Protein AF-A0A564YHL3-F1 (afdb_monomer_lite)

Sequence (501 aa):
FGTTSQTDISDSVQQAHPIRLLTVFKGVQGTNEQLICLSIHLDPISRTLIVSSKERLLPNEGPKQRFKTGSLDASVVSGEDVHSIVFLTGCETPWLTNVWRHVALVFARSTMARTSLCSLYLDGIFVGTQKIYFAPPGSSAVSTSVCAFVGTPPCLYQPCSLRWRQGPFQLIEEPLTAGQVALIAALGPEYIGSLQAPPAPPNGQDILQPLFAEDKLSFAANGGTSVTLTITRIRRVYNPTDAALICKVLHMPIRENLTPIRVLRNLATQLGGSARSLGAVLVGYQGVRVFAPCPLGSLVSAVAEPTGLLLSLVALANTSEQLKKSLRAVFAVISASHTTAAEVQRLHGYQLMAGILRKKNEFLDEEVVDLVIEFTFNLMIPAPQIENPSHPAVKSRQFQFTLNENAFRDLLCDLQLWFRKPTYCEDQPKDYALIAHLINHLASQFAWICGDHPSIEERVMSEKLAKLVSGSLFDSLIFFLVDALKEIHSSNAPTVHFYDL

Secondary structure (DSSP, 8-state):
-----S----S---PPPPEEEEEEEEEPTTSS-EEEEEEEEEETTTTEEEEE---EEPPSSSSSS----SS--HHHHTT--TTEEEEE---SSPPPSS----EEEEEEEPSSTTEEEEEEEETTEEEEEEEEEPPPTTSSS--S-EEEESS--GGG------------EEEESS---HHHHHHHHHH-TT--S-SSS-B-TTT--SBPPPSS-GGGEEEEE-GGGEEEE-HHHHHHHT-HHHHHHHHHHHT--TT--SS-EEEEE-GGGGSSSS----EEE---SS---------HHHHHHTSS-HHHHHHHHHHH--SHHHHHHHHHHHHHHHHH-HHHHHHHHHTTHHHHHHHHHHHTGGG--HHHHHHHHHHHHT----------S-SPPP----------HHHIIIIIS-GGGGPBPPTT-TTSPPB-HHHHHHHHHHHHHHTTTTSPPSSHHHHHHHHHHHHHIIIIIHHHHHHHHHHHHHHHHH-----TTSS--

Structure (mmCIF, N/CA/C/O backbone):
data_AF-A0A564YHL3-F1
#
_entry.id   AF-A0A564YHL3-F1
#
loop_
_atom_site.group_PDB
_atom_site.id
_atom_site.type_symbol
_atom_site.label_atom_id
_atom_site.label_alt_id
_atom_site.label_comp_id
_atom_site.label_asym_id
_atom_site.label_entity_id
_atom_site.label_seq_id
_atom_site.pdbx_PDB_ins_code
_atom_site.Cartn_x
_atom_site.Cartn_y
_atom_site.Cartn_z
_atom_site.occupancy
_atom_site.B_iso_or_equiv
_atom_site.auth_seq_id
_atom_site.auth_comp_id
_atom_site.auth_asym_id
_atom_site.auth_atom_id
_atom_site.pdbx_PDB_model_num
ATOM 1 N N . PHE A 1 1 ? 12.410 1.482 12.985 1.00 37.09 1 PHE A N 1
ATOM 2 C CA . PHE A 1 1 ? 13.374 2.439 13.539 1.00 37.09 1 PHE A CA 1
ATOM 3 C C . PHE A 1 1 ? 13.179 2.477 15.053 1.00 37.09 1 PHE A C 1
ATOM 5 O O . PHE A 1 1 ? 12.728 3.461 15.612 1.00 37.09 1 PHE A O 1
ATOM 12 N N . GLY A 1 2 ? 13.455 1.358 15.727 1.00 24.22 2 GLY A N 1
ATOM 13 C CA . GLY A 1 2 ? 13.518 1.372 17.187 1.00 24.22 2 GLY A CA 1
ATOM 14 C C . GLY A 1 2 ? 14.758 2.153 17.601 1.00 24.22 2 GLY A C 1
ATOM 15 O O . GLY A 1 2 ? 15.839 1.893 17.074 1.00 24.22 2 GLY A O 1
ATOM 16 N N . THR A 1 3 ? 14.587 3.128 18.484 1.00 29.34 3 THR A N 1
ATOM 17 C CA . THR A 1 3 ? 15.677 3.833 19.151 1.00 29.34 3 THR A CA 1
ATOM 18 C C . THR A 1 3 ? 16.323 2.876 20.144 1.00 29.34 3 THR A C 1
ATOM 20 O O . THR A 1 3 ? 15.721 2.530 21.159 1.00 29.34 3 THR A O 1
ATOM 23 N N . THR A 1 4 ? 17.534 2.415 19.849 1.00 28.62 4 THR A N 1
ATOM 24 C CA . THR A 1 4 ? 18.412 1.868 20.884 1.00 28.62 4 THR A CA 1
ATOM 25 C C . THR A 1 4 ? 18.862 3.010 21.789 1.00 28.62 4 THR A C 1
ATOM 27 O O . THR A 1 4 ? 19.204 4.093 21.317 1.00 28.62 4 THR A O 1
ATOM 30 N N . SER A 1 5 ? 18.777 2.753 23.090 1.00 28.52 5 SER A N 1
ATOM 31 C CA . SER A 1 5 ? 19.109 3.631 24.207 1.00 28.52 5 SER A CA 1
ATOM 32 C C . SER A 1 5 ? 20.460 4.333 24.051 1.00 28.52 5 SER A C 1
ATOM 34 O O . SER A 1 5 ? 21.442 3.738 23.612 1.00 28.52 5 SER A O 1
ATOM 36 N N . GLN A 1 6 ? 20.485 5.605 24.453 1.00 32.50 6 GLN A N 1
ATOM 37 C CA . GLN A 1 6 ? 21.652 6.483 24.535 1.00 32.50 6 GLN A CA 1
ATOM 38 C C . GLN A 1 6 ? 22.665 6.004 25.590 1.00 32.50 6 GLN A C 1
ATOM 40 O O . GLN A 1 6 ? 22.819 6.651 26.611 1.00 32.50 6 GLN A O 1
ATOM 45 N N . THR A 1 7 ? 23.371 4.902 25.367 1.00 29.89 7 THR A N 1
ATOM 46 C CA . THR A 1 7 ? 24.606 4.568 26.100 1.00 29.89 7 THR A CA 1
ATOM 47 C C . THR A 1 7 ? 25.365 3.510 25.307 1.00 29.89 7 THR A C 1
ATOM 49 O O . THR A 1 7 ? 25.309 2.344 25.661 1.00 29.89 7 THR A O 1
ATOM 52 N N . ASP A 1 8 ? 25.968 3.909 24.186 1.00 27.62 8 ASP A N 1
ATOM 53 C CA . ASP A 1 8 ? 27.103 3.232 23.530 1.00 27.62 8 ASP A CA 1
ATOM 54 C C . ASP A 1 8 ? 27.590 4.151 22.396 1.00 27.62 8 ASP A C 1
ATOM 56 O O . ASP A 1 8 ? 27.436 3.889 21.204 1.00 27.62 8 ASP A O 1
ATOM 60 N N . ILE A 1 9 ? 28.100 5.325 22.780 1.00 40.09 9 ILE A N 1
ATOM 61 C CA . ILE A 1 9 ? 28.823 6.220 21.873 1.00 40.09 9 ILE A CA 1
ATOM 62 C C . ILE A 1 9 ? 30.310 5.991 22.126 1.00 40.09 9 ILE A C 1
ATOM 64 O O . ILE A 1 9 ? 30.920 6.661 22.956 1.00 40.09 9 ILE A O 1
ATOM 68 N N . SER A 1 10 ? 30.890 5.048 21.391 1.00 29.75 10 SER A N 1
ATOM 69 C CA . SER A 1 10 ? 32.304 5.093 21.028 1.00 29.75 10 SER A CA 1
ATOM 70 C C . SER A 1 10 ? 32.535 4.376 19.691 1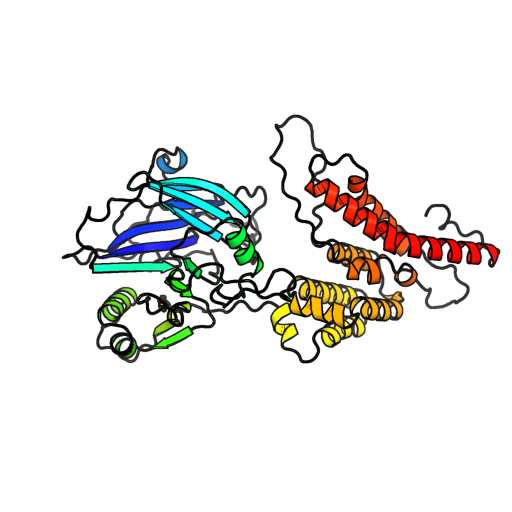.00 29.75 10 SER A C 1
ATOM 72 O O . SER A 1 10 ? 32.172 3.223 19.490 1.00 29.75 10 SER A O 1
ATOM 74 N N . ASP A 1 11 ? 33.128 5.128 18.764 1.00 31.42 11 ASP A N 1
ATOM 75 C CA . ASP A 1 11 ? 33.844 4.679 17.567 1.00 31.42 11 ASP A CA 1
ATOM 76 C C . ASP A 1 11 ? 33.076 3.975 16.436 1.00 31.42 11 ASP A C 1
ATOM 78 O O . ASP A 1 11 ? 33.252 2.801 16.120 1.00 31.42 11 ASP A O 1
ATOM 82 N N . SER A 1 12 ? 32.310 4.766 15.683 1.00 30.77 12 SER A N 1
ATOM 83 C CA . SER A 1 12 ? 32.542 5.008 14.245 1.00 30.77 12 SER A CA 1
ATOM 84 C C . SER A 1 12 ? 31.357 5.775 13.664 1.00 30.77 12 SER A C 1
ATOM 86 O O . SER A 1 12 ? 30.204 5.494 13.978 1.00 30.77 12 SER A O 1
ATOM 88 N N . VAL A 1 13 ? 31.617 6.742 12.782 1.00 40.34 13 VAL A N 1
ATOM 89 C CA . VAL A 1 13 ? 30.587 7.330 11.916 1.00 40.34 13 VAL A CA 1
ATOM 90 C C . VAL A 1 13 ? 30.068 6.209 11.007 1.00 40.34 13 VAL A C 1
ATOM 92 O O . VAL A 1 13 ? 30.584 5.996 9.909 1.00 40.34 13 VAL A O 1
ATOM 95 N N . GLN A 1 14 ? 29.096 5.428 11.485 1.00 44.91 14 GLN A N 1
ATOM 96 C CA . GLN A 1 14 ? 28.352 4.477 10.672 1.00 44.91 14 GLN A CA 1
ATOM 97 C C . GLN A 1 14 ? 27.616 5.294 9.612 1.00 44.91 14 GLN A C 1
ATOM 99 O O . GLN A 1 14 ? 26.579 5.896 9.878 1.00 44.91 14 GLN A O 1
ATOM 104 N N . GLN A 1 15 ? 28.197 5.364 8.411 1.00 52.62 15 GLN A N 1
ATOM 105 C CA . GLN A 1 15 ? 27.541 5.932 7.240 1.00 52.62 15 GLN A CA 1
ATOM 106 C C . GLN A 1 15 ? 26.151 5.305 7.120 1.00 52.62 15 GLN A C 1
ATOM 108 O O . GLN A 1 15 ? 26.028 4.084 6.996 1.00 52.62 15 GLN A O 1
ATOM 113 N N . ALA A 1 16 ? 25.108 6.133 7.173 1.00 60.03 16 ALA A N 1
ATOM 114 C CA . ALA A 1 16 ? 23.755 5.658 6.951 1.00 60.03 16 ALA A CA 1
ATOM 115 C C . ALA A 1 16 ? 23.665 5.039 5.558 1.00 60.03 16 ALA A C 1
ATOM 117 O O . ALA A 1 16 ? 23.935 5.685 4.545 1.00 60.03 16 ALA A O 1
ATOM 118 N N . HIS A 1 17 ? 23.300 3.761 5.507 1.00 76.06 17 HIS A N 1
ATOM 119 C CA . HIS A 1 17 ? 23.022 3.108 4.244 1.00 76.06 17 HIS A CA 1
ATOM 120 C C . HIS A 1 17 ? 21.696 3.668 3.705 1.00 76.06 17 HIS A C 1
ATOM 122 O O . HIS A 1 17 ? 20.679 3.551 4.390 1.00 76.06 17 HIS A O 1
ATOM 128 N N . PRO A 1 18 ? 21.650 4.243 2.490 1.00 85.81 18 PRO A N 1
ATOM 129 C CA . PRO A 1 18 ? 20.401 4.760 1.946 1.00 85.81 18 PRO A CA 1
ATOM 130 C C . PRO A 1 18 ? 19.429 3.617 1.632 1.00 85.81 18 PRO A C 1
ATOM 132 O O . PRO A 1 18 ? 19.843 2.512 1.260 1.00 85.81 18 PRO A O 1
ATOM 135 N N . ILE A 1 19 ? 18.130 3.892 1.717 1.00 89.12 19 ILE A N 1
ATOM 136 C CA . ILE A 1 19 ? 17.079 2.988 1.243 1.00 89.12 19 ILE A CA 1
ATOM 137 C C . ILE A 1 19 ? 17.019 3.127 -0.279 1.00 89.12 19 ILE A C 1
ATOM 139 O O . ILE A 1 19 ? 16.521 4.118 -0.806 1.00 89.12 19 ILE A O 1
ATOM 143 N N . ARG A 1 20 ? 17.571 2.157 -1.010 1.00 90.94 20 ARG A N 1
ATOM 144 C CA . ARG A 1 20 ? 17.588 2.173 -2.481 1.00 90.94 20 ARG A CA 1
ATOM 145 C C . ARG A 1 20 ? 16.282 1.591 -3.010 1.00 90.94 20 ARG A C 1
ATOM 147 O O . ARG A 1 20 ? 16.057 0.395 -2.875 1.00 90.94 20 ARG A O 1
ATOM 154 N N . LEU A 1 21 ? 15.436 2.429 -3.602 1.00 93.50 21 LEU A N 1
ATOM 155 C CA . LEU A 1 21 ? 14.128 2.018 -4.118 1.00 93.50 21 LEU A CA 1
ATOM 156 C C . LEU A 1 21 ? 14.259 1.407 -5.516 1.00 93.50 21 LEU A C 1
ATOM 158 O O . LEU A 1 21 ? 13.756 0.315 -5.761 1.00 93.50 21 LEU A O 1
ATOM 162 N N . LEU A 1 22 ? 14.989 2.077 -6.414 1.00 95.38 22 LEU A N 1
ATOM 163 C CA . LEU A 1 22 ? 15.177 1.630 -7.794 1.00 95.38 22 LEU A CA 1
ATOM 164 C C . LEU A 1 22 ? 16.547 2.052 -8.328 1.00 95.38 22 LEU A C 1
ATOM 166 O O . LEU A 1 22 ? 16.976 3.188 -8.145 1.00 95.38 22 LEU A O 1
ATOM 170 N N . THR A 1 23 ? 17.228 1.151 -9.027 1.00 94.38 23 THR A N 1
ATOM 171 C CA . THR A 1 23 ? 18.425 1.455 -9.821 1.00 94.38 23 THR A CA 1
ATOM 172 C C . THR A 1 23 ? 18.272 0.830 -11.199 1.00 94.38 23 THR A C 1
ATOM 174 O O . THR A 1 23 ? 18.343 -0.389 -11.318 1.00 94.38 23 THR A O 1
ATOM 177 N N . VAL A 1 24 ? 18.071 1.649 -12.230 1.00 93.00 24 VAL A N 1
ATOM 178 C CA . VAL A 1 24 ? 17.975 1.211 -13.629 1.00 93.00 24 VAL A CA 1
ATOM 179 C C . VAL A 1 24 ? 19.343 1.332 -14.281 1.00 93.00 24 VAL A C 1
ATOM 181 O O . VAL A 1 24 ? 20.012 2.362 -14.157 1.00 93.00 24 VAL A O 1
ATOM 184 N N . PHE A 1 25 ? 19.754 0.283 -14.982 1.00 90.12 25 PHE A N 1
ATOM 185 C CA . PHE A 1 25 ? 21.020 0.230 -15.690 1.00 90.12 25 PHE A CA 1
ATOM 186 C C . PHE A 1 25 ? 20.863 -0.409 -17.068 1.00 90.12 25 PHE A C 1
ATOM 188 O O . PHE A 1 25 ? 20.025 -1.284 -17.285 1.00 90.12 25 PHE A O 1
ATOM 195 N N . LYS A 1 26 ? 21.697 0.025 -18.009 1.00 86.81 26 LYS A N 1
ATOM 196 C CA . LYS A 1 26 ? 21.749 -0.485 -19.381 1.00 86.81 26 LYS A CA 1
ATOM 197 C C . LYS A 1 26 ? 23.116 -1.089 -19.680 1.00 86.81 26 LYS A C 1
ATOM 199 O O . LYS A 1 26 ? 24.131 -0.612 -19.174 1.00 86.81 26 LYS A O 1
ATOM 204 N N . GLY A 1 27 ? 23.137 -2.143 -20.489 1.00 82.44 27 GLY A N 1
ATOM 205 C CA . GLY A 1 27 ? 24.377 -2.690 -21.040 1.00 82.44 27 GLY A CA 1
ATOM 206 C C . GLY A 1 27 ? 24.961 -1.750 -22.093 1.00 82.44 27 GLY A C 1
ATOM 207 O O . GLY A 1 27 ? 24.218 -1.215 -22.921 1.00 82.44 27 GLY A O 1
ATOM 208 N N . VAL A 1 28 ? 26.277 -1.550 -22.061 1.00 79.25 28 VAL A N 1
ATOM 209 C CA . VAL A 1 28 ? 26.994 -0.785 -23.086 1.00 79.25 28 VAL A CA 1
ATOM 210 C C . VAL A 1 28 ? 27.352 -1.729 -24.234 1.00 79.25 28 VAL A C 1
ATOM 212 O O . VAL A 1 28 ? 27.954 -2.781 -24.030 1.00 79.25 28 VAL A O 1
ATOM 215 N N . GLN A 1 29 ? 26.936 -1.389 -25.455 1.00 73.31 29 GLN A N 1
ATOM 216 C CA . GLN A 1 29 ? 27.167 -2.243 -26.622 1.00 73.31 29 GLN A CA 1
ATOM 217 C C . GLN A 1 29 ? 28.665 -2.468 -26.854 1.00 73.31 29 GLN A C 1
ATOM 219 O O . GLN A 1 29 ? 29.454 -1.528 -26.804 1.00 73.31 29 GLN A O 1
ATOM 224 N N . GLY A 1 30 ? 29.052 -3.709 -27.151 1.00 71.12 30 GLY A N 1
ATOM 225 C CA . GLY A 1 30 ? 30.445 -4.054 -27.445 1.00 71.12 30 GLY A CA 1
ATOM 226 C C . GLY A 1 30 ? 31.364 -4.096 -26.220 1.00 71.12 30 GLY A C 1
ATOM 227 O O . GLY A 1 30 ? 32.532 -4.443 -26.368 1.00 71.12 30 GLY A O 1
ATOM 228 N N . THR A 1 31 ? 30.856 -3.807 -25.018 1.00 74.56 31 THR A N 1
ATOM 229 C CA . THR A 1 31 ? 31.600 -3.951 -23.763 1.00 74.56 31 THR A CA 1
ATOM 230 C C . THR A 1 31 ? 30.826 -4.824 -22.769 1.00 74.56 31 THR A C 1
ATOM 232 O O . THR A 1 31 ? 29.657 -5.154 -22.963 1.00 74.56 31 THR A O 1
ATOM 235 N N . ASN A 1 32 ? 31.489 -5.233 -21.684 1.00 75.31 32 ASN A N 1
ATOM 236 C CA . ASN A 1 32 ? 30.851 -5.949 -20.571 1.00 75.31 32 ASN A CA 1
ATOM 237 C C . ASN A 1 32 ? 30.356 -5.005 -19.461 1.00 75.31 32 ASN A C 1
ATOM 239 O O . ASN A 1 32 ? 29.960 -5.471 -18.383 1.00 75.31 32 ASN A O 1
ATOM 243 N N . GLU A 1 33 ? 30.400 -3.697 -19.710 1.00 81.31 33 GLU A N 1
ATOM 244 C CA . GLU A 1 33 ? 30.080 -2.660 -18.738 1.00 81.31 33 GLU A CA 1
ATOM 245 C C . GLU A 1 33 ? 28.574 -2.403 -18.655 1.00 81.31 33 GLU A C 1
ATOM 247 O O . GLU A 1 33 ? 27.814 -2.584 -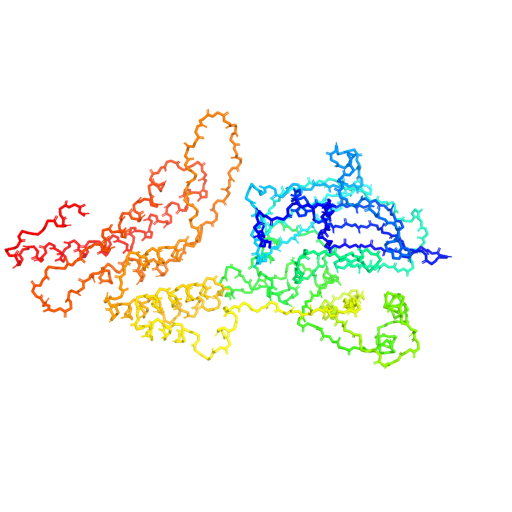19.611 1.00 81.31 33 GLU A O 1
ATOM 252 N N . GLN A 1 34 ? 28.139 -1.982 -17.471 1.00 85.25 34 GLN A N 1
ATOM 253 C CA . GLN A 1 34 ? 26.760 -1.604 -17.192 1.00 85.25 34 GLN A CA 1
ATOM 254 C C . GLN A 1 34 ? 26.742 -0.154 -16.726 1.00 85.25 34 GLN A C 1
ATOM 256 O O . GLN A 1 34 ? 27.531 0.232 -15.870 1.00 85.25 34 GLN A O 1
ATOM 261 N N . LEU A 1 35 ? 25.842 0.647 -17.286 1.00 87.19 35 LEU A N 1
ATOM 262 C CA . LEU A 1 35 ? 25.711 2.067 -16.986 1.00 87.19 35 LEU A CA 1
ATOM 263 C C . LEU A 1 35 ? 24.388 2.309 -16.268 1.00 87.19 35 LEU A C 1
ATOM 265 O O . LEU A 1 35 ? 23.325 2.035 -16.821 1.00 87.19 35 LEU A O 1
ATOM 269 N N . ILE A 1 36 ? 24.443 2.829 -15.046 1.00 89.38 36 ILE A N 1
ATOM 270 C CA . ILE A 1 36 ? 23.269 3.309 -14.316 1.00 89.38 36 ILE A CA 1
ATOM 271 C C . ILE A 1 36 ? 22.759 4.559 -15.026 1.00 89.38 36 ILE A C 1
ATOM 273 O O . ILE A 1 36 ? 23.532 5.487 -15.243 1.00 89.38 36 ILE A O 1
ATOM 277 N N . CYS A 1 37 ? 21.471 4.586 -15.357 1.00 90.19 37 CYS A N 1
ATOM 278 C CA . CYS A 1 37 ? 20.815 5.713 -16.027 1.00 90.19 37 CYS A CA 1
ATOM 279 C C . CYS A 1 37 ? 19.667 6.325 -15.212 1.00 90.19 37 CYS A C 1
ATOM 281 O O . CYS A 1 37 ? 19.174 7.396 -15.551 1.00 90.19 37 CYS A O 1
ATOM 283 N N . LEU A 1 38 ? 19.231 5.653 -14.143 1.00 93.00 38 LEU A N 1
ATOM 284 C CA . LEU A 1 38 ? 18.300 6.200 -13.161 1.00 93.00 38 LEU A CA 1
ATOM 285 C C . LEU A 1 38 ? 18.571 5.556 -11.803 1.00 93.00 38 LEU A C 1
ATOM 287 O O . LEU A 1 38 ? 18.702 4.337 -11.697 1.00 93.00 38 LEU A O 1
ATOM 291 N N . SER A 1 39 ? 18.623 6.364 -10.754 1.00 94.56 39 SER A N 1
ATOM 292 C CA . SER A 1 39 ? 18.701 5.890 -9.377 1.00 94.56 39 SER A CA 1
ATOM 293 C C . SER A 1 39 ? 17.763 6.680 -8.479 1.00 94.56 39 SER A C 1
ATOM 295 O O . SER A 1 39 ? 17.698 7.903 -8.554 1.00 94.56 39 SER A O 1
ATOM 297 N N . ILE A 1 40 ? 17.032 5.957 -7.638 1.00 95.75 40 ILE A N 1
ATOM 298 C CA . ILE A 1 40 ? 16.030 6.485 -6.719 1.00 95.75 40 ILE A CA 1
ATOM 299 C C . ILE A 1 40 ? 16.344 5.905 -5.350 1.00 95.75 40 ILE A C 1
ATOM 301 O O . ILE A 1 40 ? 16.366 4.682 -5.168 1.00 95.75 40 ILE A O 1
ATOM 305 N N . HIS A 1 41 ? 16.617 6.775 -4.389 1.00 92.94 41 HIS A N 1
ATOM 306 C CA . HIS A 1 41 ? 16.912 6.363 -3.027 1.00 92.94 41 HIS A CA 1
ATOM 307 C C . HIS A 1 41 ? 16.420 7.389 -2.017 1.00 92.94 41 HIS A C 1
ATOM 309 O O . HIS A 1 41 ? 16.283 8.567 -2.321 1.00 92.94 41 HIS A O 1
ATOM 315 N N . LEU A 1 42 ? 16.148 6.910 -0.814 1.00 90.06 42 LEU A N 1
ATOM 316 C CA . LEU A 1 42 ? 15.752 7.710 0.326 1.00 90.06 42 LEU A CA 1
ATOM 317 C C . LEU A 1 42 ? 16.898 7.695 1.336 1.00 90.06 42 LEU A C 1
ATOM 319 O O . LEU A 1 42 ? 17.360 6.623 1.739 1.00 90.06 42 LEU A O 1
ATOM 323 N N . ASP A 1 43 ? 17.347 8.875 1.745 1.00 85.44 43 ASP A N 1
ATOM 324 C CA . ASP A 1 43 ? 18.242 9.006 2.886 1.00 85.44 43 ASP A CA 1
ATOM 325 C C . ASP A 1 43 ? 17.416 8.993 4.184 1.00 85.44 43 ASP A C 1
ATOM 327 O O . ASP A 1 43 ? 16.611 9.905 4.404 1.00 85.44 43 ASP A O 1
ATOM 331 N N . PRO A 1 44 ? 17.578 7.975 5.050 1.00 77.88 44 PRO A N 1
ATOM 332 C CA . PRO A 1 44 ? 16.817 7.884 6.289 1.00 77.88 44 PRO A CA 1
ATOM 333 C C . PRO A 1 44 ? 17.157 8.991 7.297 1.00 77.88 44 PRO A C 1
ATOM 335 O O . PRO A 1 44 ? 16.314 9.293 8.139 1.00 77.88 44 PRO A O 1
ATOM 338 N N . ILE A 1 45 ? 18.356 9.591 7.233 1.00 76.69 45 ILE A N 1
ATOM 339 C CA . ILE A 1 45 ? 18.758 10.649 8.173 1.00 76.69 45 ILE A CA 1
ATOM 340 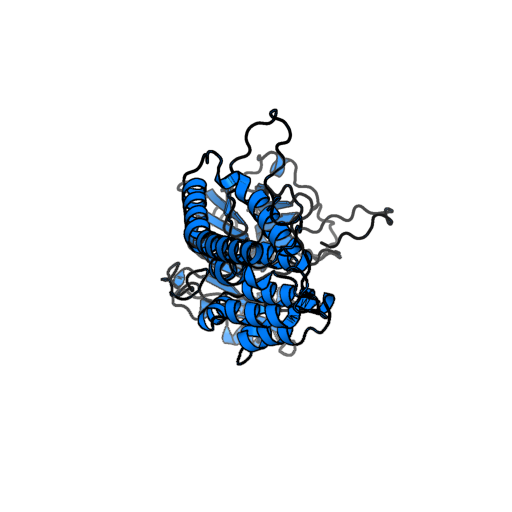C C . ILE A 1 45 ? 18.126 11.975 7.766 1.00 76.69 45 ILE A C 1
ATOM 342 O O . ILE A 1 45 ? 17.363 12.554 8.538 1.00 76.69 45 ILE A O 1
ATOM 346 N N . SER A 1 46 ? 18.417 12.449 6.551 1.00 77.75 46 SER A N 1
ATOM 347 C CA . SER A 1 46 ? 17.881 13.728 6.071 1.00 77.75 46 SER A CA 1
ATOM 348 C C . SER A 1 46 ? 16.406 13.653 5.668 1.00 77.75 46 SER A C 1
ATOM 350 O O . SER A 1 46 ? 15.784 14.686 5.428 1.00 77.75 46 SER A O 1
ATOM 352 N N . ARG A 1 47 ? 15.827 12.444 5.602 1.00 80.56 47 ARG A N 1
ATOM 353 C CA . ARG A 1 47 ? 14.451 12.184 5.142 1.00 80.56 47 ARG A CA 1
ATOM 354 C C . ARG A 1 47 ? 14.211 12.784 3.761 1.00 80.56 47 ARG A C 1
ATOM 356 O O . ARG A 1 47 ? 13.152 13.351 3.482 1.00 80.56 47 ARG A O 1
ATOM 363 N N . THR A 1 48 ? 15.214 12.675 2.900 1.00 87.25 48 THR A N 1
ATOM 364 C CA . THR A 1 48 ? 15.156 13.199 1.542 1.00 87.25 48 THR A CA 1
ATOM 365 C C . THR A 1 48 ? 15.088 12.070 0.541 1.00 87.25 48 THR A C 1
ATOM 367 O O . THR A 1 48 ? 15.811 11.076 0.640 1.00 87.25 48 THR A O 1
ATOM 370 N N . LEU A 1 49 ? 14.184 12.212 -0.424 1.00 92.75 49 LEU A N 1
ATOM 371 C CA . LEU A 1 49 ? 14.116 11.311 -1.559 1.00 92.75 49 LEU A CA 1
ATOM 372 C C . LEU A 1 49 ? 14.901 11.934 -2.708 1.00 92.75 49 LEU A C 1
ATOM 374 O O . LEU A 1 49 ? 14.593 13.033 -3.166 1.00 92.75 49 LEU A O 1
ATOM 378 N N . ILE A 1 50 ? 15.915 11.212 -3.166 1.00 93.25 50 ILE A N 1
ATOM 379 C CA . ILE A 1 50 ? 16.860 11.656 -4.180 1.00 93.25 50 ILE A CA 1
ATOM 380 C C . ILE A 1 50 ? 16.620 10.837 -5.444 1.00 93.25 50 ILE A C 1
ATOM 382 O O . ILE A 1 50 ? 16.676 9.600 -5.429 1.00 93.25 50 ILE A O 1
ATOM 386 N N . VAL A 1 51 ? 16.382 11.538 -6.550 1.00 95.31 51 VAL A N 1
ATOM 387 C CA . VAL A 1 51 ? 16.265 10.957 -7.890 1.00 95.31 51 VAL A CA 1
ATOM 388 C C . VAL A 1 51 ? 17.406 11.500 -8.732 1.00 95.31 51 VAL A C 1
ATOM 390 O O . VAL A 1 51 ? 17.537 12.709 -8.880 1.00 95.31 51 VAL A O 1
ATOM 393 N N . SER A 1 52 ? 18.224 10.619 -9.299 1.00 93.38 52 SER A N 1
ATOM 394 C CA . SER A 1 52 ? 19.322 11.010 -10.181 1.00 93.38 52 SER A CA 1
ATOM 395 C C . SER A 1 52 ? 19.289 10.219 -11.480 1.00 93.38 52 SER A C 1
ATOM 397 O O . SER A 1 52 ? 19.253 8.987 -11.463 1.00 93.38 52 SER A O 1
ATOM 399 N N . SER A 1 53 ? 19.317 10.936 -12.597 1.00 92.12 53 SER A N 1
ATOM 400 C CA . SER A 1 53 ? 19.459 10.431 -13.968 1.00 92.12 53 SER A CA 1
ATOM 401 C C . SER A 1 53 ? 20.900 10.545 -14.481 1.00 92.12 53 SER A C 1
ATOM 403 O O . SER A 1 53 ? 21.165 10.295 -15.659 1.00 92.12 53 SER A O 1
ATOM 405 N N . LYS A 1 54 ? 21.841 10.941 -13.614 1.00 88.50 54 LYS A N 1
ATOM 406 C CA . LYS A 1 54 ? 23.256 11.084 -13.953 1.00 88.50 54 LYS A CA 1
ATOM 407 C C . LYS A 1 54 ? 23.851 9.724 -14.309 1.00 88.50 54 LYS A C 1
ATOM 409 O O . LYS A 1 54 ? 23.883 8.809 -13.481 1.00 88.50 54 LYS A O 1
ATOM 414 N N . GLU A 1 55 ? 24.330 9.604 -15.544 1.00 87.56 55 GLU A N 1
ATOM 415 C CA . GLU A 1 55 ? 24.921 8.365 -16.035 1.00 87.56 55 GLU A CA 1
ATOM 416 C C . GLU A 1 55 ? 26.230 8.048 -15.302 1.00 87.56 55 GLU A C 1
ATOM 418 O O . GLU A 1 55 ? 27.122 8.891 -15.192 1.00 87.56 55 GLU A O 1
ATOM 423 N N . ARG A 1 56 ? 26.349 6.823 -14.782 1.00 86.44 56 ARG A N 1
ATOM 424 C CA . ARG A 1 56 ? 27.554 6.356 -14.080 1.00 86.44 56 ARG A CA 1
ATOM 425 C C . ARG A 1 56 ? 27.749 4.859 -14.246 1.00 86.44 56 ARG A C 1
ATOM 427 O O . ARG A 1 56 ? 26.775 4.110 -14.290 1.00 86.44 56 ARG A O 1
ATOM 434 N N . LEU A 1 57 ? 28.997 4.408 -14.309 1.00 85.56 57 LEU A N 1
ATOM 435 C CA . LEU A 1 57 ? 29.298 2.981 -14.404 1.00 85.56 57 LEU A CA 1
ATOM 436 C C . LEU A 1 57 ? 28.848 2.248 -13.134 1.00 85.56 57 LEU A C 1
ATOM 438 O O . LEU A 1 57 ? 29.053 2.717 -12.010 1.00 85.56 57 LEU A O 1
ATOM 442 N N . LEU A 1 58 ? 28.217 1.092 -13.324 1.00 83.12 58 LEU A N 1
ATOM 443 C CA . LEU A 1 58 ? 27.936 0.154 -12.253 1.00 83.12 58 LEU A CA 1
ATOM 444 C C . LEU A 1 58 ? 29.269 -0.485 -11.825 1.00 83.12 58 LEU A C 1
ATOM 446 O O . LEU A 1 58 ? 30.004 -0.976 -12.684 1.00 83.12 58 LEU A O 1
ATOM 450 N N . PRO A 1 59 ? 29.604 -0.494 -10.527 1.00 78.62 59 PRO A N 1
ATOM 451 C CA . PRO A 1 59 ? 30.855 -1.082 -10.059 1.00 78.62 59 PRO A CA 1
ATOM 452 C C . PRO A 1 59 ? 30.919 -2.581 -10.369 1.00 78.62 59 PRO A C 1
ATOM 454 O O . PRO A 1 59 ? 30.013 -3.327 -10.001 1.00 78.62 59 PRO A O 1
ATOM 457 N N . ASN A 1 60 ? 32.002 -3.020 -11.017 1.00 63.25 60 ASN A N 1
ATOM 458 C CA . ASN A 1 60 ? 32.234 -4.433 -11.342 1.00 63.25 60 ASN A CA 1
ATOM 459 C C . ASN A 1 60 ? 32.832 -5.238 -10.172 1.00 63.25 60 ASN A C 1
ATOM 461 O O . ASN A 1 60 ? 32.726 -6.461 -10.170 1.00 63.25 60 ASN A O 1
ATOM 465 N N . GLU A 1 61 ? 33.446 -4.584 -9.181 1.00 57.19 61 GLU A N 1
ATOM 466 C CA . GLU A 1 61 ? 33.999 -5.236 -7.987 1.00 57.19 61 GLU A CA 1
ATOM 467 C C . GLU A 1 61 ? 33.181 -4.886 -6.736 1.00 57.19 61 GLU A C 1
ATOM 469 O O . GLU A 1 61 ? 32.604 -3.800 -6.646 1.00 57.19 61 GLU A O 1
ATOM 474 N N . GLY A 1 62 ? 33.139 -5.811 -5.763 1.00 55.41 62 GLY A N 1
ATOM 475 C CA . GLY A 1 62 ? 32.566 -5.580 -4.429 1.00 55.41 62 GLY A CA 1
ATOM 476 C C . GLY A 1 62 ? 33.209 -4.383 -3.705 1.00 55.41 62 GLY A C 1
ATOM 477 O O . GLY A 1 62 ? 34.107 -3.746 -4.254 1.00 55.41 62 GLY A O 1
ATOM 478 N N . PRO A 1 63 ? 32.792 -4.050 -2.470 1.00 51.25 63 PRO A N 1
ATOM 479 C CA . PRO A 1 63 ? 33.079 -2.765 -1.826 1.00 51.25 63 PRO A CA 1
ATOM 480 C C . PRO A 1 63 ? 34.552 -2.622 -1.385 1.00 51.25 63 PRO A C 1
ATOM 482 O O . PRO A 1 63 ? 34.854 -2.544 -0.201 1.00 51.25 63 PRO A O 1
ATOM 485 N N . LYS A 1 64 ? 35.499 -2.577 -2.327 1.00 43.75 64 LYS A N 1
ATOM 486 C CA . LYS A 1 64 ? 36.894 -2.170 -2.096 1.00 43.75 64 LYS A CA 1
ATOM 487 C C . LYS A 1 64 ? 37.046 -0.653 -2.164 1.00 43.75 64 LYS A C 1
ATOM 489 O O . LYS A 1 64 ? 37.939 -0.094 -1.537 1.00 43.75 64 LYS A O 1
ATOM 494 N N . GLN A 1 65 ? 36.136 0.028 -2.861 1.00 42.38 65 GLN A N 1
ATOM 495 C CA . GLN A 1 65 ? 35.956 1.468 -2.736 1.00 42.38 65 GLN A CA 1
ATOM 496 C C . GLN A 1 65 ? 34.798 1.740 -1.783 1.00 42.38 65 GLN A C 1
ATOM 498 O O . GLN A 1 65 ? 33.642 1.421 -2.068 1.00 42.38 65 GLN A O 1
ATOM 503 N N . ARG A 1 66 ? 35.117 2.354 -0.638 1.00 42.19 66 ARG A N 1
ATOM 504 C CA . ARG A 1 66 ? 34.130 3.050 0.188 1.00 42.19 66 ARG A CA 1
ATOM 505 C C . ARG A 1 66 ? 33.522 4.147 -0.680 1.00 42.19 66 ARG A C 1
ATOM 507 O O . ARG A 1 66 ? 34.091 5.229 -0.801 1.00 42.19 66 ARG A O 1
ATOM 514 N N . PHE A 1 67 ? 32.393 3.857 -1.319 1.00 43.44 67 PHE A N 1
ATOM 515 C CA . PHE A 1 67 ? 31.575 4.895 -1.919 1.00 43.44 67 PHE A CA 1
ATOM 516 C C . PHE A 1 67 ? 31.280 5.917 -0.820 1.00 43.44 67 PHE A C 1
ATOM 518 O O . PHE A 1 67 ? 30.707 5.574 0.214 1.00 43.44 67 PHE A O 1
ATOM 525 N N . LYS A 1 68 ? 31.695 7.173 -1.017 1.00 43.75 68 LYS A N 1
ATOM 526 C CA . LYS A 1 68 ? 31.208 8.301 -0.219 1.00 43.75 68 LYS A CA 1
ATOM 527 C C . LYS A 1 68 ? 29.731 8.507 -0.577 1.00 43.75 68 LYS A C 1
ATOM 529 O O . LYS A 1 68 ? 29.390 9.414 -1.311 1.00 43.75 68 LYS A O 1
ATOM 534 N N . THR A 1 69 ? 28.854 7.616 -0.122 1.00 43.41 69 THR A N 1
ATOM 535 C CA . THR A 1 69 ? 27.396 7.701 -0.322 1.00 43.41 69 THR A CA 1
ATOM 536 C C . THR A 1 69 ? 26.678 8.351 0.861 1.00 43.41 69 THR A C 1
ATOM 538 O O . THR A 1 69 ? 25.467 8.229 0.967 1.00 43.41 69 THR A O 1
ATOM 541 N N . GLY A 1 70 ? 27.417 9.011 1.759 1.00 41.09 70 GLY A N 1
ATOM 542 C CA . GLY A 1 70 ? 26.894 9.552 3.020 1.00 41.09 70 GLY A CA 1
ATOM 543 C C . GLY A 1 70 ? 26.848 11.078 3.123 1.00 41.09 70 GLY A C 1
ATOM 544 O O . GLY A 1 70 ? 26.513 11.590 4.180 1.00 41.09 70 GLY A O 1
ATOM 545 N N . SER A 1 71 ? 27.193 11.809 2.066 1.00 44.53 71 SER A N 1
ATOM 546 C CA . SER A 1 71 ? 26.940 13.248 1.976 1.00 44.53 71 SER A CA 1
ATOM 547 C C . SER A 1 71 ? 26.237 13.458 0.653 1.00 44.53 71 SER A C 1
ATOM 549 O O . SER A 1 71 ? 26.762 13.006 -0.365 1.00 44.53 71 SER A O 1
ATOM 551 N N . LEU A 1 72 ? 25.069 14.110 0.646 1.00 52.66 72 LEU A N 1
ATOM 552 C CA . LEU A 1 72 ? 24.606 14.712 -0.600 1.00 52.66 72 LEU A CA 1
ATOM 553 C C . LEU A 1 72 ? 25.766 15.573 -1.117 1.00 52.66 72 LEU A C 1
ATOM 555 O O . LEU A 1 72 ? 26.356 16.333 -0.340 1.00 52.66 72 LEU A O 1
ATOM 559 N N . ASP A 1 73 ? 26.146 15.402 -2.383 1.00 56.88 73 ASP A N 1
ATOM 560 C CA . ASP A 1 73 ? 27.101 16.315 -3.002 1.00 56.88 73 ASP A CA 1
ATOM 561 C C . ASP A 1 73 ? 26.529 17.729 -2.843 1.00 56.88 73 ASP A C 1
ATOM 563 O O . ASP A 1 73 ? 25.337 17.947 -3.076 1.00 56.88 73 ASP A O 1
ATOM 567 N N . ALA A 1 74 ? 27.352 18.692 -2.421 1.00 54.47 74 ALA A N 1
ATOM 568 C CA . ALA A 1 74 ? 26.889 20.060 -2.180 1.00 54.47 74 ALA A CA 1
ATOM 569 C C . ALA A 1 74 ? 26.174 20.656 -3.412 1.00 54.47 74 ALA A C 1
ATOM 571 O O . ALA A 1 74 ? 25.240 21.432 -3.246 1.00 54.47 74 ALA A O 1
ATOM 572 N N . SER A 1 75 ? 26.540 20.208 -4.622 1.00 55.16 75 SER A N 1
ATOM 573 C CA . SER A 1 75 ? 25.908 20.564 -5.902 1.00 55.16 75 SER A CA 1
ATOM 574 C C . SER A 1 75 ? 24.474 20.047 -6.079 1.00 55.16 75 SER A C 1
ATOM 576 O O . SER A 1 75 ? 23.688 20.625 -6.827 1.00 55.16 75 SER A O 1
ATOM 578 N N . VAL A 1 76 ? 24.121 18.944 -5.415 1.00 60.88 76 VAL A N 1
ATOM 579 C CA . VAL A 1 76 ? 22.767 18.370 -5.421 1.00 60.88 76 VAL A CA 1
ATOM 580 C C . VAL A 1 76 ? 21.877 19.123 -4.429 1.00 60.88 76 VAL A C 1
ATOM 582 O O . VAL A 1 76 ? 20.701 19.342 -4.700 1.00 60.88 76 VAL A O 1
ATOM 585 N N . VAL A 1 77 ? 22.446 19.572 -3.305 1.00 60.53 77 VAL A N 1
ATOM 586 C CA . VAL A 1 77 ? 21.745 20.401 -2.307 1.00 60.53 77 VAL A CA 1
ATOM 587 C C . VAL A 1 77 ? 21.572 21.845 -2.794 1.00 60.53 77 VAL A C 1
ATOM 589 O O . VAL A 1 77 ? 20.537 22.449 -2.530 1.00 60.53 77 VAL A O 1
ATOM 592 N N . SER A 1 78 ? 22.547 22.391 -3.532 1.00 58.44 78 SER A N 1
ATOM 593 C CA . SER A 1 78 ? 22.481 23.741 -4.112 1.00 58.44 78 SER A CA 1
ATOM 594 C C . SER A 1 78 ? 21.574 23.845 -5.345 1.00 58.44 78 SER A C 1
ATOM 596 O O . SER A 1 78 ? 21.307 24.953 -5.806 1.00 58.44 78 SER A O 1
ATOM 598 N N . GLY A 1 79 ? 21.083 22.718 -5.878 1.00 62.72 79 GLY A N 1
ATOM 599 C CA . GLY A 1 79 ? 20.225 22.685 -7.067 1.00 62.72 79 GLY A CA 1
ATOM 600 C C . GLY A 1 79 ? 20.959 22.949 -8.387 1.00 62.72 79 GLY A C 1
ATOM 601 O O . GLY A 1 79 ? 20.313 23.208 -9.400 1.00 62.72 79 GLY A O 1
ATOM 602 N N . GLU A 1 80 ? 22.293 22.887 -8.395 1.00 64.94 80 GLU A N 1
ATOM 603 C CA . GLU A 1 80 ? 23.111 23.100 -9.597 1.00 64.94 80 GLU A CA 1
ATOM 604 C C . GLU A 1 80 ? 23.206 21.844 -10.483 1.00 64.94 80 GLU A C 1
ATOM 606 O O . GLU A 1 80 ? 23.427 21.953 -11.691 1.00 64.94 80 GLU A O 1
ATOM 611 N N . ASP A 1 81 ? 23.016 20.643 -9.919 1.00 81.56 81 ASP A N 1
ATOM 612 C CA . ASP A 1 81 ? 23.000 19.398 -10.698 1.00 81.56 81 ASP A CA 1
ATOM 613 C C . ASP A 1 81 ? 21.644 19.162 -11.376 1.00 81.56 81 ASP A C 1
ATOM 615 O O . ASP A 1 81 ? 20.714 18.588 -10.823 1.00 81.56 81 ASP A O 1
ATOM 619 N N . VAL A 1 82 ? 21.574 19.536 -12.646 1.00 84.50 82 VAL A N 1
ATOM 620 C CA . VAL A 1 82 ? 20.400 19.407 -13.516 1.00 84.50 82 VAL A CA 1
ATOM 621 C C . VAL A 1 82 ? 19.947 17.938 -13.730 1.00 84.50 82 VAL A C 1
ATOM 623 O O . VAL A 1 82 ? 18.812 17.672 -14.148 1.00 84.50 82 VAL A O 1
ATOM 626 N N . HIS A 1 83 ? 20.811 16.963 -13.424 1.00 88.31 83 HIS A N 1
ATOM 627 C CA . HIS A 1 83 ? 20.527 15.526 -13.507 1.00 88.31 83 HIS A CA 1
ATOM 628 C C . HIS A 1 83 ? 20.116 14.893 -12.170 1.00 88.31 83 HIS A C 1
ATOM 630 O O . HIS A 1 83 ? 19.844 13.691 -12.127 1.00 88.31 83 HIS A O 1
ATOM 636 N N . SER A 1 84 ? 20.056 15.662 -11.082 1.00 91.31 84 SER A N 1
ATOM 637 C CA . SER A 1 84 ? 19.713 15.153 -9.755 1.00 91.31 84 SER A CA 1
ATOM 638 C C . SER A 1 84 ? 18.720 16.081 -9.062 1.00 91.31 84 SER A C 1
ATOM 640 O O . SER A 1 84 ? 18.915 17.286 -9.003 1.00 91.31 84 SER A O 1
ATOM 642 N N . ILE A 1 85 ? 17.650 15.520 -8.507 1.00 93.25 85 ILE A N 1
ATOM 643 C CA . ILE A 1 85 ? 16.626 16.271 -7.773 1.00 93.25 85 ILE A CA 1
ATOM 644 C C . ILE A 1 85 ? 16.443 15.691 -6.375 1.00 93.25 85 ILE A C 1
ATOM 646 O O . ILE A 1 85 ? 16.590 14.481 -6.162 1.00 93.25 85 ILE A O 1
ATOM 650 N N . VAL A 1 86 ? 16.098 16.562 -5.428 1.00 92.06 86 VAL A N 1
ATOM 651 C CA . VAL A 1 86 ? 15.933 16.218 -4.013 1.00 92.06 86 VAL A CA 1
ATOM 652 C C . VAL A 1 86 ? 14.573 16.682 -3.535 1.00 92.06 86 VAL A C 1
ATOM 654 O O . VAL A 1 86 ? 14.282 17.875 -3.530 1.00 92.06 86 VAL A O 1
ATOM 657 N N . PHE A 1 87 ? 13.743 15.750 -3.089 1.00 91.31 87 PHE A N 1
ATOM 658 C CA . PHE A 1 87 ? 12.493 16.072 -2.420 1.00 91.31 87 PHE A CA 1
ATOM 659 C C . PHE A 1 87 ? 12.679 16.013 -0.910 1.00 91.31 87 PHE A C 1
ATOM 661 O O . PHE A 1 87 ? 13.044 14.973 -0.355 1.00 91.31 87 PHE A O 1
ATOM 668 N N . LEU A 1 88 ? 12.372 17.124 -0.242 1.00 86.19 88 LEU A N 1
ATOM 669 C CA . LEU A 1 88 ? 12.187 17.148 1.202 1.00 86.19 88 LEU A CA 1
ATOM 670 C C . LEU A 1 88 ? 10.829 16.522 1.511 1.00 86.19 88 LEU A C 1
ATOM 672 O O . LEU A 1 88 ? 9.804 16.990 1.025 1.00 86.19 88 LEU A O 1
ATOM 676 N N . THR A 1 89 ? 10.807 15.469 2.324 1.00 74.06 89 THR A N 1
ATOM 677 C CA . THR A 1 89 ? 9.559 14.745 2.623 1.00 74.06 89 THR A CA 1
ATOM 678 C C . THR A 1 89 ? 8.700 15.418 3.705 1.00 74.06 89 THR A C 1
ATOM 680 O O . THR A 1 89 ? 7.719 14.835 4.154 1.00 74.06 89 THR A O 1
ATOM 683 N N . GLY A 1 90 ? 9.048 16.649 4.112 1.00 60.28 90 GLY A N 1
ATOM 684 C CA . GLY A 1 90 ? 8.202 17.569 4.891 1.00 60.28 90 GLY A CA 1
ATOM 685 C C . GLY A 1 90 ? 7.812 17.119 6.305 1.00 60.28 90 GLY A C 1
ATOM 686 O O . GLY A 1 90 ? 7.006 17.778 6.953 1.00 60.28 90 GLY A O 1
ATOM 687 N N . CYS A 1 91 ? 8.346 16.000 6.794 1.00 55.50 91 CYS A N 1
ATOM 688 C CA . CYS A 1 91 ? 7.900 15.403 8.048 1.00 55.50 91 CYS A CA 1
ATOM 689 C C . CYS A 1 91 ? 8.683 15.995 9.231 1.00 55.50 91 CYS A C 1
ATOM 691 O O . CYS A 1 91 ? 9.815 15.578 9.492 1.00 55.50 91 CYS A O 1
ATOM 693 N N . GLU A 1 92 ? 8.082 16.964 9.935 1.00 52.84 92 GLU A N 1
ATOM 694 C CA . GLU A 1 92 ? 8.580 17.495 11.220 1.00 52.84 92 GLU A CA 1
ATOM 695 C C . GLU A 1 92 ? 8.733 16.360 12.245 1.00 52.84 92 GLU A C 1
ATOM 697 O O . GLU A 1 92 ? 9.745 16.248 12.939 1.00 52.84 92 GLU A O 1
ATOM 702 N N . THR A 1 93 ? 7.778 15.427 12.252 1.00 55.84 93 THR A N 1
ATOM 703 C CA . THR A 1 93 ? 7.826 14.204 13.052 1.00 55.84 93 THR A CA 1
ATOM 704 C C . THR A 1 93 ? 8.648 13.110 12.361 1.00 55.84 93 THR A C 1
ATOM 706 O O . THR A 1 93 ? 8.652 13.001 11.130 1.00 55.84 93 THR A O 1
ATOM 709 N N . PRO A 1 94 ? 9.389 12.283 13.121 1.00 65.75 94 PRO A N 1
ATOM 710 C CA . PRO A 1 94 ? 10.075 11.129 12.557 1.00 65.75 94 PRO A CA 1
ATOM 711 C C . PRO A 1 94 ? 9.080 10.189 11.884 1.00 65.75 94 PRO A C 1
ATOM 713 O O . PRO A 1 94 ? 7.981 9.967 12.388 1.00 65.75 94 PRO A O 1
ATOM 716 N N . TRP A 1 95 ? 9.483 9.613 10.749 1.00 73.06 95 TRP A N 1
ATOM 717 C CA . TRP A 1 95 ? 8.682 8.585 10.097 1.00 73.06 95 TRP A CA 1
ATOM 718 C C . TRP A 1 95 ? 8.426 7.447 11.075 1.00 73.06 95 TRP A C 1
ATOM 720 O O . TRP A 1 95 ? 9.367 6.844 11.606 1.00 73.06 95 TRP A O 1
ATOM 730 N N . LEU A 1 96 ? 7.143 7.151 11.284 1.00 72.94 96 LEU A N 1
ATOM 731 C CA . LEU A 1 96 ? 6.742 5.999 12.064 1.00 72.94 96 LEU A CA 1
ATOM 732 C C . LEU A 1 96 ? 7.328 4.740 11.448 1.00 72.94 96 LEU A C 1
ATOM 734 O O . LEU A 1 96 ? 7.548 4.600 10.244 1.00 72.94 96 LEU A O 1
ATOM 738 N N . THR A 1 97 ? 7.618 3.809 12.328 1.00 78.75 97 THR A N 1
ATOM 739 C CA . THR A 1 97 ? 8.429 2.656 12.006 1.00 78.75 97 THR A CA 1
ATOM 740 C C . THR A 1 97 ? 7.587 1.412 12.108 1.00 78.75 97 THR A C 1
ATOM 742 O O . THR A 1 97 ? 6.722 1.340 12.972 1.00 78.75 97 THR A O 1
ATOM 745 N N . ASN A 1 98 ? 7.856 0.433 11.244 1.00 77.75 98 ASN A N 1
ATOM 746 C CA . ASN A 1 98 ? 6.963 -0.708 11.025 1.00 77.75 98 ASN A CA 1
ATOM 747 C C . ASN A 1 98 ? 5.591 -0.305 10.456 1.00 77.75 98 ASN A C 1
ATOM 749 O O . ASN A 1 98 ? 4.626 -1.045 10.611 1.00 77.75 98 ASN A O 1
ATOM 753 N N . VAL A 1 99 ? 5.524 0.835 9.766 1.00 81.00 99 VAL A N 1
ATOM 754 C CA . VAL A 1 99 ? 4.337 1.304 9.046 1.00 81.00 99 VAL A CA 1
ATOM 755 C C . VAL A 1 99 ? 4.623 1.263 7.548 1.00 81.00 99 VAL A C 1
ATOM 757 O O . VAL A 1 99 ? 5.731 1.583 7.108 1.00 81.00 99 VAL A O 1
ATOM 760 N N . TRP A 1 100 ? 3.637 0.829 6.769 1.00 85.31 100 TRP A N 1
ATOM 761 C CA . TRP A 1 100 ? 3.702 0.888 5.314 1.00 85.31 100 TRP A CA 1
ATOM 762 C C . TRP A 1 100 ? 3.545 2.327 4.835 1.00 85.31 100 TRP A C 1
ATOM 764 O O . TRP A 1 100 ? 2.710 3.065 5.342 1.00 85.31 100 TRP A O 1
ATOM 774 N N . ARG A 1 101 ? 4.352 2.715 3.849 1.00 87.62 101 ARG A N 1
ATOM 775 C CA . ARG A 1 101 ? 4.280 4.026 3.203 1.00 87.62 101 ARG A CA 1
ATOM 776 C C . ARG A 1 101 ? 4.165 3.814 1.708 1.00 87.62 101 ARG A C 1
ATOM 778 O O . ARG A 1 101 ? 4.934 3.033 1.141 1.00 87.62 101 ARG A O 1
ATOM 785 N N . HIS A 1 102 ? 3.222 4.498 1.081 1.00 92.19 102 HIS A N 1
ATOM 786 C CA . HIS A 1 102 ? 3.092 4.498 -0.366 1.00 92.19 102 HIS A CA 1
ATOM 787 C C . HIS A 1 102 ? 3.967 5.616 -0.939 1.00 92.19 102 HIS A C 1
ATOM 789 O O . HIS A 1 102 ? 3.892 6.764 -0.506 1.00 92.19 102 HIS A O 1
ATOM 795 N N . VAL A 1 103 ? 4.826 5.277 -1.900 1.00 94.31 103 VAL A N 1
ATOM 796 C CA . VAL A 1 103 ? 5.724 6.225 -2.569 1.00 94.31 103 VAL A CA 1
ATOM 797 C C . VAL A 1 103 ? 5.479 6.117 -4.064 1.00 94.31 103 VAL A C 1
ATOM 799 O O . VAL A 1 103 ? 5.722 5.060 -4.644 1.00 94.31 103 VAL A O 1
ATOM 802 N N . ALA A 1 104 ? 5.046 7.211 -4.687 1.00 97.12 104 ALA A N 1
ATOM 803 C CA . ALA A 1 104 ? 4.862 7.279 -6.130 1.00 97.12 104 ALA A CA 1
ATOM 804 C C . ALA A 1 104 ? 5.677 8.430 -6.725 1.00 97.12 104 ALA A C 1
ATOM 806 O O . ALA A 1 104 ? 5.651 9.558 -6.233 1.00 97.12 104 ALA A O 1
ATOM 807 N N . LEU A 1 105 ? 6.396 8.126 -7.804 1.00 97.31 105 LEU A N 1
ATOM 808 C CA . LEU A 1 105 ? 7.109 9.100 -8.622 1.00 97.31 105 LEU A CA 1
ATOM 809 C C . LEU A 1 105 ? 6.496 9.091 -10.014 1.00 97.31 105 LEU A C 1
ATOM 811 O O . LEU A 1 105 ? 6.549 8.080 -10.712 1.00 97.31 105 LEU A O 1
ATOM 815 N N . VAL A 1 106 ? 5.915 10.219 -10.408 1.00 97.31 106 VAL A N 1
ATOM 816 C CA . VAL A 1 106 ? 5.284 10.385 -11.716 1.00 97.31 106 VAL A CA 1
ATOM 817 C C . VAL A 1 106 ? 6.205 11.210 -12.599 1.00 97.31 106 VAL A C 1
ATOM 819 O O . VAL A 1 106 ? 6.483 12.370 -12.298 1.00 97.31 106 VAL A O 1
ATOM 822 N N . PHE A 1 107 ? 6.669 10.611 -13.695 1.00 95.06 107 PHE A N 1
ATOM 823 C CA . PHE A 1 107 ? 7.481 11.286 -14.702 1.00 95.06 107 PHE A CA 1
ATOM 824 C C . PHE A 1 107 ? 6.601 11.667 -15.893 1.00 95.06 107 PHE A C 1
ATOM 826 O O . PHE A 1 107 ? 6.160 10.805 -16.649 1.00 95.06 107 PHE A O 1
ATOM 833 N N . ALA A 1 108 ? 6.361 12.963 -16.080 1.00 92.44 108 ALA A N 1
ATOM 834 C CA . ALA A 1 108 ? 5.658 13.494 -17.240 1.00 92.44 108 ALA A CA 1
ATOM 835 C C . ALA A 1 108 ? 6.667 14.091 -18.225 1.00 92.44 108 ALA A C 1
ATOM 837 O O . ALA A 1 108 ? 7.444 14.991 -17.882 1.00 92.44 108 ALA A O 1
ATOM 838 N N . ARG A 1 109 ? 6.670 13.583 -19.461 1.00 85.75 109 ARG A N 1
ATOM 839 C CA . ARG A 1 109 ? 7.550 14.089 -20.516 1.00 85.75 109 ARG A CA 1
ATOM 840 C C . ARG A 1 109 ? 7.199 15.545 -20.818 1.00 85.75 109 ARG A C 1
ATOM 842 O O . ARG A 1 109 ? 6.051 15.871 -21.099 1.00 85.75 109 ARG A O 1
ATOM 849 N N . SER A 1 110 ? 8.203 16.410 -20.773 1.00 76.19 110 SER A N 1
ATOM 850 C CA . SER A 1 110 ? 8.061 17.818 -21.143 1.00 76.19 110 SER A CA 1
ATOM 851 C C . SER A 1 110 ? 8.136 17.985 -22.664 1.00 76.19 110 SER A C 1
ATOM 853 O O . SER A 1 110 ? 8.715 17.154 -23.370 1.00 76.19 110 SER A O 1
ATOM 855 N N . THR A 1 111 ? 7.583 19.086 -23.174 1.00 67.75 111 THR A N 1
ATOM 856 C CA . THR A 1 111 ? 7.699 19.499 -24.584 1.00 67.75 111 THR A CA 1
ATOM 857 C C . THR A 1 111 ? 9.150 19.735 -25.004 1.00 67.75 111 THR A C 1
ATOM 859 O O . THR A 1 111 ? 9.493 19.552 -26.170 1.00 67.75 111 THR A O 1
ATOM 862 N N . MET A 1 112 ? 10.025 20.088 -24.058 1.00 63.75 112 MET A N 1
ATOM 863 C CA . MET A 1 112 ? 11.459 20.227 -24.302 1.00 63.75 112 MET A CA 1
ATOM 864 C C . MET A 1 112 ? 12.150 18.862 -24.281 1.00 63.75 112 MET A C 1
ATOM 866 O O . MET A 1 112 ? 12.088 18.125 -23.290 1.00 63.75 112 MET A O 1
ATOM 870 N N . ALA A 1 113 ? 12.865 18.547 -25.365 1.00 70.56 113 ALA A N 1
ATOM 871 C CA . ALA A 1 113 ? 13.626 17.309 -25.492 1.00 70.56 113 ALA A CA 1
ATOM 872 C C . ALA A 1 113 ? 14.539 17.092 -24.274 1.00 70.56 113 ALA A C 1
ATOM 874 O O . ALA A 1 113 ? 15.211 18.018 -23.825 1.00 70.56 113 ALA A O 1
ATOM 875 N N . ARG A 1 114 ? 14.589 15.849 -23.776 1.00 78.69 114 ARG A N 1
ATOM 876 C CA . ARG A 1 114 ? 15.440 15.410 -22.652 1.00 78.69 114 ARG A CA 1
ATOM 877 C C . ARG A 1 114 ? 15.046 15.926 -21.265 1.00 78.69 114 ARG A C 1
ATOM 879 O O . ARG A 1 114 ? 15.753 15.627 -20.311 1.00 78.69 114 ARG A O 1
ATOM 886 N N . THR A 1 115 ? 13.919 16.621 -21.120 1.00 86.81 115 THR A N 1
ATOM 887 C CA . THR A 1 115 ? 13.411 17.043 -19.804 1.00 86.81 115 THR A CA 1
ATOM 888 C C . THR A 1 115 ? 12.148 16.284 -19.423 1.00 86.81 115 THR A C 1
ATOM 890 O O . THR A 1 115 ? 11.317 15.954 -20.270 1.00 86.81 115 THR A O 1
ATOM 893 N N . SER A 1 116 ? 11.996 15.983 -18.138 1.00 91.44 116 SER A N 1
ATOM 894 C CA . SER A 1 116 ? 10.747 15.473 -17.569 1.00 91.44 116 SER A CA 1
ATOM 895 C C . SER A 1 116 ? 10.419 16.223 -16.288 1.00 91.44 116 SER A C 1
ATOM 897 O O . SER A 1 116 ? 11.314 16.621 -15.542 1.00 91.44 116 SER A O 1
ATOM 899 N N . LEU A 1 117 ? 9.129 16.414 -16.037 1.00 94.19 117 LEU A N 1
ATOM 900 C CA . LEU A 1 117 ? 8.638 16.804 -14.723 1.00 94.19 117 LEU A CA 1
ATOM 901 C C . LEU A 1 117 ? 8.528 15.538 -13.884 1.00 94.19 117 LEU A C 1
ATOM 903 O O . LEU A 1 117 ? 7.859 14.592 -14.286 1.00 94.19 117 LEU A O 1
ATOM 907 N N . CYS A 1 118 ? 9.213 15.516 -12.749 1.00 95.81 118 CYS A N 1
ATOM 908 C CA . CYS A 1 118 ? 9.130 14.452 -11.766 1.00 95.81 118 CYS A CA 1
ATOM 909 C C . CYS A 1 118 ? 8.310 14.961 -10.584 1.00 95.81 118 CYS A C 1
ATOM 911 O O . CYS A 1 118 ? 8.688 15.956 -9.963 1.00 95.81 118 CYS A O 1
ATOM 913 N N . SER A 1 119 ? 7.195 14.301 -10.295 1.00 96.94 119 SER A N 1
ATOM 914 C CA . SER A 1 119 ? 6.309 14.621 -9.176 1.00 96.94 119 SER A CA 1
ATOM 915 C C . SER A 1 119 ? 6.376 13.519 -8.129 1.00 96.94 119 SER A C 1
ATOM 917 O O . SER A 1 119 ? 6.173 12.351 -8.463 1.00 96.94 119 SER A O 1
ATOM 919 N N . LEU A 1 120 ? 6.638 13.885 -6.874 1.00 96.50 120 LEU A N 1
ATOM 920 C CA . LEU A 1 120 ? 6.624 12.967 -5.739 1.00 96.50 120 LEU A CA 1
ATOM 921 C C . LEU A 1 120 ? 5.273 13.021 -5.029 1.00 96.50 120 LEU A C 1
ATOM 923 O O . LEU A 1 120 ? 4.790 14.098 -4.678 1.00 96.50 120 LEU A O 1
ATOM 927 N N . TYR A 1 121 ? 4.733 11.841 -4.746 1.00 95.25 121 TYR A N 1
ATOM 928 C CA . TYR A 1 121 ? 3.592 11.643 -3.867 1.00 95.25 121 TYR A CA 1
ATOM 929 C C . TYR A 1 121 ? 3.962 10.673 -2.744 1.00 95.25 121 TYR A C 1
ATOM 931 O O . TYR A 1 121 ? 4.608 9.648 -2.984 1.00 95.25 121 TYR A O 1
ATOM 939 N N . LEU A 1 122 ? 3.525 10.988 -1.527 1.00 92.06 122 LEU A N 1
ATOM 940 C CA . LEU A 1 122 ? 3.654 10.136 -0.347 1.00 92.06 122 LEU A CA 1
ATOM 941 C C . LEU A 1 122 ? 2.264 9.873 0.219 1.00 92.06 122 LEU A C 1
ATOM 943 O O . LEU A 1 122 ? 1.511 10.812 0.444 1.00 92.06 122 LEU A O 1
ATOM 947 N N . ASP A 1 123 ? 1.918 8.603 0.416 1.00 89.56 123 ASP A N 1
ATOM 948 C CA . ASP A 1 123 ? 0.602 8.167 0.907 1.00 89.56 123 ASP A CA 1
ATOM 949 C C . ASP A 1 123 ? -0.577 8.756 0.116 1.00 89.56 123 ASP A C 1
ATOM 951 O O . ASP A 1 123 ? -1.636 9.046 0.654 1.00 89.56 123 ASP A O 1
ATOM 955 N N . GLY A 1 124 ? -0.379 8.949 -1.192 1.00 89.19 124 GLY A N 1
ATOM 956 C CA . GLY A 1 124 ? -1.395 9.522 -2.080 1.00 89.19 124 GLY A CA 1
ATOM 957 C C . GLY A 1 124 ? -1.397 11.051 -2.131 1.00 89.19 124 GLY A C 1
ATOM 958 O O . GLY A 1 124 ? -2.020 11.627 -3.016 1.00 89.19 124 GLY A O 1
ATOM 959 N N . ILE A 1 125 ? -0.650 11.711 -1.245 1.00 89.12 125 ILE A N 1
ATOM 960 C CA . ILE A 1 125 ? -0.598 13.167 -1.124 1.00 89.12 125 ILE A CA 1
ATOM 961 C C . ILE A 1 125 ? 0.576 13.716 -1.931 1.00 89.12 125 ILE A C 1
ATOM 963 O O . ILE A 1 125 ? 1.697 13.206 -1.867 1.00 89.12 125 ILE A O 1
ATOM 967 N N . PHE A 1 126 ? 0.324 14.776 -2.696 1.00 91.81 126 PHE A N 1
ATOM 968 C CA . PHE A 1 126 ? 1.346 15.470 -3.472 1.00 91.81 126 PHE A CA 1
ATOM 969 C C . PHE A 1 126 ? 2.364 16.171 -2.562 1.00 91.81 126 PHE A C 1
ATOM 971 O O . PHE A 1 126 ? 1.992 16.967 -1.704 1.00 91.81 126 PHE A O 1
ATOM 978 N N . VAL A 1 127 ? 3.656 15.915 -2.783 1.00 91.81 127 VAL A N 1
ATOM 979 C CA . VAL A 1 127 ? 4.758 16.555 -2.043 1.00 91.81 127 VAL A CA 1
ATOM 980 C C . VAL A 1 127 ? 5.369 17.700 -2.843 1.00 91.81 127 VAL A C 1
ATOM 982 O O . VAL A 1 127 ? 5.620 18.778 -2.309 1.00 91.81 127 VAL A O 1
ATOM 985 N N . GLY A 1 128 ? 5.635 17.478 -4.129 1.00 91.56 128 GLY A N 1
ATOM 986 C CA . GLY A 1 128 ? 6.259 18.486 -4.975 1.00 91.56 128 GLY A CA 1
ATOM 987 C C . GLY A 1 128 ? 6.614 17.978 -6.364 1.00 91.56 128 GLY A C 1
ATOM 988 O O . GLY A 1 128 ? 6.629 16.774 -6.622 1.00 91.56 128 GLY A O 1
ATOM 989 N N . THR A 1 129 ? 6.958 18.917 -7.243 1.00 94.88 129 THR A N 1
ATOM 990 C CA . THR A 1 129 ? 7.385 18.653 -8.622 1.00 94.88 129 THR A CA 1
ATOM 991 C C . THR A 1 129 ? 8.696 19.363 -8.909 1.00 94.88 129 THR A C 1
ATOM 993 O O . THR A 1 129 ? 8.843 20.544 -8.602 1.00 94.88 129 THR A O 1
ATOM 996 N N . GLN A 1 130 ? 9.632 18.662 -9.545 1.00 93.62 130 GLN A N 1
ATOM 997 C CA . GLN A 1 130 ? 10.900 19.224 -10.006 1.00 93.62 130 GLN A CA 1
ATOM 998 C C . GLN A 1 130 ? 11.221 18.763 -11.428 1.00 93.62 130 GLN A C 1
ATOM 1000 O O . GLN A 1 130 ? 10.792 17.699 -11.873 1.00 93.62 130 GLN A O 1
ATOM 1005 N N . LYS A 1 131 ? 11.972 19.586 -12.163 1.00 92.94 131 LYS A N 1
ATOM 1006 C CA . LYS A 1 131 ? 12.454 19.249 -13.507 1.00 92.94 131 LYS A CA 1
ATOM 1007 C C . LYS A 1 131 ? 13.716 18.402 -13.389 1.00 92.94 131 LYS A C 1
ATOM 1009 O O . LYS A 1 131 ? 14.638 18.793 -12.688 1.00 92.94 131 LYS A O 1
ATOM 1014 N N . ILE A 1 132 ? 13.771 17.293 -14.119 1.00 91.81 132 ILE A N 1
ATOM 1015 C CA . ILE A 1 132 ? 14.955 16.437 -14.229 1.00 91.81 132 ILE A CA 1
ATOM 1016 C C . ILE A 1 132 ? 15.323 16.239 -15.697 1.00 91.81 132 ILE A C 1
ATOM 1018 O O . ILE A 1 132 ? 14.450 16.136 -16.567 1.00 91.81 132 ILE A O 1
ATOM 1022 N N . TYR A 1 133 ? 16.623 16.193 -15.975 1.00 90.69 133 TYR A N 1
ATOM 1023 C CA . TYR A 1 133 ? 17.146 16.045 -17.326 1.00 90.69 133 TYR A CA 1
ATOM 1024 C C . TYR A 1 133 ? 17.717 14.652 -17.529 1.00 90.69 133 TYR A C 1
ATOM 1026 O O . TYR A 1 133 ? 18.494 14.163 -16.716 1.00 90.69 133 TYR A O 1
ATOM 1034 N N . PHE A 1 134 ? 17.378 14.014 -18.638 1.00 85.94 134 PHE A N 1
ATOM 1035 C CA . PHE A 1 134 ? 17.903 12.706 -19.010 1.00 85.94 134 PHE A CA 1
ATOM 1036 C C . PHE A 1 134 ? 18.980 12.841 -20.084 1.00 85.94 134 PHE A C 1
ATOM 1038 O O . PHE A 1 134 ? 18.947 13.752 -20.916 1.00 85.94 134 PHE A O 1
ATOM 1045 N N . ALA A 1 135 ? 19.937 11.916 -20.086 1.00 76.06 135 ALA A N 1
ATOM 1046 C CA . ALA A 1 135 ? 20.896 11.811 -21.177 1.00 76.06 135 ALA A CA 1
ATOM 1047 C C . ALA A 1 135 ? 20.171 11.550 -22.521 1.00 76.06 135 ALA A C 1
ATOM 1049 O O . ALA A 1 135 ? 19.084 10.958 -22.533 1.00 76.06 135 ALA A O 1
ATOM 1050 N N . PRO A 1 136 ? 20.725 12.001 -23.663 1.00 65.88 136 PRO A N 1
ATOM 1051 C CA . PRO A 1 136 ? 20.134 11.748 -24.973 1.00 65.88 136 PRO A CA 1
ATOM 1052 C C . PRO A 1 136 ? 19.945 10.244 -25.228 1.00 65.88 136 PRO A C 1
ATOM 1054 O O . PRO A 1 136 ? 20.865 9.464 -24.966 1.00 65.88 136 PRO A O 1
ATOM 1057 N N . PRO A 1 137 ? 18.808 9.813 -25.805 1.00 55.09 137 PRO A N 1
ATOM 1058 C CA . PRO A 1 137 ? 18.704 8.458 -26.327 1.00 55.09 137 PRO A CA 1
ATOM 1059 C C . PRO A 1 137 ? 19.747 8.293 -27.445 1.00 55.09 137 PRO A C 1
ATOM 1061 O O . PRO A 1 137 ? 19.637 8.924 -28.491 1.00 55.09 137 PRO A O 1
ATOM 1064 N N . GLY A 1 138 ? 20.791 7.497 -27.195 1.00 51.44 138 GLY A N 1
ATOM 1065 C CA . GLY A 1 138 ? 21.854 7.207 -28.167 1.00 51.44 138 GLY A CA 1
ATOM 1066 C C . GLY A 1 138 ? 23.213 7.880 -27.934 1.00 51.44 138 GLY A C 1
ATOM 1067 O O . GLY A 1 138 ? 24.108 7.662 -28.743 1.00 51.44 138 GLY A O 1
ATOM 1068 N N . SER A 1 139 ? 23.434 8.631 -26.844 1.00 51.97 139 SER A N 1
ATOM 1069 C CA . SER A 1 139 ? 24.766 9.215 -26.565 1.00 51.97 139 SER A CA 1
ATOM 1070 C C . SER A 1 139 ? 25.857 8.192 -26.216 1.00 51.97 139 SER A C 1
ATOM 1072 O O . SER A 1 139 ? 27.025 8.560 -26.192 1.00 51.97 139 SER A O 1
ATOM 1074 N N . SER A 1 140 ? 25.495 6.918 -26.020 1.00 46.94 140 SER A N 1
ATOM 1075 C CA . SER A 1 140 ? 26.428 5.799 -25.843 1.00 46.94 140 SER A CA 1
ATOM 1076 C C . SER A 1 140 ? 25.788 4.496 -26.338 1.00 46.94 140 SER A C 1
ATOM 1078 O O . SER A 1 140 ? 25.164 3.796 -25.547 1.00 46.94 140 SER A O 1
ATOM 1080 N N . ALA A 1 141 ? 25.946 4.200 -27.633 1.00 50.69 141 ALA A N 1
ATOM 1081 C CA . ALA A 1 141 ? 25.653 2.925 -28.304 1.00 50.69 141 ALA A CA 1
ATOM 1082 C C . ALA A 1 141 ? 24.215 2.355 -28.178 1.00 50.69 141 ALA A C 1
ATOM 1084 O O . ALA A 1 141 ? 23.424 2.716 -27.309 1.00 50.69 141 ALA A O 1
ATOM 1085 N N . VAL A 1 142 ? 23.827 1.464 -29.092 1.00 52.75 142 VAL A N 1
ATOM 1086 C CA . VAL A 1 142 ? 22.505 0.821 -29.066 1.00 52.75 142 VAL A CA 1
ATOM 1087 C C . VAL A 1 142 ? 22.436 -0.068 -27.820 1.00 52.75 142 VAL A C 1
ATOM 1089 O O . VAL A 1 142 ? 23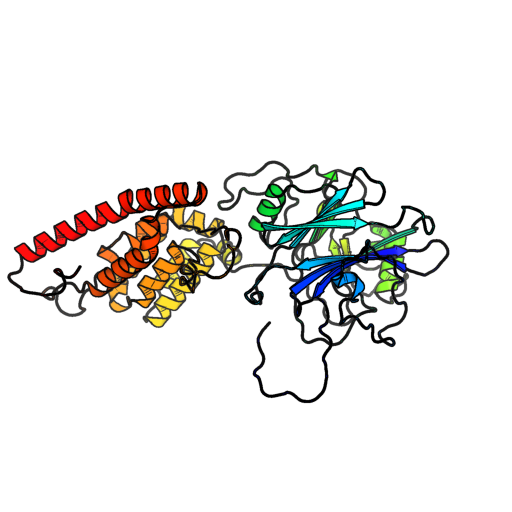.212 -1.012 -27.688 1.00 52.75 142 VAL A O 1
ATOM 1092 N N . SER A 1 143 ? 21.543 0.232 -26.873 1.00 57.19 143 SER A N 1
ATOM 1093 C CA . SER A 1 143 ? 21.436 -0.535 -25.625 1.00 57.19 143 SER A CA 1
ATOM 1094 C C . SER A 1 143 ? 21.049 -1.986 -25.920 1.00 57.19 143 SER A C 1
ATOM 1096 O O . SER A 1 143 ? 19.986 -2.232 -26.487 1.00 57.19 143 SER A O 1
ATOM 1098 N N . THR A 1 144 ? 21.881 -2.945 -25.511 1.00 63.59 144 THR A N 1
ATOM 1099 C CA . THR A 1 144 ? 21.639 -4.382 -25.739 1.00 63.59 144 THR A CA 1
ATOM 1100 C C . THR A 1 144 ? 20.653 -4.991 -24.737 1.00 63.59 144 THR A C 1
ATOM 1102 O O . THR A 1 144 ? 20.021 -5.999 -25.039 1.00 63.59 144 THR A O 1
ATOM 1105 N N . SER A 1 145 ? 20.506 -4.381 -23.555 1.00 76.81 145 SER A N 1
ATOM 1106 C CA . SER A 1 145 ? 19.562 -4.783 -22.504 1.00 76.81 145 SER A CA 1
ATOM 1107 C C . SER A 1 145 ? 19.386 -3.669 -21.465 1.00 76.81 145 SER A C 1
ATOM 1109 O O . SER A 1 145 ? 20.380 -3.046 -21.077 1.00 76.81 145 SER A O 1
ATOM 1111 N N . VAL A 1 146 ? 18.162 -3.462 -20.970 1.00 86.50 146 VAL A N 1
ATOM 1112 C CA . VAL A 1 146 ? 17.853 -2.584 -19.826 1.00 86.50 146 VAL A CA 1
ATOM 1113 C C . VAL A 1 146 ? 17.371 -3.449 -18.666 1.00 86.50 146 VAL A C 1
ATOM 1115 O O . VAL A 1 146 ? 16.462 -4.257 -18.829 1.00 86.50 146 VAL A O 1
ATOM 1118 N N . CYS A 1 147 ? 17.978 -3.268 -17.499 1.00 90.00 147 CYS A N 1
ATOM 1119 C CA . CYS A 1 147 ? 17.681 -4.015 -16.284 1.00 90.00 147 CYS A CA 1
ATOM 1120 C C . CYS A 1 147 ? 17.509 -3.058 -15.106 1.00 90.00 147 CYS A C 1
ATOM 1122 O O . CYS A 1 147 ? 17.928 -1.899 -15.154 1.00 90.00 147 CYS A O 1
ATOM 1124 N N . ALA A 1 148 ? 16.929 -3.551 -14.015 1.00 93.06 148 ALA A N 1
ATOM 1125 C CA . ALA A 1 148 ? 16.814 -2.775 -12.794 1.00 93.06 148 ALA A CA 1
ATOM 1126 C C . ALA A 1 148 ? 17.035 -3.626 -11.544 1.00 93.06 148 ALA A C 1
ATOM 1128 O O . ALA A 1 148 ? 16.684 -4.804 -11.502 1.00 93.06 148 ALA A O 1
ATOM 1129 N N . PHE A 1 149 ? 17.587 -2.996 -10.510 1.00 92.75 149 PHE A N 1
ATOM 1130 C CA . PHE A 1 149 ? 17.561 -3.495 -9.141 1.00 92.75 149 PHE A CA 1
ATOM 1131 C C . PHE A 1 149 ? 16.494 -2.736 -8.356 1.00 92.75 149 PHE A C 1
ATOM 1133 O O . PHE A 1 149 ? 16.513 -1.505 -8.310 1.00 92.75 149 PHE A O 1
ATOM 1140 N N . VAL A 1 150 ? 15.594 -3.478 -7.715 1.00 92.19 150 VAL A N 1
ATOM 1141 C CA . VAL A 1 150 ? 14.730 -2.968 -6.646 1.00 92.19 150 VAL A CA 1
ATOM 1142 C C . VAL A 1 150 ? 15.400 -3.353 -5.331 1.00 92.19 150 VAL A C 1
ATOM 1144 O O . VAL A 1 150 ? 15.647 -4.535 -5.090 1.00 92.19 150 VAL A O 1
ATOM 1147 N N . GLY A 1 151 ? 15.757 -2.368 -4.509 1.00 89.62 151 GLY A N 1
ATOM 1148 C CA . GLY A 1 151 ? 16.647 -2.581 -3.368 1.00 89.62 151 GLY A CA 1
ATOM 1149 C C . GLY A 1 151 ? 18.119 -2.302 -3.676 1.00 89.62 151 GLY A C 1
ATOM 1150 O O . GLY A 1 151 ? 18.477 -1.615 -4.636 1.00 89.62 151 GLY A O 1
ATOM 1151 N N . THR A 1 152 ? 18.999 -2.822 -2.821 1.00 87.19 152 THR A N 1
ATOM 1152 C CA . THR A 1 152 ? 20.446 -2.606 -2.935 1.00 87.19 152 THR A CA 1
ATOM 1153 C C . THR A 1 152 ? 21.066 -3.564 -3.963 1.00 87.19 152 THR A C 1
ATOM 1155 O O . THR A 1 152 ? 20.920 -4.776 -3.809 1.00 87.19 152 THR A O 1
ATOM 1158 N N . PRO A 1 153 ? 21.780 -3.068 -4.993 1.00 86.44 153 PRO A N 1
ATOM 1159 C CA . PRO A 1 153 ? 22.553 -3.916 -5.901 1.00 86.44 153 PRO A CA 1
ATOM 1160 C C . PRO A 1 153 ? 23.638 -4.718 -5.159 1.00 86.44 153 PRO A C 1
ATOM 1162 O O . PRO A 1 153 ? 24.256 -4.161 -4.248 1.00 86.44 153 PRO A O 1
ATOM 1165 N N . PRO A 1 154 ? 23.958 -5.963 -5.567 1.00 84.31 154 PRO A N 1
ATOM 1166 C CA . PRO A 1 154 ? 24.947 -6.797 -4.872 1.00 84.31 154 PRO A CA 1
ATOM 1167 C C . PRO A 1 154 ? 26.333 -6.167 -4.720 1.00 84.31 154 PRO A C 1
ATOM 1169 O O . PRO A 1 154 ? 26.965 -6.301 -3.676 1.00 84.31 154 PRO A O 1
ATOM 1172 N N . CYS A 1 155 ? 26.785 -5.417 -5.729 1.00 81.12 155 CYS A N 1
ATOM 1173 C CA . CYS A 1 155 ? 28.063 -4.701 -5.701 1.00 81.12 155 CYS A CA 1
ATOM 1174 C C . CYS A 1 155 ? 28.114 -3.576 -4.648 1.00 81.12 155 CYS A C 1
ATOM 1176 O O . CYS A 1 155 ? 29.189 -3.080 -4.330 1.00 81.12 155 CYS A O 1
ATOM 1178 N N . LEU A 1 156 ? 26.959 -3.166 -4.110 1.00 81.25 156 LEU A N 1
ATOM 1179 C CA . LEU A 1 156 ? 26.821 -2.117 -3.099 1.00 81.25 156 LEU A CA 1
ATOM 1180 C C . LEU A 1 156 ? 26.431 -2.667 -1.719 1.00 81.25 156 LEU A C 1
ATOM 1182 O O . LEU A 1 156 ? 26.120 -1.873 -0.834 1.00 81.25 156 LEU A O 1
ATOM 1186 N N . TYR A 1 157 ? 26.413 -3.990 -1.519 1.00 81.19 157 TYR A N 1
ATOM 1187 C CA . TYR A 1 157 ? 26.104 -4.564 -0.211 1.00 81.19 157 TYR A CA 1
ATOM 1188 C C . TYR A 1 157 ? 27.129 -4.149 0.841 1.00 81.19 157 TYR A C 1
ATOM 1190 O O . TYR A 1 157 ? 28.337 -4.294 0.661 1.00 81.19 157 TYR A O 1
ATOM 1198 N N . GLN A 1 158 ? 26.615 -3.660 1.965 1.00 78.31 158 GLN A N 1
ATOM 1199 C CA . GLN A 1 158 ? 27.388 -3.300 3.143 1.00 78.31 158 GLN A CA 1
ATOM 1200 C C . GLN A 1 158 ? 26.621 -3.750 4.394 1.00 78.31 158 GLN A C 1
ATOM 1202 O O . GLN A 1 158 ? 25.386 -3.692 4.398 1.00 78.31 158 GLN A O 1
ATOM 1207 N N . PRO A 1 159 ? 27.312 -4.190 5.459 1.00 77.69 159 PRO A N 1
ATOM 1208 C CA . PRO A 1 159 ? 26.671 -4.454 6.742 1.00 77.69 159 PRO A CA 1
ATOM 1209 C C . PRO A 1 159 ? 25.947 -3.201 7.252 1.00 77.69 159 PRO A C 1
ATOM 1211 O O . PRO A 1 159 ? 26.540 -2.128 7.332 1.00 77.69 159 PRO A O 1
ATOM 1214 N N . CYS A 1 160 ? 24.663 -3.328 7.590 1.00 77.38 160 CYS A N 1
ATOM 1215 C CA . CYS A 1 160 ? 23.859 -2.227 8.111 1.00 77.38 160 CYS A CA 1
ATOM 1216 C C . CYS A 1 1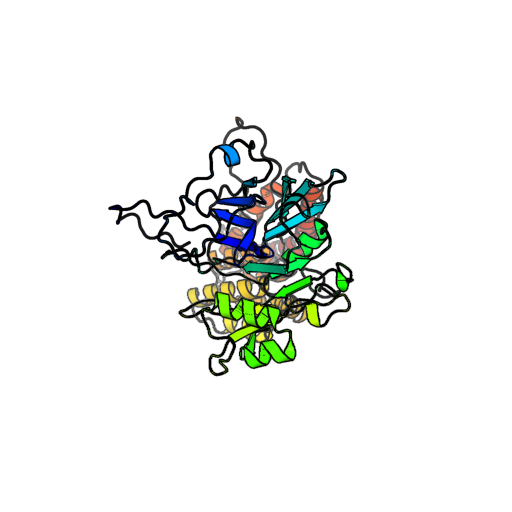60 ? 22.773 -2.749 9.063 1.00 77.38 160 CYS A C 1
ATOM 1218 O O . CYS A 1 160 ? 22.216 -3.827 8.851 1.00 77.38 160 CYS A O 1
ATOM 1220 N N . SER A 1 161 ? 22.449 -1.971 10.099 1.00 80.12 161 SER A N 1
ATOM 1221 C CA . SER A 1 161 ? 21.343 -2.245 11.028 1.00 80.12 161 SER A CA 1
ATOM 1222 C C . SER A 1 161 ? 19.969 -1.874 10.452 1.00 80.12 161 SER A C 1
ATOM 1224 O O . SER A 1 161 ? 18.938 -2.290 10.986 1.00 80.12 161 SER A O 1
ATOM 1226 N N . LEU A 1 162 ? 19.940 -1.119 9.348 1.00 79.50 162 LEU A N 1
ATOM 1227 C CA . LEU A 1 162 ? 18.726 -0.683 8.674 1.00 79.50 162 LEU A CA 1
ATOM 1228 C C . LEU A 1 162 ? 17.936 -1.880 8.128 1.00 79.50 162 LEU A C 1
ATOM 1230 O O . LEU A 1 162 ? 18.339 -2.539 7.170 1.00 79.50 162 LEU A O 1
ATOM 1234 N N . ARG A 1 163 ? 16.758 -2.117 8.710 1.00 82.31 163 ARG A N 1
ATOM 1235 C CA . ARG A 1 163 ? 15.787 -3.103 8.229 1.00 82.31 163 ARG A CA 1
ATOM 1236 C C . ARG A 1 163 ? 14.591 -2.383 7.631 1.00 82.31 163 ARG A C 1
ATOM 1238 O O . ARG A 1 163 ? 13.911 -1.630 8.321 1.00 82.31 163 ARG A O 1
ATOM 1245 N N . TRP A 1 164 ? 14.322 -2.657 6.364 1.00 85.06 164 TRP A N 1
ATOM 1246 C CA . TRP A 1 164 ? 13.159 -2.152 5.650 1.00 85.06 164 TRP A CA 1
ATOM 1247 C C . TRP A 1 164 ? 12.586 -3.251 4.758 1.00 85.06 164 TRP A C 1
ATOM 1249 O O . TRP A 1 164 ? 13.198 -4.304 4.560 1.00 85.06 164 TRP A O 1
ATOM 1259 N N . ARG A 1 165 ? 11.366 -3.029 4.282 1.00 86.56 165 ARG A N 1
ATOM 1260 C CA . ARG A 1 165 ? 10.599 -3.980 3.486 1.00 86.56 165 ARG A CA 1
ATOM 1261 C C . ARG A 1 165 ? 10.058 -3.259 2.262 1.00 86.56 165 ARG A C 1
ATOM 1263 O O . ARG A 1 165 ? 9.593 -2.132 2.380 1.00 86.56 165 ARG A O 1
ATOM 1270 N N . GLN A 1 166 ? 10.111 -3.923 1.114 1.00 87.19 166 GLN A N 1
ATOM 1271 C CA . GLN A 1 166 ? 9.512 -3.436 -0.123 1.00 87.19 166 GLN A CA 1
ATOM 1272 C C . GLN A 1 166 ? 8.157 -4.119 -0.318 1.00 87.19 166 GLN A C 1
ATOM 1274 O O . GLN A 1 166 ? 8.080 -5.346 -0.287 1.00 87.19 166 GLN A O 1
ATOM 1279 N N . GLY A 1 167 ? 7.101 -3.323 -0.481 1.00 88.88 167 GLY A N 1
ATOM 1280 C CA . GLY A 1 167 ? 5.756 -3.808 -0.799 1.00 88.88 167 GLY A CA 1
ATOM 1281 C C . GLY A 1 167 ? 5.609 -4.107 -2.294 1.00 88.88 167 GLY A C 1
ATOM 1282 O O . GLY A 1 167 ? 6.622 -4.216 -2.995 1.00 88.88 167 GLY A O 1
ATOM 1283 N N . PRO A 1 168 ? 4.372 -4.213 -2.807 1.00 90.06 168 PRO A N 1
ATOM 1284 C CA . PRO A 1 168 ? 4.130 -4.270 -4.243 1.00 90.06 168 PRO A CA 1
ATOM 1285 C C . PRO A 1 168 ? 4.871 -3.153 -4.987 1.00 90.06 168 PRO A C 1
ATOM 1287 O O . PRO A 1 168 ? 4.998 -2.032 -4.493 1.00 90.06 168 PRO A O 1
ATOM 1290 N N . PHE A 1 169 ? 5.396 -3.474 -6.165 1.00 93.06 169 PHE A N 1
ATOM 1291 C CA . PHE A 1 169 ? 6.132 -2.533 -7.003 1.00 93.06 169 PHE A CA 1
ATOM 1292 C C . PHE A 1 169 ? 5.557 -2.555 -8.413 1.00 93.06 169 PHE A C 1
ATOM 1294 O O . PHE A 1 169 ? 5.410 -3.630 -8.998 1.00 93.06 169 PHE A O 1
ATOM 1301 N N . GLN A 1 170 ? 5.246 -1.378 -8.948 1.00 94.69 170 GLN A N 1
ATOM 1302 C CA . GLN A 1 170 ? 4.591 -1.211 -10.241 1.00 94.69 170 GLN A CA 1
ATOM 1303 C C . GLN A 1 170 ? 5.327 -0.157 -11.078 1.00 94.69 170 GLN A C 1
ATOM 1305 O O . GLN A 1 170 ? 5.770 0.861 -10.548 1.00 94.69 170 GLN A O 1
ATOM 1310 N N . LEU A 1 171 ? 5.452 -0.404 -12.383 1.00 95.19 171 LEU A N 1
ATOM 1311 C CA . LEU A 1 171 ? 5.894 0.562 -13.388 1.00 95.19 171 LEU A CA 1
ATOM 1312 C C . LEU A 1 171 ? 4.792 0.702 -14.431 1.00 95.19 171 LEU A C 1
ATOM 1314 O O . LEU A 1 171 ? 4.375 -0.293 -15.032 1.00 95.19 171 LEU A O 1
ATOM 1318 N N . ILE A 1 172 ? 4.350 1.940 -14.623 1.00 95.94 172 ILE A N 1
ATOM 1319 C CA . ILE A 1 172 ? 3.238 2.298 -15.495 1.00 95.94 172 ILE A CA 1
ATOM 1320 C C . ILE A 1 172 ? 3.774 3.282 -16.540 1.00 95.94 172 ILE A C 1
ATOM 1322 O O . ILE A 1 172 ? 4.359 4.307 -16.193 1.00 95.94 172 ILE A O 1
ATOM 1326 N N . GLU A 1 173 ? 3.599 2.958 -17.817 1.00 93.50 173 GLU A N 1
ATOM 1327 C CA . GLU A 1 173 ? 4.013 3.741 -18.991 1.00 93.50 173 GLU A CA 1
ATOM 1328 C C . GLU A 1 173 ? 3.041 4.890 -19.316 1.00 93.50 173 GLU A C 1
ATOM 1330 O O . GLU A 1 173 ? 2.856 5.282 -20.467 1.00 93.50 173 GLU A O 1
ATOM 1335 N N . GLU A 1 174 ? 2.417 5.459 -18.289 1.00 92.88 174 GLU A N 1
ATOM 1336 C CA . GLU A 1 174 ? 1.507 6.593 -18.393 1.00 92.88 174 GLU A CA 1
ATOM 1337 C C . GLU A 1 174 ? 1.639 7.468 -17.137 1.00 92.88 174 GLU A C 1
ATOM 1339 O O . GLU A 1 174 ? 1.677 6.937 -16.021 1.00 92.88 174 GLU A O 1
ATOM 1344 N N . PRO A 1 175 ? 1.744 8.804 -17.273 1.00 95.19 175 PRO A N 1
ATOM 1345 C CA . PRO A 1 175 ? 1.799 9.680 -16.114 1.00 95.19 175 PRO A CA 1
ATOM 1346 C C . PRO A 1 175 ? 0.449 9.688 -15.388 1.00 95.19 175 PRO A C 1
ATOM 1348 O O . PRO A 1 175 ? -0.543 10.195 -15.907 1.00 95.19 175 PRO A O 1
ATOM 1351 N N . LEU A 1 176 ? 0.428 9.165 -14.163 1.00 96.38 176 LEU A N 1
ATOM 1352 C CA . LEU A 1 176 ? -0.775 9.142 -13.336 1.00 96.38 176 LEU A CA 1
ATOM 1353 C C . LEU A 1 176 ? -1.157 10.538 -12.820 1.00 96.38 176 LEU A C 1
ATOM 1355 O O . LEU A 1 176 ? -0.311 11.340 -12.419 1.00 96.38 176 LEU A O 1
ATOM 1359 N N . THR A 1 177 ? -2.460 10.791 -12.760 1.00 95.75 177 THR A N 1
ATOM 1360 C CA . THR A 1 177 ? -3.063 11.939 -12.076 1.00 95.75 177 THR A CA 1
ATOM 1361 C C . THR A 1 177 ? -2.971 11.792 -10.556 1.00 95.75 177 THR A C 1
ATOM 1363 O O . THR A 1 177 ? -2.879 10.685 -10.023 1.00 95.75 177 THR A O 1
ATOM 1366 N N . ALA A 1 178 ? -3.073 12.911 -9.833 1.00 94.06 178 ALA A N 1
ATOM 1367 C CA . ALA A 1 178 ? -3.089 12.907 -8.369 1.00 94.06 178 ALA A CA 1
ATOM 1368 C C . ALA A 1 178 ? -4.206 12.011 -7.795 1.00 94.06 178 ALA A C 1
ATOM 1370 O O . ALA A 1 178 ? -3.966 11.270 -6.847 1.00 94.06 178 ALA A O 1
ATOM 1371 N N . GLY A 1 179 ? -5.394 12.012 -8.414 1.00 91.75 179 GLY A N 1
ATOM 1372 C CA . GLY A 1 179 ? -6.518 11.168 -7.996 1.00 91.75 179 GLY A CA 1
ATOM 1373 C C . GLY A 1 179 ? -6.247 9.670 -8.165 1.00 91.75 179 GLY A C 1
ATOM 1374 O O . GLY A 1 179 ? -6.516 8.896 -7.251 1.00 91.75 179 GLY A O 1
ATOM 1375 N N . GLN A 1 180 ? -5.642 9.253 -9.285 1.00 94.75 180 GLN A N 1
ATOM 1376 C CA . GLN A 1 180 ? -5.227 7.856 -9.480 1.00 94.75 180 GLN A CA 1
ATOM 1377 C C . GLN A 1 180 ? -4.162 7.437 -8.458 1.00 94.75 180 GLN A C 1
ATOM 1379 O O . GLN A 1 180 ? -4.229 6.337 -7.917 1.00 94.75 180 GLN A O 1
ATOM 1384 N N . VAL A 1 181 ? -3.194 8.309 -8.159 1.00 95.62 181 VAL A N 1
ATOM 1385 C CA . VAL A 1 181 ? -2.152 8.030 -7.157 1.00 95.62 181 VAL A CA 1
ATOM 1386 C C . VAL A 1 181 ? -2.744 7.908 -5.749 1.00 95.62 181 VAL A C 1
ATOM 1388 O O . VAL A 1 181 ? -2.360 7.004 -5.006 1.00 95.62 181 VAL A O 1
ATOM 1391 N N . ALA A 1 182 ? -3.694 8.775 -5.392 1.00 91.38 182 ALA A N 1
ATOM 1392 C CA . ALA A 1 182 ? -4.418 8.707 -4.126 1.00 91.38 182 ALA A CA 1
ATOM 1393 C C . ALA A 1 182 ? -5.255 7.426 -4.010 1.00 91.38 182 ALA A C 1
ATOM 1395 O O . ALA A 1 182 ? -5.223 6.763 -2.976 1.00 91.38 182 ALA A O 1
ATOM 1396 N N . LEU A 1 183 ? -5.926 7.021 -5.092 1.00 90.69 183 LEU A N 1
ATOM 1397 C CA . LEU A 1 183 ? -6.653 5.756 -5.157 1.00 90.69 183 LEU A CA 1
ATOM 1398 C C . LEU A 1 183 ? -5.724 4.554 -4.938 1.00 90.69 183 LEU A C 1
ATOM 1400 O O . LEU A 1 183 ? -6.021 3.704 -4.106 1.00 90.69 183 LEU A O 1
ATOM 1404 N N . ILE A 1 184 ? -4.577 4.496 -5.622 1.00 92.50 184 ILE A N 1
ATOM 1405 C CA . ILE A 1 184 ? -3.598 3.411 -5.431 1.00 92.50 184 ILE A CA 1
ATOM 1406 C C . ILE A 1 184 ? -3.084 3.380 -3.984 1.00 92.50 184 ILE A C 1
ATOM 1408 O O . ILE A 1 184 ? -2.950 2.302 -3.409 1.00 92.50 184 ILE A O 1
ATOM 1412 N N . ALA A 1 185 ? -2.843 4.545 -3.374 1.00 90.50 185 ALA A N 1
ATOM 1413 C CA . ALA A 1 185 ? -2.449 4.624 -1.970 1.00 90.50 185 ALA A CA 1
ATOM 1414 C C . ALA A 1 185 ? -3.530 4.056 -1.035 1.00 90.50 185 ALA A C 1
ATOM 1416 O O . ALA A 1 185 ? -3.210 3.286 -0.131 1.00 90.50 185 ALA A O 1
ATOM 1417 N N . ALA A 1 186 ? -4.799 4.392 -1.288 1.00 85.50 186 ALA A N 1
ATOM 1418 C CA . ALA A 1 186 ? -5.943 3.940 -0.499 1.00 85.50 186 ALA A CA 1
ATOM 1419 C C . ALA A 1 186 ? -6.216 2.431 -0.626 1.00 85.50 186 ALA A C 1
ATOM 1421 O O . ALA A 1 186 ? -6.689 1.817 0.324 1.00 85.50 186 ALA A O 1
ATOM 1422 N N . LEU A 1 187 ? -5.879 1.814 -1.765 1.00 84.81 187 LEU A N 1
ATOM 1423 C CA . LEU A 1 187 ? -5.946 0.356 -1.937 1.00 84.81 187 LEU A CA 1
ATOM 1424 C C . LEU A 1 187 ? -4.948 -0.397 -1.038 1.00 84.81 187 LEU A C 1
ATOM 1426 O O . LEU A 1 187 ? -5.140 -1.578 -0.745 1.00 84.81 187 LEU A O 1
ATOM 1430 N N . GLY A 1 188 ? -3.887 0.280 -0.595 1.00 84.38 188 GLY A N 1
ATOM 1431 C CA . GLY A 1 188 ? -2.936 -0.244 0.373 1.00 84.38 188 GLY A CA 1
ATOM 1432 C C . GLY A 1 188 ? -1.975 -1.316 -0.172 1.00 84.38 188 GLY A C 1
ATOM 1433 O O . GLY A 1 188 ? -2.028 -1.728 -1.333 1.00 84.38 188 GLY A O 1
ATOM 1434 N N . PRO A 1 189 ? -1.049 -1.794 0.679 1.00 84.06 189 PRO A N 1
ATOM 1435 C CA . PRO A 1 189 ? 0.021 -2.722 0.293 1.00 84.06 189 PRO A CA 1
ATOM 1436 C C . PRO A 1 189 ? -0.460 -4.153 -0.007 1.00 84.06 189 PRO A C 1
ATOM 1438 O O . PRO A 1 189 ? 0.329 -4.978 -0.468 1.00 84.06 189 PRO A O 1
ATOM 1441 N N . GLU A 1 190 ? -1.721 -4.470 0.277 1.00 80.25 190 GLU A N 1
ATOM 1442 C CA . GLU A 1 190 ? -2.339 -5.778 0.019 1.00 80.25 190 GLU A CA 1
ATOM 1443 C C . GLU A 1 190 ? -2.952 -5.895 -1.360 1.00 80.25 190 GLU A C 1
ATOM 1445 O O . GLU A 1 190 ? -3.250 -7.001 -1.810 1.00 80.25 190 GLU A O 1
ATOM 1450 N N . TYR A 1 191 ? -3.153 -4.770 -2.039 1.00 85.44 191 TYR A N 1
ATOM 1451 C CA . TYR A 1 191 ? -3.730 -4.795 -3.360 1.00 85.44 191 TYR A CA 1
ATOM 1452 C C . TYR A 1 191 ? -2.794 -5.525 -4.331 1.00 85.44 191 TYR A C 1
ATOM 1454 O O . TYR A 1 191 ? -1.701 -5.066 -4.668 1.00 85.44 191 TYR A O 1
ATOM 1462 N N . ILE A 1 192 ? -3.236 -6.701 -4.777 1.00 83.38 192 ILE A N 1
ATOM 1463 C CA . ILE A 1 192 ? -2.509 -7.569 -5.714 1.00 83.38 192 ILE A CA 1
ATOM 1464 C C . ILE A 1 192 ? -3.046 -7.493 -7.150 1.00 83.38 192 ILE A C 1
ATOM 1466 O O . ILE A 1 192 ? -2.569 -8.230 -8.012 1.00 83.38 192 ILE A O 1
ATOM 1470 N N . GLY A 1 193 ? -4.046 -6.644 -7.400 1.00 87.19 193 GLY A N 1
ATOM 1471 C CA . GLY A 1 193 ? -4.679 -6.497 -8.707 1.00 87.19 193 GLY A CA 1
ATOM 1472 C C . GLY A 1 193 ? -3.857 -5.679 -9.708 1.00 87.19 193 GLY A C 1
ATOM 1473 O O . GLY A 1 193 ? -2.813 -5.109 -9.393 1.00 87.19 193 GLY A O 1
ATOM 1474 N N . SER A 1 194 ? -4.358 -5.610 -10.940 1.00 91.88 194 SER A N 1
ATOM 1475 C CA . SER A 1 194 ? -3.740 -4.916 -12.080 1.00 91.88 194 SER A CA 1
ATOM 1476 C C . SER A 1 194 ? -4.232 -3.479 -12.294 1.00 91.88 194 SER A C 1
ATOM 1478 O O . SER A 1 194 ? -3.908 -2.878 -13.317 1.00 91.88 194 SER A O 1
ATOM 1480 N N . LEU A 1 195 ? -5.036 -2.931 -11.372 1.00 94.31 195 LEU A N 1
ATOM 1481 C CA . LEU A 1 195 ? -5.682 -1.612 -11.487 1.00 94.31 195 LEU A CA 1
ATOM 1482 C C . LEU A 1 195 ? -6.646 -1.478 -12.684 1.00 94.31 195 LEU A C 1
ATOM 1484 O O . LEU A 1 195 ? -7.023 -0.372 -13.061 1.00 94.31 195 LEU A O 1
ATOM 1488 N N . GLN A 1 196 ? -7.080 -2.608 -13.253 1.00 94.19 196 GLN A N 1
ATOM 1489 C CA . GLN A 1 196 ? -8.077 -2.661 -14.333 1.00 94.19 196 GLN A CA 1
ATOM 1490 C C . GLN A 1 196 ? -9.524 -2.683 -13.816 1.00 94.19 196 GLN A C 1
ATOM 1492 O O . GLN A 1 196 ? -10.454 -2.380 -14.550 1.00 94.19 196 GLN A O 1
ATOM 1497 N N . ALA A 1 197 ? -9.712 -3.041 -12.549 1.00 92.00 197 ALA A N 1
ATOM 1498 C CA . ALA A 1 197 ? -11.007 -3.056 -11.878 1.00 92.00 197 ALA A CA 1
ATOM 1499 C C . ALA A 1 197 ? -10.804 -2.852 -10.363 1.00 92.00 197 ALA A C 1
ATOM 1501 O O . ALA A 1 197 ? -11.046 -3.775 -9.579 1.00 92.00 197 ALA A O 1
ATOM 1502 N N . PRO A 1 198 ? -10.205 -1.726 -9.924 1.00 89.88 198 PRO A N 1
ATOM 1503 C CA . PRO A 1 198 ? -9.942 -1.525 -8.508 1.00 89.88 198 PRO A CA 1
ATOM 1504 C C . PRO A 1 198 ? -11.258 -1.298 -7.744 1.00 89.88 198 PRO A C 1
ATOM 1506 O O . PRO A 1 198 ? -12.143 -0.607 -8.248 1.00 89.88 198 PRO A O 1
ATOM 1509 N N . PRO A 1 199 ? -11.401 -1.850 -6.529 1.00 83.50 199 PRO A N 1
ATOM 1510 C CA . PRO A 1 199 ? -12.542 -1.541 -5.677 1.00 83.50 199 PRO A CA 1
ATOM 1511 C C . PRO A 1 199 ? -12.504 -0.064 -5.263 1.00 83.50 199 PRO A C 1
ATOM 1513 O O . PRO A 1 199 ? -11.430 0.488 -5.019 1.00 83.50 199 PRO A O 1
ATOM 1516 N N . ALA A 1 200 ? -13.667 0.573 -5.173 1.00 80.00 200 ALA A N 1
ATOM 1517 C CA . ALA A 1 200 ? -13.814 1.957 -4.744 1.00 80.00 200 ALA A CA 1
ATOM 1518 C C . ALA A 1 200 ? -13.520 2.086 -3.237 1.00 80.00 200 ALA A C 1
ATOM 1520 O O . ALA A 1 200 ? -14.261 1.526 -2.426 1.00 80.00 200 ALA A O 1
ATOM 1521 N N . PRO A 1 201 ? -12.474 2.813 -2.815 1.00 72.69 201 PRO A N 1
ATOM 1522 C CA . PRO A 1 201 ? -12.219 3.046 -1.400 1.00 72.69 201 PRO A CA 1
ATOM 1523 C C . PRO A 1 201 ? -13.283 3.976 -0.791 1.00 72.69 201 PRO A C 1
ATOM 1525 O O . PRO A 1 201 ? -13.842 4.808 -1.507 1.00 72.69 201 PRO A O 1
ATOM 1528 N N . PRO A 1 202 ? -13.529 3.919 0.529 1.00 57.53 202 PRO A N 1
ATOM 1529 C CA . PRO A 1 202 ? -13.028 2.913 1.465 1.00 57.53 202 PRO A CA 1
ATOM 1530 C C . PRO A 1 202 ? -13.789 1.579 1.363 1.00 57.53 202 PRO A C 1
ATOM 1532 O O . PRO A 1 202 ? -13.209 0.518 1.531 1.00 57.53 202 PRO A O 1
ATOM 1535 N N . ASN A 1 203 ? -15.079 1.591 1.029 1.00 56.16 203 ASN A N 1
ATOM 1536 C CA . ASN A 1 203 ? -15.963 0.450 1.311 1.00 56.16 203 ASN A CA 1
ATOM 1537 C C . ASN A 1 203 ? -15.886 -0.710 0.302 1.00 56.16 203 ASN A C 1
ATOM 1539 O O . ASN A 1 203 ? -16.460 -1.767 0.552 1.00 56.16 203 ASN A O 1
ATOM 1543 N N . GLY A 1 204 ? -15.219 -0.524 -0.838 1.00 63.47 204 GLY A N 1
ATOM 1544 C CA . GLY A 1 204 ? -15.004 -1.541 -1.870 1.00 63.47 204 GLY A CA 1
ATOM 1545 C C . GLY A 1 204 ? -16.271 -2.114 -2.509 1.00 63.47 204 GLY A C 1
ATOM 1546 O O . GLY A 1 204 ? -16.193 -3.159 -3.149 1.00 63.47 204 GLY A O 1
ATOM 1547 N N . GLN A 1 205 ? -17.423 -1.463 -2.314 1.00 65.38 205 GLN A N 1
ATOM 1548 C CA . GLN A 1 205 ? -18.722 -1.921 -2.817 1.00 65.38 205 GLN A CA 1
ATOM 1549 C C . GLN A 1 205 ? -18.836 -1.763 -4.334 1.00 65.38 205 GLN A C 1
ATOM 1551 O O . GLN A 1 205 ? -19.359 -2.651 -5.003 1.00 65.38 205 GLN A O 1
ATOM 1556 N N . ASP A 1 206 ? -18.296 -0.668 -4.866 1.00 78.69 206 ASP A N 1
ATOM 1557 C CA . ASP A 1 206 ? -18.267 -0.412 -6.300 1.00 78.69 206 ASP A CA 1
ATOM 1558 C C . ASP A 1 206 ? -16.931 -0.840 -6.899 1.00 78.69 206 ASP A C 1
ATOM 1560 O O . ASP A 1 206 ? -15.867 -0.663 -6.303 1.00 78.69 206 ASP A O 1
ATOM 1564 N N . ILE A 1 207 ? -16.980 -1.377 -8.114 1.00 85.56 207 ILE A N 1
ATOM 1565 C CA . ILE A 1 207 ? -15.793 -1.668 -8.913 1.00 85.56 207 ILE A CA 1
ATOM 1566 C C . ILE A 1 207 ? -15.593 -0.497 -9.868 1.00 85.56 207 ILE A C 1
ATOM 1568 O O . ILE A 1 207 ? -16.461 -0.190 -10.685 1.00 85.56 207 ILE A O 1
ATOM 1572 N N . LEU A 1 208 ? -14.447 0.165 -9.756 1.00 89.44 208 LEU A N 1
ATOM 1573 C CA . LEU A 1 208 ? -14.102 1.290 -10.611 1.00 89.44 208 LEU A CA 1
ATOM 1574 C C . LEU A 1 208 ? -13.641 0.809 -11.989 1.00 89.44 208 LEU A C 1
ATOM 1576 O O . LEU A 1 208 ? -13.196 -0.326 -12.171 1.00 89.44 208 LEU A O 1
ATOM 1580 N N . GLN A 1 209 ? -13.722 1.713 -12.962 1.00 92.50 209 GLN A N 1
ATOM 1581 C CA . GLN A 1 209 ? -13.173 1.496 -14.297 1.00 92.50 209 GLN A CA 1
ATOM 1582 C C . GLN A 1 209 ? -11.637 1.362 -14.266 1.00 92.50 209 GLN A C 1
ATOM 1584 O O . GLN A 1 209 ? -11.002 1.801 -13.298 1.00 92.50 209 GLN A O 1
ATOM 1589 N N . PRO A 1 210 ? -11.026 0.788 -15.323 1.00 94.44 210 PRO A N 1
ATOM 1590 C CA . PRO A 1 210 ? -9.576 0.734 -15.451 1.00 94.44 210 PRO A CA 1
ATOM 1591 C C . PRO A 1 210 ? -8.931 2.104 -15.247 1.00 94.44 210 PRO A C 1
ATOM 1593 O O . PRO A 1 210 ? -9.355 3.088 -15.854 1.00 94.44 210 PRO A O 1
ATOM 1596 N N . LEU A 1 211 ? -7.880 2.175 -14.425 1.00 94.69 211 LEU A N 1
ATOM 1597 C CA . LEU A 1 211 ? -7.172 3.444 -14.213 1.00 94.69 211 LEU A CA 1
ATOM 1598 C C . LEU A 1 211 ? -6.374 3.872 -15.440 1.00 94.69 211 LEU A C 1
ATOM 1600 O O . LEU A 1 211 ? -6.146 5.058 -15.629 1.00 94.69 211 LEU A O 1
ATOM 1604 N N . PHE A 1 212 ? -5.947 2.915 -16.250 1.00 95.31 212 PHE A N 1
ATOM 1605 C CA . PHE A 1 212 ? -5.186 3.105 -17.478 1.00 95.31 212 PHE A CA 1
ATOM 1606 C C . PHE A 1 212 ? -5.384 1.868 -18.357 1.00 95.31 212 PHE A C 1
ATOM 1608 O O . PHE A 1 212 ? -5.796 0.810 -17.867 1.00 95.31 212 PHE A O 1
ATOM 1615 N N . ALA A 1 213 ? -5.071 1.983 -19.646 1.00 95.56 213 ALA A N 1
ATOM 1616 C CA . ALA A 1 213 ? -5.167 0.861 -20.574 1.00 95.56 213 ALA A CA 1
ATOM 1617 C C . ALA A 1 213 ? -4.200 -0.277 -20.196 1.00 95.56 213 ALA A C 1
ATOM 1619 O O . ALA A 1 213 ? -3.103 -0.040 -19.691 1.00 95.56 213 ALA A O 1
ATOM 1620 N N . GLU A 1 214 ? -4.596 -1.524 -20.454 1.00 95.12 214 GLU A N 1
ATOM 1621 C CA . GLU A 1 214 ? -3.837 -2.725 -20.078 1.00 95.12 214 GLU A CA 1
ATOM 1622 C C . GLU A 1 214 ? -2.365 -2.698 -20.522 1.00 95.12 214 GLU A C 1
ATOM 1624 O O . GLU A 1 214 ? -1.472 -3.096 -19.767 1.00 95.12 214 GLU A O 1
ATOM 1629 N N . ASP A 1 215 ? -2.096 -2.179 -21.722 1.00 94.31 215 ASP A N 1
ATOM 1630 C CA . ASP A 1 215 ? -0.758 -2.078 -22.307 1.00 94.31 215 ASP A CA 1
ATOM 1631 C C . ASP A 1 215 ? 0.166 -1.120 -21.540 1.00 94.31 215 ASP A C 1
ATOM 1633 O O . ASP A 1 215 ? 1.383 -1.230 -21.669 1.00 94.31 215 ASP A O 1
ATOM 1637 N N . LYS A 1 216 ? -0.385 -0.223 -20.710 1.00 95.38 216 LYS A N 1
ATOM 1638 C CA . LYS A 1 216 ? 0.379 0.754 -19.921 1.00 95.38 216 LYS A CA 1
ATOM 1639 C C . LYS A 1 216 ? 0.993 0.175 -18.660 1.00 95.38 216 LYS A C 1
ATOM 1641 O O . LYS A 1 216 ? 1.949 0.748 -18.148 1.00 95.38 216 LYS A O 1
ATOM 1646 N N . LEU A 1 217 ? 0.502 -0.951 -18.143 1.00 95.56 217 LEU A N 1
ATOM 1647 C CA . LEU A 1 217 ? 1.185 -1.626 -17.041 1.00 95.56 217 LEU A CA 1
ATOM 1648 C C . LEU A 1 217 ? 2.328 -2.472 -17.599 1.00 95.56 217 LEU A C 1
ATOM 1650 O O . LEU A 1 217 ? 2.100 -3.554 -18.135 1.00 95.56 217 LEU A O 1
ATOM 1654 N N . SER A 1 218 ? 3.566 -2.012 -17.455 1.00 93.69 218 SER A N 1
ATOM 1655 C CA . SER A 1 218 ? 4.740 -2.713 -18.004 1.00 93.69 218 SER A CA 1
ATOM 1656 C C . SER A 1 218 ? 5.291 -3.747 -17.035 1.00 93.69 218 SER A C 1
ATOM 1658 O O . SER A 1 218 ? 5.728 -4.835 -17.425 1.00 93.69 218 SER A O 1
ATOM 1660 N N . PHE A 1 219 ? 5.275 -3.408 -15.747 1.00 94.44 219 PHE A N 1
ATOM 1661 C CA . PHE A 1 219 ? 5.817 -4.247 -14.694 1.00 94.44 219 PHE A CA 1
ATOM 1662 C C . PHE A 1 219 ? 4.979 -4.138 -13.429 1.00 94.44 219 PHE A C 1
ATOM 1664 O O . PHE A 1 219 ? 4.717 -3.040 -12.952 1.00 94.44 219 PHE A O 1
ATOM 1671 N N . ALA A 1 220 ? 4.620 -5.275 -12.849 1.00 94.12 220 ALA A N 1
ATOM 1672 C CA . ALA A 1 220 ? 4.042 -5.345 -11.518 1.00 94.12 220 ALA A CA 1
ATOM 1673 C C . ALA A 1 220 ? 4.542 -6.604 -10.808 1.00 94.12 220 ALA A C 1
ATOM 1675 O O . ALA A 1 220 ? 4.410 -7.711 -11.330 1.00 94.12 220 ALA A O 1
ATOM 1676 N N . ALA A 1 221 ? 5.115 -6.444 -9.619 1.00 91.75 221 ALA A N 1
ATOM 1677 C CA . ALA A 1 221 ? 5.604 -7.549 -8.803 1.00 91.75 221 ALA A CA 1
ATOM 1678 C C . ALA A 1 221 ? 5.072 -7.448 -7.374 1.00 91.75 221 ALA A C 1
ATOM 1680 O O . ALA A 1 221 ? 5.042 -6.373 -6.775 1.00 91.75 221 ALA A O 1
ATOM 1681 N N . ASN A 1 222 ? 4.694 -8.597 -6.818 1.00 89.75 222 ASN A N 1
ATOM 1682 C CA . ASN A 1 222 ? 4.281 -8.742 -5.427 1.00 89.75 222 ASN A CA 1
ATOM 1683 C C . ASN A 1 222 ? 4.878 -10.026 -4.829 1.00 89.75 222 ASN A C 1
ATOM 1685 O O . ASN A 1 222 ? 5.339 -10.908 -5.553 1.00 89.75 222 ASN A O 1
ATOM 1689 N N . GLY A 1 223 ? 4.848 -10.160 -3.503 1.00 86.44 223 GLY A N 1
ATOM 1690 C CA . GLY A 1 223 ? 5.367 -11.363 -2.847 1.00 86.44 223 GLY A CA 1
ATOM 1691 C C . GLY A 1 223 ? 4.559 -12.639 -3.132 1.00 86.44 223 GLY A C 1
ATOM 1692 O O . GLY A 1 223 ? 5.119 -13.733 -3.126 1.00 86.44 223 GLY A O 1
ATOM 1693 N N . GLY A 1 224 ? 3.263 -12.512 -3.432 1.00 85.38 224 GLY A N 1
ATOM 1694 C CA . GLY A 1 224 ? 2.362 -13.646 -3.683 1.00 85.38 224 GLY A CA 1
ATOM 1695 C C . GLY A 1 224 ? 2.599 -14.383 -5.008 1.00 85.38 224 GLY A C 1
ATOM 1696 O O . GLY A 1 224 ? 2.121 -15.496 -5.188 1.00 85.38 224 GLY A O 1
ATOM 1697 N N . THR A 1 225 ? 3.363 -13.803 -5.937 1.00 87.62 225 THR A N 1
ATOM 1698 C CA . THR A 1 225 ? 3.595 -14.348 -7.293 1.00 87.62 225 THR A CA 1
ATOM 1699 C C . THR A 1 225 ? 4.910 -15.110 -7.444 1.00 87.62 225 THR A C 1
ATOM 1701 O O . THR A 1 225 ? 5.339 -15.404 -8.566 1.00 87.62 225 THR A O 1
ATOM 1704 N N . SER A 1 226 ? 5.547 -15.440 -6.319 1.00 89.94 226 SER A N 1
ATOM 1705 C CA . SER A 1 226 ? 6.820 -16.156 -6.263 1.00 89.94 226 SER A CA 1
ATOM 1706 C C . SER A 1 226 ? 6.723 -17.550 -6.896 1.00 89.94 226 SER A C 1
ATOM 1708 O O . SER A 1 226 ? 5.885 -18.366 -6.522 1.00 89.94 226 SER A O 1
ATOM 1710 N N . VAL A 1 227 ? 7.631 -17.846 -7.823 1.00 91.38 227 VAL A N 1
ATOM 1711 C CA . VAL A 1 227 ? 7.830 -19.162 -8.437 1.00 91.38 227 VAL A CA 1
ATOM 1712 C C . VAL A 1 227 ? 9.304 -19.547 -8.363 1.00 91.38 227 VAL A C 1
ATOM 1714 O O . VAL A 1 227 ? 10.185 -18.689 -8.415 1.00 91.38 227 VAL A O 1
ATOM 1717 N N . THR A 1 228 ? 9.586 -20.842 -8.258 1.00 91.88 228 THR A N 1
ATOM 1718 C CA . THR A 1 228 ? 10.953 -21.370 -8.306 1.00 91.88 228 THR A CA 1
ATOM 1719 C C . THR A 1 228 ? 11.234 -21.941 -9.690 1.00 91.88 228 THR A C 1
ATOM 1721 O O . THR A 1 228 ? 10.521 -22.825 -10.164 1.00 91.88 228 THR A O 1
ATOM 1724 N N . LEU A 1 229 ? 12.281 -21.440 -10.339 1.00 92.50 229 LEU A N 1
ATOM 1725 C CA . LEU A 1 229 ? 12.743 -21.870 -11.656 1.00 92.50 229 LEU A CA 1
ATOM 1726 C C . LEU A 1 229 ? 14.222 -22.251 -11.594 1.00 92.50 229 LEU A C 1
ATOM 1728 O O . LEU A 1 229 ? 14.934 -21.891 -10.666 1.00 92.50 229 LEU A O 1
ATOM 1732 N N . THR A 1 230 ? 14.703 -22.951 -12.613 1.00 93.44 230 THR A N 1
ATOM 1733 C CA . THR A 1 230 ? 16.139 -23.109 -12.862 1.00 93.44 230 THR A CA 1
ATOM 1734 C C . THR A 1 230 ? 16.555 -22.191 -14.000 1.00 93.44 230 THR A C 1
ATOM 1736 O O . THR A 1 230 ? 15.719 -21.789 -14.819 1.00 93.44 230 THR A O 1
ATOM 1739 N N . ILE A 1 231 ? 17.850 -21.904 -14.125 1.00 94.44 231 ILE A N 1
ATOM 1740 C CA . ILE A 1 231 ? 18.320 -21.068 -15.233 1.00 94.44 231 ILE A CA 1
ATOM 1741 C C . ILE A 1 231 ? 18.031 -21.696 -16.605 1.00 94.44 231 ILE A C 1
ATOM 1743 O O . ILE A 1 231 ? 17.636 -21.000 -17.540 1.00 94.44 231 ILE A O 1
ATOM 1747 N N . THR A 1 232 ? 18.106 -23.026 -16.717 1.00 94.06 232 THR A N 1
ATOM 1748 C CA . THR A 1 232 ? 17.732 -23.735 -17.949 1.00 94.06 232 THR A CA 1
ATOM 1749 C C . THR A 1 232 ? 16.255 -23.529 -18.291 1.00 94.06 232 THR A C 1
ATOM 1751 O O . THR A 1 232 ? 15.924 -23.362 -19.467 1.00 94.06 232 THR A O 1
ATOM 1754 N N . ARG A 1 233 ? 15.365 -23.504 -17.289 1.00 93.50 233 ARG A N 1
ATOM 1755 C CA . ARG A 1 233 ? 13.939 -23.227 -17.499 1.00 93.50 233 ARG A CA 1
ATOM 1756 C C . ARG A 1 233 ? 13.704 -21.771 -17.890 1.00 93.50 233 ARG A C 1
ATOM 1758 O O . ARG A 1 233 ? 12.946 -21.539 -18.824 1.00 93.50 233 ARG A O 1
ATOM 1765 N N . ILE A 1 234 ? 14.398 -20.819 -17.260 1.00 94.06 234 ILE A N 1
ATOM 1766 C CA . ILE A 1 234 ? 14.313 -19.395 -17.624 1.00 94.06 234 ILE A CA 1
ATOM 1767 C C . ILE A 1 234 ? 14.738 -19.184 -19.082 1.00 94.06 234 ILE A C 1
ATOM 1769 O O . ILE A 1 234 ? 13.992 -18.591 -19.855 1.00 94.06 234 ILE A O 1
ATOM 1773 N N . ARG A 1 235 ? 15.864 -19.778 -19.493 1.00 93.38 235 ARG A N 1
ATOM 1774 C CA . ARG A 1 235 ? 16.360 -19.726 -20.876 1.00 93.38 235 ARG A CA 1
ATOM 1775 C C . ARG A 1 235 ? 15.364 -20.269 -21.905 1.00 93.38 235 ARG A C 1
ATOM 1777 O O . ARG A 1 235 ? 15.310 -19.752 -23.013 1.00 93.38 235 ARG A O 1
ATOM 1784 N N . ARG A 1 236 ? 14.643 -21.345 -21.566 1.00 92.31 236 ARG A N 1
ATOM 1785 C CA . ARG A 1 236 ? 13.694 -22.019 -22.472 1.00 92.31 236 ARG A CA 1
ATOM 1786 C C . ARG A 1 236 ? 12.334 -21.326 -22.542 1.00 92.31 236 ARG A C 1
ATOM 1788 O O . ARG A 1 236 ? 11.747 -21.299 -23.611 1.00 92.31 236 ARG A O 1
ATOM 1795 N N . VAL A 1 237 ? 11.823 -20.853 -21.405 1.00 89.94 237 VAL A N 1
ATOM 1796 C CA . VAL A 1 237 ? 10.463 -20.297 -21.291 1.00 89.94 237 VAL A CA 1
ATOM 1797 C C . VAL A 1 237 ? 10.430 -18.806 -21.620 1.00 89.94 237 VAL A C 1
ATOM 1799 O O . VAL A 1 237 ? 9.446 -18.344 -22.182 1.00 89.94 237 VAL A O 1
ATOM 1802 N N . TYR A 1 238 ? 11.485 -18.065 -21.273 1.00 89.69 238 TYR A N 1
ATOM 1803 C CA . TYR A 1 238 ? 11.575 -16.629 -21.524 1.00 89.69 238 TYR A CA 1
ATOM 1804 C C . TYR A 1 238 ? 12.526 -16.357 -22.686 1.00 89.69 238 TYR A C 1
ATOM 1806 O O . TYR A 1 238 ? 12.107 -16.365 -23.838 1.00 89.69 238 TYR A O 1
ATOM 1814 N N . ASN A 1 239 ? 13.812 -16.135 -22.413 1.00 90.69 239 ASN A N 1
ATOM 1815 C CA . ASN A 1 239 ? 14.811 -15.933 -23.456 1.00 90.69 239 ASN A CA 1
ATOM 1816 C C . ASN A 1 239 ? 16.240 -16.199 -22.924 1.00 90.69 239 ASN A C 1
ATOM 1818 O O . ASN A 1 239 ? 16.481 -16.176 -21.710 1.00 90.69 239 ASN A O 1
ATOM 1822 N N . PRO A 1 240 ? 17.210 -16.477 -23.816 1.00 91.62 240 PRO A N 1
ATOM 1823 C CA . PRO A 1 240 ? 18.602 -16.712 -23.432 1.00 91.62 240 PRO A CA 1
ATOM 1824 C C . PRO A 1 240 ? 19.341 -15.469 -22.921 1.00 91.62 240 PRO A C 1
ATOM 1826 O O . PRO A 1 240 ? 20.269 -15.626 -22.127 1.00 91.62 240 PRO A O 1
ATOM 1829 N N . THR A 1 241 ? 18.942 -14.266 -23.338 1.00 88.88 241 THR A N 1
ATOM 1830 C CA . THR A 1 241 ? 19.570 -13.002 -22.920 1.00 88.88 241 THR A CA 1
ATOM 1831 C C . THR A 1 241 ? 19.365 -12.753 -21.426 1.00 88.88 241 THR A C 1
ATOM 1833 O O . THR A 1 241 ? 20.335 -12.559 -20.693 1.00 88.88 241 THR A O 1
ATOM 1836 N N . ASP A 1 242 ? 18.128 -12.869 -20.948 1.00 89.94 242 ASP A N 1
ATOM 1837 C CA . ASP A 1 242 ? 17.762 -12.735 -19.539 1.00 89.94 242 ASP A CA 1
ATOM 1838 C C . ASP A 1 242 ? 18.451 -13.806 -18.697 1.00 89.94 242 ASP A C 1
ATOM 1840 O O . ASP A 1 242 ? 19.002 -13.505 -17.641 1.00 89.94 242 ASP A O 1
ATOM 1844 N N . ALA A 1 243 ? 18.502 -15.051 -19.182 1.00 92.50 243 ALA A N 1
ATOM 1845 C CA . ALA A 1 243 ? 19.227 -16.116 -18.497 1.00 92.50 243 ALA A CA 1
ATOM 1846 C C . ALA A 1 243 ? 20.724 -15.783 -18.327 1.00 92.50 243 ALA A C 1
ATOM 1848 O O . ALA A 1 243 ? 21.285 -15.961 -17.246 1.00 92.50 243 ALA A O 1
ATOM 1849 N N . ALA A 1 244 ? 21.383 -15.249 -19.357 1.00 90.69 244 ALA A N 1
ATOM 1850 C CA . ALA A 1 244 ? 22.783 -14.843 -19.251 1.00 90.69 244 ALA A CA 1
ATOM 1851 C C . ALA A 1 244 ? 22.985 -13.701 -18.237 1.00 90.69 244 ALA A C 1
ATOM 1853 O O . ALA A 1 244 ? 23.915 -13.749 -17.427 1.00 90.69 244 ALA A O 1
ATOM 1854 N N . LEU A 1 245 ? 22.093 -12.705 -18.235 1.00 88.88 245 LEU A N 1
ATOM 1855 C CA . LEU A 1 245 ? 22.140 -11.573 -17.304 1.00 88.88 245 LEU A CA 1
ATOM 1856 C C . LEU A 1 245 ? 21.905 -12.009 -15.851 1.00 88.88 245 LEU A C 1
ATOM 1858 O O . LEU A 1 245 ? 22.638 -11.585 -14.958 1.00 88.88 245 LEU A O 1
ATOM 1862 N N . ILE A 1 246 ? 20.940 -12.900 -15.614 1.00 90.88 246 ILE A N 1
ATOM 1863 C CA . ILE A 1 246 ? 20.657 -13.461 -14.287 1.00 90.88 246 ILE A CA 1
ATOM 1864 C C . ILE A 1 246 ? 21.860 -14.252 -13.771 1.00 90.88 246 ILE A C 1
ATOM 1866 O O . ILE A 1 246 ? 22.274 -14.059 -12.630 1.00 90.88 246 ILE A O 1
ATOM 1870 N N . CYS A 1 247 ? 22.466 -15.092 -14.613 1.00 90.56 247 CYS A N 1
ATOM 1871 C CA . CYS A 1 247 ? 23.687 -15.819 -14.269 1.00 90.56 247 CYS A CA 1
ATOM 1872 C C . CYS A 1 247 ? 24.829 -14.893 -13.855 1.00 90.56 247 CYS A C 1
ATOM 1874 O O . CYS A 1 247 ? 25.501 -15.173 -12.863 1.00 90.56 247 CYS A O 1
ATOM 1876 N N . LYS A 1 248 ? 25.022 -13.780 -14.577 1.00 88.00 248 LYS A N 1
ATOM 1877 C CA . LYS A 1 248 ? 26.037 -12.774 -14.241 1.00 88.00 248 LYS A CA 1
ATOM 1878 C C . LYS A 1 248 ? 25.794 -12.183 -12.850 1.00 88.00 248 LYS A C 1
ATOM 1880 O O . LYS A 1 248 ? 26.735 -12.066 -12.077 1.00 88.00 248 LYS A O 1
ATOM 1885 N N . VAL A 1 249 ? 24.546 -11.851 -12.515 1.00 88.19 249 VAL A N 1
ATOM 1886 C CA . VAL A 1 249 ? 24.182 -11.264 -11.212 1.00 88.19 249 VAL A CA 1
ATOM 1887 C C . VAL A 1 249 ? 24.291 -12.274 -10.062 1.00 88.19 249 VAL A C 1
ATOM 1889 O O . VAL A 1 249 ? 24.731 -11.915 -8.972 1.00 88.19 249 VAL A O 1
ATOM 1892 N N . LEU A 1 250 ? 23.903 -13.531 -10.291 1.00 87.69 250 LEU A N 1
ATOM 1893 C CA . LEU A 1 250 ? 23.946 -14.597 -9.281 1.00 87.69 250 LEU A CA 1
ATOM 1894 C C . LEU A 1 250 ? 25.318 -15.286 -9.170 1.00 87.69 250 LEU A C 1
ATOM 1896 O O . LEU A 1 250 ? 25.493 -16.143 -8.309 1.00 87.69 250 LEU A O 1
ATOM 1900 N N . HIS A 1 251 ? 26.282 -14.923 -10.022 1.00 87.81 251 HIS A N 1
ATOM 1901 C CA . HIS A 1 251 ? 27.581 -15.592 -10.168 1.00 87.81 251 HIS A CA 1
ATOM 1902 C C . HIS A 1 251 ? 27.448 -17.108 -10.384 1.00 87.81 251 HIS A C 1
ATOM 1904 O O . HIS A 1 251 ? 28.169 -17.907 -9.789 1.00 87.81 251 HIS A O 1
ATOM 1910 N N . MET A 1 252 ? 26.513 -17.500 -11.252 1.00 88.12 252 MET A N 1
ATOM 1911 C CA . MET A 1 252 ? 26.233 -18.898 -11.580 1.00 88.12 252 MET A CA 1
ATOM 1912 C C . MET A 1 252 ? 26.581 -19.218 -13.040 1.00 88.12 252 MET A C 1
ATOM 1914 O O . MET A 1 252 ? 26.335 -18.392 -13.925 1.00 88.12 252 MET A O 1
ATOM 1918 N N . PRO A 1 253 ? 27.074 -20.429 -13.348 1.00 89.25 253 PRO A N 1
ATOM 1919 C CA . PRO A 1 253 ? 27.290 -20.857 -14.725 1.00 89.25 253 PRO A CA 1
ATOM 1920 C C . PRO A 1 253 ? 25.970 -21.049 -15.495 1.00 89.25 253 PRO A C 1
ATOM 1922 O O . PRO A 1 253 ? 25.026 -21.672 -15.021 1.00 89.25 253 PRO A O 1
ATOM 1925 N N . ILE A 1 254 ? 25.921 -20.598 -16.755 1.00 87.94 254 ILE A N 1
ATOM 1926 C CA . ILE A 1 254 ? 24.703 -20.641 -17.599 1.00 87.94 254 ILE A CA 1
ATOM 1927 C C . ILE A 1 254 ? 24.205 -22.055 -17.948 1.00 87.94 254 ILE A C 1
ATOM 1929 O O . ILE A 1 254 ? 23.069 -22.234 -18.388 1.00 87.94 254 ILE A O 1
ATOM 1933 N N . ARG A 1 255 ? 25.059 -23.073 -17.792 1.00 87.12 255 ARG A N 1
ATOM 1934 C CA . ARG A 1 255 ? 24.715 -24.484 -18.041 1.00 87.12 255 ARG A CA 1
ATOM 1935 C C . ARG A 1 255 ? 24.230 -25.212 -16.788 1.00 87.12 255 ARG A C 1
ATOM 1937 O O . ARG A 1 255 ? 23.883 -26.385 -16.881 1.00 87.12 255 ARG A O 1
ATOM 1944 N N . GLU A 1 256 ? 24.213 -24.544 -15.640 1.00 87.12 256 GLU A N 1
ATOM 1945 C CA . GLU A 1 256 ? 23.720 -25.137 -14.406 1.00 87.12 256 GLU A CA 1
ATOM 1946 C C . GLU A 1 256 ? 22.210 -25.409 -14.477 1.00 87.12 256 GLU A C 1
ATOM 1948 O O . GLU A 1 256 ? 21.462 -24.751 -15.203 1.00 87.12 256 GLU A O 1
ATOM 1953 N N . ASN A 1 257 ? 21.728 -26.394 -13.723 1.00 87.56 257 ASN A N 1
ATOM 1954 C CA . ASN A 1 257 ? 20.295 -26.679 -13.635 1.00 87.56 257 ASN A CA 1
ATOM 1955 C C . ASN A 1 257 ? 19.854 -27.151 -12.242 1.00 87.56 257 ASN A C 1
ATOM 1957 O O . ASN A 1 257 ? 18.769 -27.706 -12.106 1.00 87.56 257 ASN A O 1
ATOM 1961 N N . LEU A 1 258 ? 20.696 -26.973 -11.223 1.00 87.69 258 LEU A N 1
ATOM 1962 C CA . LEU A 1 258 ? 20.423 -27.471 -9.874 1.00 87.69 258 LEU A CA 1
ATOM 1963 C C . LEU A 1 258 ? 19.993 -26.352 -8.929 1.00 87.69 258 LEU A C 1
ATOM 1965 O O . LEU A 1 258 ? 19.068 -26.553 -8.147 1.00 87.69 258 LEU A O 1
ATOM 1969 N N . THR A 1 259 ? 20.603 -25.168 -9.027 1.00 88.81 259 THR A N 1
ATOM 1970 C CA . THR A 1 259 ? 20.260 -24.062 -8.133 1.00 88.81 259 THR A CA 1
ATOM 1971 C C . THR A 1 259 ? 18.836 -23.549 -8.384 1.00 88.81 259 THR A C 1
ATOM 1973 O O . THR A 1 259 ? 18.518 -23.111 -9.500 1.00 88.81 259 THR A O 1
ATOM 1976 N N . PRO A 1 260 ? 17.970 -23.568 -7.354 1.00 90.38 260 PRO A N 1
ATOM 1977 C CA . PRO A 1 260 ? 16.646 -22.975 -7.430 1.00 90.38 260 PRO A CA 1
ATOM 1978 C C . PRO A 1 260 ? 16.748 -21.447 -7.426 1.00 90.38 260 PRO A C 1
ATOM 1980 O O . PRO A 1 260 ? 17.285 -20.838 -6.503 1.00 90.38 260 PRO A O 1
ATOM 1983 N N . ILE A 1 261 ? 16.171 -20.819 -8.443 1.00 90.56 261 ILE A N 1
ATOM 1984 C CA . ILE A 1 261 ? 16.078 -19.370 -8.596 1.00 90.56 261 ILE A CA 1
ATOM 1985 C C . ILE A 1 261 ? 14.637 -18.964 -8.300 1.00 90.56 261 ILE A C 1
ATOM 1987 O O . ILE A 1 261 ? 13.711 -19.365 -9.008 1.00 90.56 261 ILE A O 1
ATOM 1991 N N . ARG A 1 262 ? 14.435 -18.159 -7.254 1.00 91.44 262 ARG A N 1
ATOM 1992 C CA . ARG A 1 262 ? 13.118 -17.588 -6.953 1.00 91.44 262 ARG A CA 1
ATOM 1993 C C . ARG A 1 262 ? 12.871 -16.342 -7.793 1.00 91.44 262 ARG A C 1
ATOM 1995 O O . ARG A 1 262 ? 13.703 -15.436 -7.838 1.00 91.44 262 ARG A O 1
ATOM 2002 N N . VAL A 1 263 ? 11.706 -16.306 -8.423 1.00 92.44 263 VAL A N 1
ATOM 2003 C CA . VAL A 1 263 ? 11.272 -15.259 -9.343 1.00 92.44 263 VAL A CA 1
ATOM 2004 C C . VAL A 1 263 ? 9.889 -14.779 -8.927 1.00 92.44 263 VAL A C 1
ATOM 2006 O O . VAL A 1 263 ? 8.973 -15.585 -8.799 1.00 92.44 263 VAL A O 1
ATOM 2009 N N . LEU A 1 264 ? 9.715 -13.475 -8.743 1.00 93.06 264 LEU A N 1
ATOM 2010 C CA . LEU A 1 264 ? 8.398 -12.847 -8.650 1.00 93.06 264 LEU A CA 1
ATOM 2011 C C . LEU A 1 264 ? 7.909 -12.604 -10.072 1.00 93.06 264 LEU A C 1
ATOM 2013 O O . LEU A 1 264 ? 8.499 -11.785 -10.777 1.00 93.06 264 LEU A O 1
ATOM 2017 N N . ARG A 1 265 ? 6.891 -13.342 -10.521 1.00 92.94 265 ARG A N 1
ATOM 2018 C CA . ARG A 1 265 ? 6.388 -13.212 -11.896 1.00 92.94 265 ARG A CA 1
ATOM 2019 C C . ARG A 1 265 ? 5.821 -11.815 -12.120 1.00 92.94 265 ARG A C 1
ATOM 2021 O O . ARG A 1 265 ? 5.101 -11.300 -11.271 1.00 92.94 265 ARG A O 1
ATOM 2028 N N . ASN A 1 266 ? 6.107 -11.234 -13.281 1.00 94.06 266 ASN A N 1
ATOM 2029 C CA . ASN A 1 266 ? 5.487 -9.975 -13.667 1.00 94.06 266 ASN A CA 1
ATOM 2030 C C . ASN A 1 266 ? 3.978 -10.191 -13.879 1.00 94.06 266 ASN A C 1
ATOM 2032 O O . ASN A 1 266 ? 3.569 -10.855 -14.832 1.00 94.06 266 ASN A O 1
ATOM 2036 N N . LEU A 1 267 ? 3.154 -9.632 -12.997 1.00 92.50 267 LEU A N 1
ATOM 2037 C CA . LEU A 1 267 ? 1.692 -9.734 -13.041 1.00 92.50 267 LEU A CA 1
ATOM 2038 C C . LEU A 1 267 ? 1.098 -9.159 -14.320 1.00 92.50 267 LEU A C 1
ATOM 2040 O O . LEU A 1 267 ? 0.086 -9.651 -14.811 1.00 92.50 267 LEU A O 1
ATOM 2044 N N . ALA A 1 268 ? 1.763 -8.160 -14.891 1.00 93.75 268 ALA A N 1
ATOM 2045 C CA . ALA A 1 268 ? 1.315 -7.538 -16.118 1.00 93.75 268 ALA A CA 1
ATOM 2046 C C . ALA A 1 268 ? 1.364 -8.500 -17.317 1.00 93.75 268 ALA A C 1
ATOM 2048 O O . ALA A 1 268 ? 0.707 -8.249 -18.312 1.00 93.75 268 ALA A O 1
ATOM 2049 N N . THR A 1 269 ? 2.079 -9.632 -17.246 1.00 90.44 269 THR A N 1
ATOM 2050 C CA . THR A 1 269 ? 2.168 -10.612 -18.354 1.00 90.44 269 THR A CA 1
ATOM 2051 C C . THR A 1 269 ? 0.831 -11.218 -18.783 1.00 90.44 269 THR A C 1
ATOM 2053 O O . THR A 1 269 ? 0.754 -11.753 -19.882 1.00 90.44 269 THR A O 1
ATOM 2056 N N . GLN A 1 270 ? -0.201 -11.150 -17.938 1.00 87.25 270 GLN A N 1
ATOM 2057 C CA . GLN A 1 270 ? -1.547 -11.642 -18.256 1.00 87.25 270 GLN A CA 1
ATOM 2058 C C . GLN A 1 270 ? -2.408 -10.616 -19.009 1.00 87.25 270 GLN A C 1
ATOM 2060 O O . GLN A 1 270 ? -3.470 -10.972 -19.504 1.00 87.25 270 GLN A O 1
ATOM 2065 N N . LEU A 1 271 ? -1.975 -9.356 -19.067 1.00 93.06 271 LEU A N 1
ATOM 2066 C CA . LEU A 1 271 ? -2.719 -8.269 -19.697 1.00 93.06 271 LEU A CA 1
ATOM 2067 C C . LEU A 1 271 ? -2.405 -8.188 -21.196 1.00 93.06 271 LEU A C 1
ATOM 2069 O O . LEU A 1 271 ? -1.310 -8.564 -21.626 1.00 93.06 271 LEU A O 1
ATOM 2073 N N . GLY A 1 272 ? -3.309 -7.624 -21.992 1.00 92.12 272 GLY A N 1
ATOM 2074 C CA . GLY A 1 272 ? -3.031 -7.270 -23.381 1.00 92.12 272 GLY A CA 1
ATOM 2075 C C . GLY A 1 272 ? -1.877 -6.266 -23.496 1.00 92.12 272 GLY A C 1
ATOM 2076 O O . GLY A 1 272 ? -1.614 -5.495 -22.571 1.00 92.12 272 GLY A O 1
ATOM 2077 N N . GLY A 1 273 ? -1.146 -6.289 -24.614 1.00 91.25 273 GLY A N 1
ATOM 2078 C CA . GLY A 1 273 ? -0.073 -5.329 -24.893 1.00 91.25 273 GLY A CA 1
ATOM 2079 C C . GLY A 1 273 ? 1.202 -5.946 -25.467 1.00 91.25 273 GLY A C 1
ATOM 2080 O O . GLY A 1 273 ? 1.206 -7.061 -25.989 1.00 91.25 273 GLY A O 1
ATOM 2081 N N . SER A 1 274 ? 2.288 -5.176 -25.395 1.00 85.19 274 SER A N 1
ATOM 2082 C CA . SER A 1 274 ? 3.617 -5.567 -25.867 1.00 85.19 274 SER A CA 1
ATOM 2083 C C . SER A 1 274 ? 4.245 -6.666 -24.997 1.00 85.19 274 SER A C 1
ATOM 2085 O O . SER A 1 274 ? 3.767 -6.996 -23.910 1.00 85.19 274 SER A O 1
ATOM 2087 N N . ALA A 1 275 ? 5.340 -7.259 -25.482 1.00 85.31 275 ALA A N 1
ATOM 2088 C CA . ALA A 1 275 ? 6.096 -8.235 -24.707 1.00 85.31 275 ALA A CA 1
ATOM 2089 C C . ALA A 1 275 ? 6.658 -7.593 -23.426 1.00 85.31 275 ALA A C 1
ATOM 2091 O O . ALA A 1 275 ? 7.307 -6.548 -23.474 1.00 85.31 275 ALA A O 1
ATOM 2092 N N . ARG A 1 276 ? 6.439 -8.248 -22.283 1.00 89.94 276 ARG A N 1
ATOM 2093 C CA . ARG A 1 276 ? 6.865 -7.779 -20.957 1.00 89.94 276 ARG A CA 1
ATOM 2094 C C . ARG A 1 276 ? 7.974 -8.661 -20.386 1.00 89.94 276 ARG A C 1
ATOM 2096 O O . ARG A 1 276 ? 8.146 -9.809 -20.793 1.00 89.94 276 ARG A O 1
ATOM 2103 N N . SER A 1 277 ? 8.716 -8.130 -19.416 1.00 89.56 277 SER A N 1
ATOM 2104 C CA . SER A 1 277 ? 9.776 -8.883 -18.736 1.00 89.56 277 SER A CA 1
ATOM 2105 C C . SER A 1 277 ? 9.216 -10.058 -17.925 1.00 89.56 277 SER A C 1
ATOM 2107 O O . SER A 1 277 ? 8.055 -10.050 -17.508 1.00 89.56 277 SER A O 1
ATOM 2109 N N . LEU A 1 278 ? 10.066 -11.054 -17.648 1.00 91.69 278 LEU A N 1
ATOM 2110 C CA . LEU A 1 278 ? 9.696 -12.246 -16.874 1.00 91.69 278 LEU A CA 1
ATOM 2111 C C . LEU A 1 278 ? 9.175 -11.927 -15.458 1.00 91.69 278 LEU A C 1
ATOM 2113 O O . LEU A 1 278 ? 8.380 -12.688 -14.901 1.00 91.69 278 LEU A O 1
ATOM 2117 N N . GLY A 1 279 ? 9.636 -10.824 -14.860 1.00 92.81 279 GLY A N 1
ATOM 2118 C CA . GLY A 1 279 ? 9.465 -10.544 -13.438 1.00 92.81 279 GLY A CA 1
ATOM 2119 C C . GLY A 1 279 ? 10.739 -10.044 -12.767 1.00 92.81 279 GLY A C 1
ATOM 2120 O O . GLY A 1 279 ? 11.654 -9.557 -13.427 1.00 92.81 279 GLY A O 1
ATOM 2121 N N . ALA A 1 280 ? 10.794 -10.179 -11.444 1.00 92.31 280 ALA A N 1
ATOM 2122 C CA . ALA A 1 280 ? 11.972 -9.872 -10.640 1.00 92.31 280 ALA A CA 1
ATOM 2123 C C . ALA A 1 280 ? 12.609 -11.156 -10.106 1.00 92.31 280 ALA A C 1
ATOM 2125 O O . ALA A 1 280 ? 11.958 -11.958 -9.438 1.00 92.31 280 ALA A O 1
ATOM 2126 N N . VAL A 1 281 ? 13.904 -11.331 -10.358 1.00 92.81 281 VAL A N 1
ATOM 2127 C CA . VAL A 1 281 ? 14.693 -12.394 -9.728 1.00 92.81 281 VAL A CA 1
ATOM 2128 C C . VAL A 1 281 ? 15.129 -11.942 -8.343 1.00 92.81 281 VAL A C 1
ATOM 2130 O O . VAL A 1 281 ? 15.624 -10.830 -8.171 1.00 92.81 281 VAL A O 1
ATOM 2133 N N . LEU A 1 282 ? 14.963 -12.807 -7.349 1.00 91.12 282 LEU A N 1
ATOM 2134 C CA . LEU A 1 282 ? 15.418 -12.527 -5.993 1.00 91.12 282 LEU A CA 1
ATOM 2135 C C . LEU A 1 282 ? 16.924 -12.764 -5.885 1.00 91.12 282 LEU A C 1
ATOM 2137 O O . LEU A 1 282 ? 17.398 -13.874 -6.119 1.00 91.12 282 LEU A O 1
ATOM 2141 N N . VAL A 1 283 ? 17.666 -11.727 -5.496 1.00 85.44 283 VAL A N 1
ATOM 2142 C CA . VAL A 1 283 ? 19.135 -11.741 -5.437 1.00 85.44 283 VAL A CA 1
ATOM 2143 C C . VAL A 1 283 ? 19.615 -11.622 -3.989 1.00 85.44 283 VAL A C 1
ATOM 2145 O O . VAL A 1 283 ? 19.288 -10.648 -3.316 1.00 85.44 283 VAL A O 1
ATOM 2148 N N . GLY A 1 284 ? 20.401 -12.595 -3.511 1.00 70.81 284 GLY A N 1
ATOM 2149 C CA . GLY A 1 284 ? 21.074 -12.533 -2.208 1.00 70.81 284 GLY A CA 1
ATOM 2150 C C . GLY A 1 284 ? 21.639 -13.879 -1.735 1.00 70.81 284 GLY A C 1
ATOM 2151 O O . GLY A 1 284 ? 20.965 -14.902 -1.822 1.00 70.81 284 GLY A O 1
ATOM 2152 N N . TYR A 1 285 ? 22.868 -13.864 -1.203 1.00 56.28 285 TYR A N 1
ATOM 2153 C CA . TYR A 1 285 ? 23.626 -15.059 -0.788 1.00 56.28 285 TYR A CA 1
ATOM 2154 C C . TYR A 1 285 ? 23.131 -15.714 0.514 1.00 56.28 285 TYR A C 1
ATOM 2156 O O . TYR A 1 285 ? 23.434 -16.876 0.767 1.00 56.28 285 TYR A O 1
ATOM 2164 N N . GLN A 1 286 ? 22.343 -15.004 1.328 1.00 52.62 286 GLN A N 1
ATOM 2165 C CA . GLN A 1 286 ? 21.692 -15.541 2.525 1.00 52.62 286 GLN A CA 1
ATOM 2166 C C . GLN A 1 286 ? 20.311 -14.899 2.707 1.00 52.62 286 GLN A C 1
ATOM 2168 O O . GLN A 1 286 ? 20.183 -13.777 3.185 1.00 52.62 286 GLN A O 1
ATOM 2173 N N . GLY A 1 287 ? 19.258 -15.630 2.337 1.00 55.66 287 GLY A N 1
ATOM 2174 C CA . GLY A 1 287 ? 17.921 -15.401 2.886 1.00 55.66 287 GLY A CA 1
ATOM 2175 C C . GLY A 1 287 ? 17.191 -14.135 2.431 1.00 55.66 287 GLY A C 1
ATOM 2176 O O . GLY A 1 287 ? 16.633 -13.435 3.276 1.00 55.66 287 GLY A O 1
ATOM 2177 N N . VAL A 1 288 ? 17.080 -13.882 1.120 1.00 64.81 288 VAL A N 1
ATOM 2178 C CA . VAL A 1 288 ? 16.025 -12.973 0.628 1.00 64.81 288 VAL A CA 1
ATOM 2179 C C . VAL A 1 288 ? 14.677 -13.565 1.027 1.00 64.81 288 VAL A C 1
ATOM 2181 O O . VAL A 1 288 ? 14.286 -14.632 0.542 1.00 64.81 288 VAL A O 1
ATOM 2184 N N . ARG A 1 289 ? 13.990 -12.899 1.956 1.00 73.69 289 ARG A N 1
ATOM 2185 C CA . ARG A 1 289 ? 12.662 -13.297 2.419 1.00 73.69 289 ARG A CA 1
ATOM 2186 C C . ARG A 1 289 ? 11.628 -12.597 1.559 1.00 73.69 289 ARG A C 1
ATOM 2188 O O . ARG A 1 289 ? 11.554 -11.373 1.549 1.00 73.69 289 ARG A O 1
ATOM 2195 N N . VAL A 1 290 ? 10.827 -13.392 0.867 1.00 80.94 290 VAL A N 1
ATOM 2196 C CA . VAL A 1 290 ? 9.567 -12.911 0.309 1.00 80.94 290 VAL A CA 1
ATOM 2197 C C . VAL A 1 290 ? 8.542 -12.972 1.421 1.00 80.94 290 VAL A C 1
ATOM 2199 O O . VAL A 1 290 ? 8.456 -13.971 2.133 1.00 80.94 290 VAL A O 1
ATOM 2202 N N . PHE A 1 291 ? 7.780 -11.907 1.571 1.00 80.12 291 PHE A N 1
ATOM 2203 C CA . PHE A 1 291 ? 6.606 -11.883 2.422 1.00 80.12 291 PHE A CA 1
ATOM 2204 C C . PHE A 1 291 ? 5.451 -11.326 1.590 1.00 80.12 291 PHE A C 1
ATOM 2206 O O . PHE A 1 291 ? 5.660 -10.524 0.678 1.00 80.12 291 PHE A O 1
ATOM 2213 N N . ALA A 1 292 ? 4.240 -11.764 1.899 1.00 79.00 292 ALA A N 1
ATOM 2214 C CA . ALA A 1 292 ? 3.024 -11.125 1.431 1.00 79.00 292 ALA A CA 1
ATOM 2215 C C . ALA A 1 292 ? 2.471 -10.307 2.605 1.00 79.00 292 ALA A C 1
ATOM 2217 O O . ALA A 1 292 ? 2.353 -10.866 3.701 1.00 79.00 292 ALA A O 1
ATOM 2218 N N . PRO A 1 293 ? 2.201 -9.000 2.437 1.00 77.69 293 PRO A N 1
ATOM 2219 C CA . PRO A 1 293 ? 1.441 -8.243 3.423 1.00 77.69 293 PRO A CA 1
ATOM 2220 C C . PRO A 1 293 ? 0.131 -8.975 3.715 1.00 77.69 293 PRO A C 1
ATOM 2222 O O . PRO A 1 293 ? -0.596 -9.344 2.799 1.00 77.69 293 PRO A O 1
ATOM 2225 N N . CYS A 1 294 ? -0.112 -9.250 4.990 1.00 76.69 294 CYS A N 1
ATOM 2226 C CA . CYS A 1 294 ? -1.314 -9.924 5.453 1.00 76.69 294 CYS A CA 1
ATOM 2227 C C . CYS A 1 294 ? -1.680 -9.284 6.795 1.00 76.69 294 CYS A C 1
ATOM 2229 O O . CYS A 1 294 ? -1.128 -9.676 7.829 1.00 76.69 294 CYS A O 1
ATOM 2231 N N . PRO A 1 295 ? -2.466 -8.198 6.791 1.00 75.00 295 PRO A N 1
ATOM 2232 C CA . PRO A 1 295 ? -2.868 -7.525 8.008 1.00 75.00 295 PRO A CA 1
ATOM 2233 C C . PRO A 1 295 ? -3.819 -8.430 8.779 1.00 75.00 295 PRO A C 1
ATOM 2235 O O . PRO A 1 295 ? -4.427 -9.365 8.246 1.00 75.00 295 PRO A O 1
ATOM 2238 N N . LEU A 1 296 ? -4.004 -8.090 10.045 1.00 78.00 296 LEU A N 1
ATOM 2239 C CA . LEU A 1 296 ? -4.911 -8.830 10.903 1.00 78.00 296 LEU A CA 1
ATOM 2240 C C . LEU A 1 296 ? -6.355 -8.816 10.372 1.00 78.00 296 LEU A C 1
ATOM 2242 O O . LEU A 1 296 ? -7.019 -9.843 10.429 1.00 78.00 296 LEU A O 1
ATOM 2246 N N . GLY A 1 297 ? -6.818 -7.701 9.797 1.00 73.12 297 GLY A N 1
ATOM 2247 C CA . GLY A 1 297 ? -8.175 -7.598 9.251 1.00 73.12 297 GLY A CA 1
ATOM 2248 C C . GLY A 1 297 ? -8.465 -8.590 8.119 1.00 73.12 297 GLY A C 1
ATOM 2249 O O . GLY A 1 297 ? -9.494 -9.265 8.134 1.00 73.12 297 GLY A O 1
ATOM 2250 N N . SER A 1 298 ? -7.523 -8.767 7.194 1.00 75.88 298 SER A N 1
ATOM 2251 C CA . SER A 1 298 ? -7.638 -9.735 6.096 1.00 75.88 298 SER A CA 1
ATOM 2252 C C . SER A 1 298 ? -7.570 -11.187 6.591 1.00 75.88 298 SER A C 1
ATOM 2254 O O . SER A 1 298 ? -8.291 -12.040 6.080 1.00 75.88 298 SER A O 1
ATOM 2256 N N . LEU A 1 299 ? -6.773 -11.475 7.632 1.00 81.62 299 LEU A N 1
ATOM 2257 C CA . LEU A 1 299 ? -6.760 -12.795 8.285 1.00 81.62 299 LEU A CA 1
ATOM 2258 C C . LEU A 1 299 ? -8.086 -13.110 8.982 1.00 81.62 299 LEU A C 1
ATOM 2260 O O . LEU A 1 299 ? -8.600 -14.217 8.854 1.00 81.62 299 LEU A O 1
ATOM 2264 N N . VAL A 1 300 ? -8.641 -12.142 9.711 1.00 83.12 300 VAL A N 1
ATOM 2265 C CA . VAL A 1 300 ? -9.916 -12.299 10.421 1.00 83.12 300 VAL A CA 1
ATOM 2266 C C . VAL A 1 300 ? -11.067 -12.488 9.433 1.00 83.12 300 VAL A C 1
ATOM 2268 O O . VAL A 1 300 ? -11.935 -13.317 9.677 1.00 83.12 300 VAL A O 1
ATOM 2271 N N . SER A 1 301 ? -11.020 -11.821 8.278 1.00 76.50 301 SER A N 1
ATOM 2272 C CA . SER A 1 301 ? -12.007 -11.986 7.200 1.00 76.50 301 SER A CA 1
ATOM 2273 C C . SER A 1 301 ? -12.011 -13.388 6.573 1.00 76.50 301 SER A C 1
ATOM 2275 O O . SER A 1 301 ? -12.991 -13.771 5.945 1.00 76.50 301 SER A O 1
ATOM 2277 N N . ALA A 1 302 ? -10.937 -14.171 6.734 1.00 78.75 302 ALA A N 1
ATOM 2278 C CA . ALA A 1 302 ? -10.889 -15.565 6.286 1.00 78.75 302 ALA A CA 1
ATOM 2279 C C . ALA A 1 302 ? -11.579 -16.544 7.260 1.00 78.75 302 ALA A C 1
ATOM 2281 O O . ALA A 1 302 ? -11.751 -17.719 6.932 1.00 78.75 302 ALA A O 1
ATOM 2282 N N . VAL A 1 303 ? -11.955 -16.090 8.460 1.00 83.19 303 VAL A N 1
ATOM 2283 C CA . VAL A 1 303 ? -12.760 -16.865 9.415 1.00 83.19 303 VAL A CA 1
ATOM 2284 C C . VAL A 1 303 ? -14.226 -16.824 8.973 1.00 83.19 303 VAL A C 1
ATOM 2286 O O . VAL A 1 303 ? -14.672 -15.822 8.433 1.00 83.19 303 VAL A O 1
ATOM 2289 N N . ALA A 1 304 ? -14.988 -17.902 9.196 1.00 74.06 304 ALA A N 1
ATOM 2290 C CA . ALA A 1 304 ? -16.372 -18.018 8.716 1.00 74.06 304 ALA A CA 1
ATOM 2291 C C . ALA A 1 304 ? -17.334 -16.947 9.273 1.00 74.06 304 ALA A C 1
ATOM 2293 O O . ALA A 1 304 ? -18.275 -16.569 8.583 1.00 74.06 304 ALA A O 1
ATOM 2294 N N . GLU A 1 305 ? -17.103 -16.462 10.500 1.00 84.62 305 GLU A N 1
ATOM 2295 C CA . GLU A 1 305 ? -17.894 -15.387 11.116 1.00 84.62 305 GLU A CA 1
ATOM 2296 C C . GLU A 1 305 ? -16.978 -14.364 11.827 1.00 84.62 305 GLU A C 1
ATOM 2298 O O . GLU A 1 305 ? -16.804 -14.410 13.051 1.00 84.62 305 GLU A O 1
ATOM 2303 N N . PRO A 1 306 ? -16.354 -13.443 11.067 1.00 86.00 306 PRO A N 1
ATOM 2304 C CA . PRO A 1 306 ? -15.444 -12.421 11.586 1.00 86.00 306 PRO A CA 1
ATOM 2305 C C . PRO A 1 306 ? -16.078 -11.580 12.696 1.00 86.00 306 PRO A C 1
ATOM 2307 O O . PRO A 1 306 ? -15.481 -11.379 13.752 1.00 86.00 306 PRO A O 1
ATOM 2310 N N . THR A 1 307 ? -17.317 -11.129 12.485 1.00 89.12 307 THR A N 1
ATOM 2311 C CA . THR A 1 307 ? -18.037 -10.288 13.453 1.00 89.12 307 THR A CA 1
ATOM 2312 C C . THR A 1 307 ? -18.296 -11.033 14.764 1.00 89.12 307 THR A C 1
ATOM 2314 O O . THR A 1 307 ? -18.025 -10.497 15.839 1.00 89.12 307 THR A O 1
ATOM 2317 N N . GLY A 1 308 ? -18.750 -12.288 14.691 1.00 91.56 308 GLY A N 1
ATOM 2318 C CA . GLY A 1 308 ? -18.962 -13.143 15.860 1.00 91.56 308 GLY A CA 1
ATOM 2319 C C . GLY A 1 308 ? -17.672 -13.384 16.645 1.00 91.56 308 GLY A C 1
ATOM 2320 O O . GLY A 1 308 ? -17.668 -13.259 17.869 1.00 91.56 308 GLY A O 1
ATOM 2321 N N . LEU A 1 309 ? -16.550 -13.627 15.955 1.00 92.00 309 LEU A N 1
ATOM 2322 C CA . LEU A 1 309 ? -15.234 -13.750 16.588 1.00 92.00 309 LEU A CA 1
ATOM 2323 C C . LEU A 1 309 ? -14.854 -12.471 17.350 1.00 92.00 309 LEU A C 1
ATOM 2325 O O . LEU A 1 309 ? -14.481 -12.546 18.521 1.00 92.00 309 LEU A O 1
ATOM 2329 N N . LEU A 1 310 ? -14.984 -11.300 16.722 1.00 92.88 310 LEU A N 1
ATOM 2330 C CA . LEU A 1 310 ? -14.656 -10.017 17.351 1.00 92.88 310 LEU A CA 1
ATOM 2331 C C . LEU A 1 310 ? -15.520 -9.746 18.589 1.00 92.88 310 LEU A C 1
ATOM 2333 O O . LEU A 1 310 ? -14.996 -9.403 19.648 1.00 92.88 310 LEU A O 1
ATOM 2337 N N . LEU A 1 311 ? -16.831 -9.963 18.486 1.00 94.50 311 LEU A N 1
ATOM 2338 C CA . LEU A 1 311 ? -17.753 -9.813 19.614 1.00 94.50 311 LEU A CA 1
ATOM 2339 C C . LEU A 1 311 ? -17.470 -10.834 20.723 1.00 94.50 311 LEU A C 1
ATOM 2341 O O . LEU A 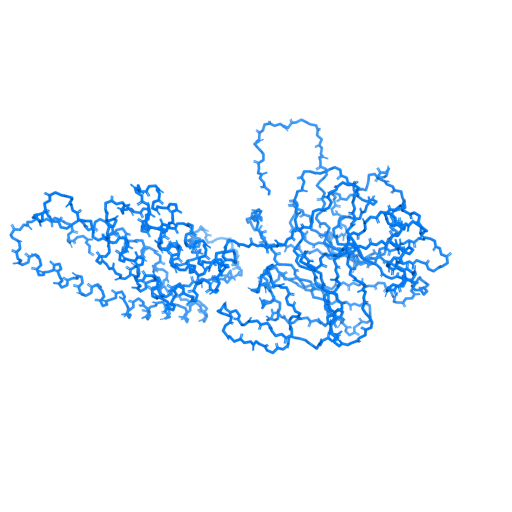1 311 ? -17.550 -10.493 21.903 1.00 94.50 311 LEU A O 1
ATOM 2345 N N . SER A 1 312 ? -17.075 -12.061 20.372 1.00 93.88 312 SER A N 1
ATOM 2346 C CA . SER A 1 312 ? -16.717 -13.093 21.350 1.00 93.88 312 SER A CA 1
ATOM 2347 C C . SER A 1 312 ? -15.484 -12.716 22.174 1.00 93.88 312 SER A C 1
ATOM 2349 O O . SER A 1 312 ? -15.473 -12.969 23.374 1.00 93.88 312 SER A O 1
ATOM 2351 N N . LEU A 1 313 ? -14.488 -12.039 21.585 1.00 93.81 313 LEU A N 1
ATOM 2352 C CA . LEU A 1 313 ? -13.322 -11.540 22.325 1.00 93.81 313 LEU A CA 1
ATOM 2353 C C . LEU A 1 313 ? -13.746 -10.557 23.420 1.00 93.81 313 LEU A C 1
ATOM 2355 O O . LEU A 1 313 ? -13.326 -10.690 24.568 1.00 93.81 313 LEU A O 1
ATOM 2359 N N . VAL A 1 314 ? -14.638 -9.618 23.084 1.00 96.38 314 VAL A N 1
ATOM 2360 C CA . VAL A 1 314 ? -15.204 -8.675 24.060 1.00 96.38 314 VAL A CA 1
ATOM 2361 C C . VAL A 1 314 ? -16.027 -9.422 25.108 1.00 96.38 314 VAL A C 1
ATOM 2363 O O . VAL A 1 314 ? -15.899 -9.133 26.293 1.00 96.38 314 VAL A O 1
ATOM 2366 N N . ALA A 1 315 ? -16.833 -10.410 24.707 1.00 95.88 315 ALA A N 1
ATOM 2367 C CA . ALA A 1 315 ? -17.691 -11.184 25.606 1.00 95.88 315 ALA A CA 1
ATOM 2368 C C . ALA A 1 315 ? -16.918 -12.098 26.578 1.00 95.88 315 ALA A C 1
ATOM 2370 O O . ALA A 1 315 ? -17.369 -12.303 27.706 1.00 95.88 315 ALA A O 1
ATOM 2371 N N . LEU A 1 316 ? -15.758 -12.617 26.175 1.00 95.88 316 LEU A N 1
ATOM 2372 C CA . LEU A 1 316 ? -14.925 -13.521 26.977 1.00 95.88 316 LEU A CA 1
ATOM 2373 C C . LEU A 1 316 ? -13.979 -12.795 27.945 1.00 95.88 316 LEU A C 1
ATOM 2375 O O . LEU A 1 316 ? -13.363 -13.443 28.789 1.00 95.88 316 LEU A O 1
ATOM 2379 N N . ALA A 1 317 ? -13.857 -11.470 27.848 1.00 96.38 317 ALA A N 1
ATOM 2380 C CA . ALA A 1 317 ? -13.039 -10.687 28.766 1.00 96.38 317 ALA A CA 1
ATOM 2381 C C . ALA A 1 317 ? -13.594 -10.740 30.199 1.00 96.38 317 ALA A C 1
ATOM 2383 O O . ALA A 1 317 ? -14.707 -10.280 30.451 1.00 96.38 317 ALA A O 1
ATOM 2384 N N . ASN A 1 318 ? -12.811 -11.260 31.144 1.00 94.81 318 ASN A N 1
ATOM 2385 C CA . ASN A 1 318 ? -13.231 -11.450 32.541 1.00 94.81 318 ASN A CA 1
ATOM 2386 C C . ASN A 1 318 ? -12.552 -10.477 33.515 1.00 94.81 318 ASN A C 1
ATOM 2388 O O . ASN A 1 318 ? -12.696 -10.606 34.726 1.00 94.81 318 ASN A O 1
ATOM 2392 N N . THR A 1 319 ? -11.781 -9.523 32.996 1.00 95.38 319 THR A N 1
ATOM 2393 C CA . THR A 1 319 ? -11.157 -8.449 33.773 1.00 95.38 319 THR A CA 1
ATOM 2394 C C . THR A 1 319 ? -11.215 -7.141 32.986 1.00 95.38 319 THR A C 1
ATOM 2396 O O . THR A 1 319 ? -11.268 -7.164 31.752 1.00 95.38 319 THR A O 1
ATOM 2399 N N . SER A 1 320 ? -11.135 -5.998 33.677 1.00 94.19 320 SER A N 1
ATOM 2400 C CA . SER A 1 320 ? -11.037 -4.674 33.033 1.00 94.19 320 SER A CA 1
ATOM 2401 C C . SER A 1 320 ? -9.861 -4.606 32.043 1.00 94.19 320 SER A C 1
ATOM 2403 O O . SER A 1 320 ? -10.016 -4.158 30.907 1.00 94.19 320 SER A O 1
ATOM 2405 N N . GLU A 1 321 ? -8.697 -5.161 32.400 1.00 95.50 321 GLU A N 1
ATOM 2406 C CA . GLU A 1 321 ? -7.535 -5.191 31.503 1.00 95.50 321 GLU A CA 1
ATOM 2407 C C . GLU A 1 321 ? -7.789 -6.026 30.233 1.00 95.50 321 GLU A C 1
ATOM 2409 O O . GLU A 1 321 ? -7.422 -5.617 29.128 1.00 95.50 321 GLU A O 1
ATOM 2414 N N . GLN A 1 322 ? -8.440 -7.188 30.365 1.00 96.25 322 GLN A N 1
ATOM 2415 C CA . GLN A 1 322 ? -8.795 -8.027 29.217 1.00 96.25 322 GLN A CA 1
ATOM 2416 C C . GLN A 1 322 ? -9.830 -7.351 28.318 1.00 96.25 322 GLN A C 1
ATOM 2418 O O . GLN A 1 322 ? -9.720 -7.457 27.094 1.00 96.25 322 GLN A O 1
ATOM 2423 N N . LEU A 1 323 ? -10.800 -6.636 28.895 1.00 96.69 323 LEU A N 1
ATOM 2424 C CA . LEU A 1 323 ? -11.822 -5.924 28.132 1.00 96.69 323 LEU A CA 1
ATOM 2425 C C . LEU A 1 323 ? -11.179 -4.841 27.264 1.00 96.69 323 LEU A C 1
ATOM 2427 O O . LEU A 1 323 ? -11.397 -4.809 26.054 1.00 96.69 323 LEU A O 1
ATOM 2431 N N . LYS A 1 324 ? -10.293 -4.034 27.854 1.00 96.12 324 LYS A N 1
ATOM 2432 C CA . LYS A 1 324 ? -9.563 -2.967 27.155 1.00 96.12 324 LYS A CA 1
ATOM 2433 C C . LYS A 1 324 ? -8.671 -3.497 26.036 1.00 96.12 324 LYS A C 1
ATOM 2435 O O . LYS A 1 324 ? -8.664 -2.951 24.934 1.00 96.12 324 LYS A O 1
ATOM 2440 N N . LYS A 1 325 ? -7.939 -4.593 26.275 1.00 95.25 325 LYS A N 1
ATOM 2441 C CA . LYS A 1 325 ? -7.131 -5.254 25.230 1.00 95.25 325 LYS A CA 1
ATOM 2442 C C . LYS A 1 325 ? -7.998 -5.816 24.102 1.00 95.25 325 LYS A C 1
ATOM 2444 O O . LYS A 1 325 ? -7.619 -5.698 22.939 1.00 95.25 325 LYS A O 1
ATOM 2449 N N . SER A 1 326 ? -9.156 -6.385 24.436 1.00 96.06 326 SER A N 1
ATOM 2450 C CA . SER A 1 326 ? -10.098 -6.931 23.454 1.00 96.06 326 SER A CA 1
ATOM 2451 C C . SER A 1 326 ? -10.701 -5.826 22.591 1.00 96.06 326 SER A C 1
ATOM 2453 O O . SER A 1 326 ? -10.677 -5.943 21.371 1.00 96.06 326 SER A O 1
ATOM 2455 N N . LEU A 1 327 ? -11.144 -4.717 23.193 1.00 95.62 327 LEU A N 1
ATOM 2456 C CA . LEU A 1 327 ? -11.654 -3.554 22.461 1.00 95.62 327 LEU A CA 1
ATOM 2457 C C . LEU A 1 327 ? -10.596 -2.959 21.528 1.00 95.62 327 LEU A C 1
ATOM 2459 O O . LEU A 1 327 ? -10.870 -2.792 20.345 1.00 95.62 327 LEU A O 1
ATOM 2463 N N . ARG A 1 328 ? -9.359 -2.749 22.003 1.00 92.94 328 ARG A N 1
ATOM 2464 C CA . ARG A 1 328 ? -8.242 -2.295 21.151 1.00 92.94 328 ARG A CA 1
ATOM 2465 C C . ARG A 1 328 ? -8.013 -3.214 19.954 1.00 92.94 328 ARG A C 1
ATOM 2467 O O . ARG A 1 328 ? -7.834 -2.732 18.841 1.00 92.94 328 ARG A O 1
ATOM 2474 N N . ALA A 1 329 ? -8.020 -4.530 20.170 1.00 91.00 329 ALA A N 1
ATOM 2475 C CA . ALA A 1 329 ? -7.846 -5.498 19.092 1.00 91.00 329 ALA A CA 1
ATOM 2476 C C . ALA A 1 329 ? -9.009 -5.448 18.090 1.00 91.00 329 ALA A C 1
ATOM 2478 O O . ALA A 1 329 ? -8.772 -5.435 16.884 1.00 91.00 329 ALA A O 1
ATOM 2479 N N . VAL A 1 330 ? -10.251 -5.374 18.576 1.00 92.19 330 VAL A N 1
ATOM 2480 C CA . VAL A 1 330 ? -11.449 -5.284 17.732 1.00 92.19 330 VAL A CA 1
ATOM 2481 C C . VAL A 1 330 ? -11.450 -4.000 16.908 1.00 92.19 330 VAL A C 1
ATOM 2483 O O . VAL A 1 330 ? -11.613 -4.061 15.692 1.00 92.19 330 VAL A O 1
ATOM 2486 N N . PHE A 1 331 ? -11.188 -2.857 17.534 1.00 90.81 331 PHE A N 1
ATOM 2487 C CA . PHE A 1 331 ? -11.093 -1.563 16.862 1.00 90.81 331 PHE A CA 1
ATOM 2488 C C . PHE A 1 331 ? -9.959 -1.536 15.839 1.00 90.81 331 PHE A C 1
ATOM 2490 O O . PHE A 1 331 ? -10.177 -1.119 14.705 1.00 90.81 331 PHE A O 1
ATOM 2497 N N . ALA A 1 332 ? -8.789 -2.086 16.172 1.00 85.50 332 ALA A N 1
ATOM 2498 C CA . ALA A 1 332 ? -7.687 -2.212 15.223 1.00 85.50 332 ALA A CA 1
ATOM 2499 C C . ALA A 1 332 ? -8.053 -3.082 14.009 1.00 85.50 332 ALA A C 1
ATOM 2501 O O . ALA A 1 332 ? -7.690 -2.743 12.886 1.00 85.50 332 ALA A O 1
ATOM 2502 N N . VAL A 1 333 ? -8.779 -4.188 14.208 1.00 86.50 333 VAL A N 1
ATOM 2503 C CA . VAL A 1 333 ? -9.233 -5.058 13.110 1.00 86.50 333 VAL A CA 1
ATOM 2504 C C . VAL A 1 333 ? -10.248 -4.352 12.217 1.00 86.50 333 VAL A C 1
ATOM 2506 O O . VAL A 1 333 ? -10.103 -4.391 10.996 1.00 86.50 333 VAL A O 1
ATOM 2509 N N . ILE A 1 334 ? -11.246 -3.696 12.813 1.00 85.62 334 ILE A N 1
ATOM 2510 C CA . ILE A 1 334 ? -12.290 -2.980 12.074 1.00 85.62 334 ILE A CA 1
ATOM 2511 C C . ILE A 1 334 ? -11.684 -1.814 11.284 1.00 85.62 334 ILE A C 1
ATOM 2513 O O . ILE A 1 334 ? -11.973 -1.670 10.099 1.00 85.62 334 ILE A O 1
ATOM 2517 N N . SER A 1 335 ? -10.793 -1.029 11.895 1.00 80.44 335 SER A N 1
ATOM 2518 C CA . SER A 1 335 ? -10.116 0.081 11.213 1.00 80.44 335 SER A CA 1
ATOM 2519 C C . SER A 1 335 ? -9.147 -0.388 10.122 1.00 80.44 335 SER A C 1
ATOM 2521 O O . SER A 1 335 ? -8.904 0.349 9.171 1.00 80.44 335 SER A O 1
ATOM 2523 N N . ALA A 1 336 ? -8.598 -1.603 10.224 1.00 75.69 336 ALA A N 1
ATOM 2524 C CA . ALA A 1 336 ? -7.647 -2.141 9.249 1.00 75.69 336 ALA A CA 1
ATOM 2525 C C . ALA A 1 336 ? -8.296 -2.858 8.051 1.00 75.69 336 ALA A C 1
ATOM 2527 O O . ALA A 1 336 ? -7.588 -3.174 7.098 1.00 75.69 336 ALA A O 1
ATOM 2528 N N . SER A 1 337 ? -9.598 -3.167 8.087 1.00 76.12 337 SER A N 1
ATOM 2529 C CA . SER A 1 337 ? -10.276 -3.907 7.015 1.00 76.12 337 SER A CA 1
ATOM 2530 C C . SER A 1 337 ? -11.681 -3.384 6.758 1.00 76.12 337 SER A C 1
ATOM 2532 O O . SER A 1 337 ? -12.601 -3.576 7.552 1.00 76.12 337 SER A O 1
ATOM 2534 N N . HIS A 1 338 ? -11.874 -2.808 5.573 1.00 74.88 338 HIS A N 1
ATOM 2535 C CA . HIS A 1 338 ? -13.180 -2.332 5.127 1.00 74.88 338 HIS A CA 1
ATOM 2536 C C . HIS A 1 338 ? -14.203 -3.457 4.959 1.00 74.88 338 HIS A C 1
ATOM 2538 O O . HIS A 1 338 ? -15.377 -3.259 5.253 1.00 74.88 338 HIS A O 1
ATOM 2544 N N . THR A 1 339 ? -13.764 -4.648 4.546 1.00 76.00 339 THR A N 1
ATOM 2545 C CA . THR A 1 339 ? -14.650 -5.820 4.447 1.00 76.00 339 THR A CA 1
ATOM 2546 C C . THR A 1 339 ? -15.183 -6.223 5.820 1.00 76.00 339 THR A C 1
ATOM 2548 O O . THR A 1 339 ? -16.389 -6.394 5.988 1.00 76.00 339 THR A O 1
ATOM 2551 N N . THR A 1 340 ? -14.311 -6.259 6.831 1.00 81.56 340 THR A N 1
ATOM 2552 C CA . THR A 1 340 ? -14.704 -6.514 8.219 1.00 81.56 340 THR A CA 1
ATOM 2553 C C . THR A 1 340 ? -15.602 -5.401 8.757 1.00 81.56 340 THR A C 1
ATOM 2555 O O . THR A 1 340 ? -16.627 -5.694 9.364 1.00 81.56 340 THR A O 1
ATOM 2558 N N . ALA A 1 341 ? -15.279 -4.132 8.495 1.00 82.88 341 ALA A N 1
ATOM 2559 C CA . ALA A 1 341 ? -16.105 -3.001 8.916 1.00 82.88 341 ALA A CA 1
ATOM 2560 C C . ALA A 1 341 ? -17.518 -3.036 8.307 1.00 82.88 341 ALA A C 1
ATOM 2562 O O . ALA A 1 341 ? -18.501 -2.826 9.021 1.00 82.88 341 ALA A O 1
ATOM 2563 N N . ALA A 1 342 ? -17.631 -3.345 7.012 1.00 80.19 342 ALA A N 1
ATOM 2564 C CA . ALA A 1 342 ? -18.909 -3.470 6.319 1.00 80.19 342 ALA A CA 1
ATOM 2565 C C . ALA A 1 342 ? -19.745 -4.632 6.870 1.00 80.19 342 ALA A C 1
ATOM 2567 O O . ALA A 1 342 ? -20.959 -4.503 7.024 1.00 80.19 342 ALA A O 1
ATOM 2568 N N . GLU A 1 343 ? -19.113 -5.757 7.208 1.00 85.00 343 GLU A N 1
ATOM 2569 C CA . GLU A 1 343 ? -19.816 -6.888 7.807 1.00 85.00 343 GLU A CA 1
ATOM 2570 C C . GLU A 1 343 ? -20.296 -6.590 9.233 1.00 85.00 343 GLU A C 1
ATOM 2572 O O . GLU A 1 343 ? -21.457 -6.858 9.546 1.00 85.00 343 GLU A O 1
ATOM 2577 N N . VAL A 1 344 ? -19.451 -5.959 10.058 1.00 89.06 344 VAL A N 1
ATOM 2578 C CA . VAL A 1 344 ? -19.829 -5.477 11.395 1.00 89.06 344 VAL A CA 1
ATOM 2579 C C . VAL A 1 344 ? -21.027 -4.537 11.289 1.00 89.06 344 VAL A C 1
ATOM 2581 O O . VAL A 1 344 ? -21.976 -4.676 12.053 1.00 89.06 344 VAL A O 1
ATOM 2584 N N . GLN A 1 345 ? -21.044 -3.623 10.317 1.00 87.69 345 GLN A N 1
ATOM 2585 C CA . GLN A 1 345 ? -22.200 -2.757 10.084 1.00 87.69 345 GLN A CA 1
ATOM 2586 C C . GLN A 1 345 ? -23.442 -3.555 9.656 1.00 87.69 345 GLN A C 1
ATOM 2588 O O . GLN A 1 345 ? -24.518 -3.357 10.219 1.00 87.69 345 GLN A O 1
ATOM 2593 N N . ARG A 1 346 ? -23.301 -4.473 8.691 1.00 87.75 346 ARG A N 1
ATOM 2594 C CA . ARG A 1 346 ? -24.398 -5.305 8.166 1.00 87.75 346 ARG A CA 1
ATOM 2595 C C . ARG A 1 346 ? -25.055 -6.162 9.251 1.00 87.75 346 ARG A C 1
ATOM 2597 O O . ARG A 1 346 ? -26.251 -6.419 9.178 1.00 87.75 346 ARG A O 1
ATOM 2604 N N . LEU A 1 347 ? -24.277 -6.620 10.228 1.00 91.06 347 LEU A N 1
ATOM 2605 C CA . LEU A 1 347 ? -24.734 -7.456 11.339 1.00 91.06 347 LEU A CA 1
ATOM 2606 C C . LEU A 1 347 ? -25.087 -6.655 12.600 1.00 91.06 347 LEU A C 1
ATOM 2608 O O . LEU A 1 347 ? -25.264 -7.250 13.660 1.00 91.06 347 LEU A O 1
ATOM 2612 N N . HIS A 1 348 ? -25.178 -5.323 12.509 1.00 92.31 348 HIS A N 1
ATOM 2613 C CA . HIS A 1 348 ? -25.430 -4.446 13.659 1.00 92.31 348 HIS A CA 1
ATOM 2614 C C . HIS A 1 348 ? -24.437 -4.679 14.816 1.00 92.31 348 HIS A C 1
ATOM 2616 O O . HIS A 1 348 ? -24.771 -4.584 15.996 1.00 92.31 348 HIS A O 1
ATOM 2622 N N . GLY A 1 349 ? -23.184 -4.991 14.482 1.00 94.06 349 GLY A N 1
ATOM 2623 C CA . GLY A 1 349 ? -22.152 -5.409 15.422 1.00 94.06 349 GLY A CA 1
ATOM 2624 C C . GLY A 1 349 ? -21.830 -4.365 16.491 1.00 94.06 349 GLY A C 1
ATOM 2625 O O . GLY A 1 349 ? -21.567 -4.749 17.624 1.00 94.06 349 GLY A O 1
ATOM 2626 N N . TYR A 1 350 ? -21.926 -3.063 16.197 1.00 94.81 350 TYR A N 1
ATOM 2627 C CA . TYR A 1 350 ? -21.773 -2.020 17.224 1.00 94.81 350 TYR A CA 1
ATOM 2628 C C . TYR A 1 350 ? -22.894 -2.067 18.273 1.00 94.81 350 TYR A C 1
ATOM 2630 O O . TYR A 1 350 ? -22.618 -1.982 19.465 1.00 94.81 350 TYR A O 1
ATOM 2638 N N . GLN A 1 351 ? -24.141 -2.312 17.861 1.00 93.94 351 GLN A N 1
ATOM 2639 C CA . GLN A 1 351 ? -25.274 -2.464 18.784 1.00 93.94 351 GLN A CA 1
ATOM 2640 C C . GLN A 1 351 ? -25.147 -3.741 19.625 1.00 93.94 351 GLN A C 1
ATOM 2642 O O . GLN A 1 351 ? -25.409 -3.735 20.830 1.00 93.94 351 GLN A O 1
ATOM 2647 N N . LEU A 1 352 ? -24.692 -4.840 19.015 1.00 95.69 352 LEU A N 1
ATOM 2648 C CA . LEU A 1 352 ? -24.387 -6.076 19.739 1.00 95.69 352 LEU A CA 1
ATOM 2649 C C . LEU A 1 352 ? -23.249 -5.867 20.748 1.00 95.69 352 LEU A C 1
ATOM 2651 O O . LEU A 1 352 ? -23.331 -6.350 21.878 1.00 95.69 352 LEU A O 1
ATOM 2655 N N . MET A 1 353 ? -22.219 -5.108 20.369 1.00 96.25 353 MET A N 1
ATOM 2656 C CA . MET A 1 353 ? -21.109 -4.742 21.245 1.00 96.25 353 MET A CA 1
ATOM 2657 C C . MET A 1 353 ? -21.585 -3.903 22.431 1.00 96.25 353 MET A C 1
ATOM 2659 O O . MET A 1 353 ? -21.233 -4.237 23.561 1.00 96.25 353 MET A O 1
ATOM 2663 N N . ALA A 1 354 ? -22.449 -2.905 22.212 1.00 94.81 354 ALA A N 1
ATOM 2664 C CA . ALA A 1 354 ? -23.099 -2.160 23.292 1.00 94.81 354 ALA A CA 1
ATOM 2665 C C . ALA A 1 354 ? -23.839 -3.109 24.251 1.00 94.81 354 ALA A C 1
ATOM 2667 O O . ALA A 1 354 ? -23.667 -3.038 25.466 1.00 94.81 354 ALA A O 1
ATOM 2668 N N . GLY A 1 355 ? -24.593 -4.078 23.721 1.00 93.75 355 GLY A N 1
ATOM 2669 C CA . GLY A 1 355 ? -25.272 -5.094 24.530 1.00 93.75 355 GLY A CA 1
ATOM 2670 C C . GLY A 1 355 ? -24.325 -5.954 25.381 1.00 93.75 355 GLY A C 1
ATOM 2671 O O . GLY A 1 355 ? -24.649 -6.274 26.527 1.00 93.75 355 GLY A O 1
ATOM 2672 N N . ILE A 1 356 ? -23.150 -6.314 24.855 1.00 95.06 356 ILE A N 1
ATOM 2673 C CA . ILE A 1 356 ? -22.114 -7.043 25.605 1.00 95.06 356 ILE A CA 1
ATOM 2674 C C . ILE A 1 356 ? -21.509 -6.150 26.691 1.00 95.06 356 ILE A C 1
ATOM 2676 O O . ILE A 1 356 ? -21.381 -6.589 27.833 1.00 95.06 356 ILE A O 1
ATOM 2680 N N . LEU A 1 357 ? -21.170 -4.903 26.359 1.00 94.81 357 LEU A N 1
ATOM 2681 C CA . LEU A 1 357 ? -20.585 -3.951 27.301 1.00 94.81 357 LEU A CA 1
ATOM 2682 C C . LEU A 1 357 ? -21.548 -3.625 28.454 1.00 94.81 357 LEU A C 1
ATOM 2684 O O . LEU A 1 357 ? -21.118 -3.619 29.604 1.00 94.81 357 LEU A O 1
ATOM 2688 N N . ARG A 1 358 ? -22.860 -3.504 28.194 1.00 91.81 358 ARG A N 1
ATOM 2689 C CA . ARG A 1 358 ? -23.887 -3.369 29.249 1.00 91.81 358 ARG A CA 1
ATOM 2690 C C . ARG A 1 358 ? -23.876 -4.540 30.234 1.00 91.81 358 ARG A C 1
ATOM 2692 O O . ARG A 1 358 ? -24.055 -4.337 31.430 1.00 91.81 358 ARG A O 1
ATOM 2699 N N . LYS A 1 359 ? -23.642 -5.770 29.760 1.00 91.38 359 LYS A N 1
ATOM 2700 C CA . LYS A 1 359 ? -23.503 -6.956 30.631 1.00 91.38 359 LYS A CA 1
ATOM 2701 C C . LYS A 1 359 ? -22.175 -6.989 31.390 1.00 91.38 359 LYS A C 1
ATOM 2703 O O . LYS A 1 359 ? -22.072 -7.698 32.382 1.00 91.38 359 LYS A O 1
ATOM 2708 N N . LYS A 1 360 ? -21.174 -6.239 30.928 1.00 91.00 360 LYS A N 1
ATOM 2709 C CA . LYS A 1 360 ? -19.829 -6.127 31.512 1.00 91.00 360 LYS A CA 1
ATOM 2710 C C . LYS A 1 360 ? -19.620 -4.805 32.242 1.00 91.00 360 LYS A C 1
ATOM 2712 O O . LYS A 1 360 ? -18.507 -4.291 32.298 1.00 91.00 360 LYS A O 1
ATOM 2717 N N . ASN A 1 361 ? -20.696 -4.265 32.800 1.00 89.25 361 ASN A N 1
ATOM 2718 C CA . ASN A 1 361 ? -20.717 -2.947 33.413 1.00 89.25 361 ASN A CA 1
ATOM 2719 C C . ASN A 1 361 ? -19.646 -2.747 34.501 1.00 89.25 361 ASN A C 1
ATOM 2721 O O . ASN A 1 361 ? -19.025 -1.693 34.571 1.00 89.25 361 ASN A O 1
ATOM 2725 N N . GLU A 1 362 ? -19.373 -3.797 35.280 1.00 88.94 362 GLU A N 1
ATOM 2726 C CA . GLU A 1 362 ? -18.349 -3.821 36.334 1.00 88.94 362 GLU A CA 1
ATOM 2727 C C . GLU A 1 362 ? -16.917 -3.563 35.833 1.00 88.94 362 GLU A C 1
ATOM 2729 O O . GLU A 1 362 ? -16.038 -3.211 36.617 1.00 88.94 362 GLU A O 1
ATOM 2734 N N . PHE A 1 363 ? -16.668 -3.721 34.531 1.00 91.56 363 PHE A N 1
ATOM 2735 C CA . PHE A 1 363 ? -15.360 -3.515 33.912 1.00 91.56 363 PHE A CA 1
ATOM 2736 C C . PHE A 1 363 ? -15.233 -2.174 33.176 1.00 91.56 363 PHE A C 1
ATOM 2738 O O . PHE A 1 363 ? -14.163 -1.904 32.629 1.00 91.56 363 PHE A O 1
ATOM 2745 N N . LEU A 1 364 ? -16.290 -1.352 33.133 1.00 91.94 364 LEU A N 1
ATOM 2746 C CA . LEU A 1 364 ? -16.286 -0.073 32.419 1.00 91.94 364 LEU A CA 1
ATOM 2747 C C . LEU A 1 364 ? -15.607 1.028 33.251 1.00 91.94 364 LEU A C 1
ATOM 2749 O O . LEU A 1 364 ? -15.996 1.325 34.386 1.00 91.94 364 LEU A O 1
ATOM 2753 N N . ASP A 1 365 ? -14.595 1.659 32.663 1.00 91.81 365 ASP A N 1
ATOM 2754 C CA . ASP A 1 365 ? -13.846 2.789 33.213 1.00 91.81 365 ASP A CA 1
ATOM 2755 C C . ASP A 1 365 ? -13.672 3.908 32.170 1.00 91.81 365 ASP A C 1
ATOM 2757 O O . ASP A 1 365 ? -14.092 3.774 31.019 1.00 91.81 365 ASP A O 1
ATOM 2761 N N . GLU A 1 366 ? -13.093 5.034 32.591 1.00 91.31 366 GLU A N 1
ATOM 2762 C CA . GLU A 1 366 ? -12.829 6.194 31.726 1.00 91.31 366 GLU A CA 1
ATOM 2763 C C . GLU A 1 366 ? -11.957 5.812 30.517 1.00 91.31 366 GLU A C 1
ATOM 2765 O O . GLU A 1 366 ? -12.203 6.273 29.407 1.00 91.31 366 GLU A O 1
ATOM 2770 N N . GLU A 1 367 ? -11.014 4.878 30.690 1.00 92.00 367 GLU A N 1
ATOM 2771 C CA . GLU A 1 367 ? -10.150 4.398 29.606 1.00 92.00 367 GLU A CA 1
ATOM 2772 C C . GLU A 1 367 ? -10.950 3.630 28.537 1.00 92.00 367 GLU A C 1
ATOM 2774 O O . GLU A 1 367 ? -10.653 3.736 27.348 1.00 92.00 367 GLU A O 1
ATOM 2779 N N . VAL A 1 368 ? -11.984 2.869 28.919 1.00 94.19 368 VAL A N 1
ATOM 2780 C CA . VAL A 1 368 ? -12.904 2.249 27.948 1.00 94.19 368 VAL A CA 1
ATOM 2781 C C . VAL A 1 368 ? -13.664 3.315 27.156 1.00 94.19 368 VAL A C 1
ATOM 2783 O O . VAL A 1 368 ? -13.798 3.166 25.941 1.00 94.19 368 VAL A O 1
ATOM 2786 N N . VAL A 1 369 ? -14.134 4.383 27.808 1.00 91.88 369 VAL A N 1
ATOM 2787 C CA . VAL A 1 369 ? -14.806 5.507 27.130 1.00 91.88 369 VAL A CA 1
ATOM 2788 C C . VAL A 1 369 ? -13.853 6.159 26.127 1.00 91.88 369 VAL A C 1
ATOM 2790 O O . VAL A 1 369 ? -14.197 6.283 24.950 1.00 91.88 369 VAL A O 1
ATOM 2793 N N . ASP A 1 370 ? -12.632 6.482 26.556 1.00 89.69 370 ASP A N 1
ATOM 2794 C CA . ASP A 1 370 ? -11.608 7.097 25.707 1.00 89.69 370 ASP A CA 1
ATOM 2795 C C . ASP A 1 370 ? -11.261 6.218 24.497 1.00 89.69 370 ASP A C 1
ATOM 2797 O O . ASP A 1 370 ? -11.120 6.728 23.389 1.00 89.69 370 ASP A O 1
ATOM 2801 N N . LEU A 1 371 ? -11.201 4.891 24.664 1.00 91.69 371 LEU A N 1
ATOM 2802 C CA . LEU A 1 371 ? -10.975 3.957 23.555 1.00 91.69 371 LEU A CA 1
ATOM 2803 C C . LEU A 1 371 ? -12.098 3.987 22.513 1.00 91.69 371 LEU A C 1
ATOM 2805 O O . LEU A 1 371 ? -11.826 3.905 21.313 1.00 91.69 371 LEU A O 1
ATOM 2809 N N . VAL A 1 372 ? -13.358 4.075 22.947 1.00 91.81 372 VAL A N 1
ATOM 2810 C CA . VAL A 1 372 ? -14.498 4.165 22.022 1.00 91.81 372 VAL A CA 1
ATOM 2811 C C . VAL A 1 372 ? -14.506 5.516 21.309 1.00 91.81 372 VAL A C 1
ATOM 2813 O O . VAL A 1 372 ? -14.777 5.560 20.108 1.00 91.81 372 VAL A O 1
ATOM 2816 N N . ILE A 1 373 ? -14.172 6.602 22.011 1.00 86.81 373 ILE A N 1
ATOM 2817 C CA . ILE A 1 373 ? -14.008 7.937 21.420 1.00 86.81 373 ILE A CA 1
ATOM 2818 C C . ILE A 1 373 ? -12.895 7.906 20.366 1.00 86.81 373 ILE A C 1
ATOM 2820 O O . ILE A 1 373 ? -13.138 8.260 19.212 1.00 86.81 373 ILE A O 1
ATOM 2824 N N . GLU A 1 374 ? -11.706 7.415 20.724 1.00 84.88 374 GLU A N 1
ATOM 2825 C CA . GLU A 1 374 ? -10.549 7.316 19.828 1.00 84.88 374 GLU A CA 1
ATOM 2826 C C . GLU A 1 374 ? -10.893 6.537 18.554 1.00 84.88 374 GLU A C 1
ATOM 2828 O O . GLU A 1 374 ? -10.590 6.984 17.447 1.00 84.88 374 GLU A O 1
ATOM 2833 N N . PHE A 1 375 ? -11.577 5.401 18.692 1.00 86.94 375 PHE A N 1
ATOM 2834 C CA . PHE A 1 375 ? -12.019 4.600 17.554 1.00 86.94 375 PHE A CA 1
ATOM 2835 C C . PHE A 1 375 ? -13.090 5.299 16.706 1.00 86.94 375 PHE A C 1
ATOM 2837 O O . PHE A 1 375 ? -13.070 5.210 15.478 1.00 86.94 375 PHE A O 1
ATOM 2844 N N . THR A 1 376 ? -14.025 6.007 17.340 1.00 84.94 376 THR A N 1
ATOM 2845 C CA . THR A 1 376 ? -15.122 6.686 16.637 1.00 84.94 376 THR A CA 1
ATOM 2846 C C . THR A 1 376 ? -14.618 7.846 15.782 1.00 84.94 376 THR A C 1
ATOM 2848 O O . THR A 1 376 ? -15.119 8.051 14.673 1.00 84.94 376 THR A O 1
ATOM 2851 N N . PHE A 1 377 ? -13.611 8.572 16.271 1.00 77.88 377 PHE A N 1
ATOM 2852 C CA . PHE A 1 377 ? -13.033 9.735 15.592 1.00 77.88 377 PHE A CA 1
ATOM 2853 C C . PHE A 1 377 ? -11.718 9.442 14.848 1.00 77.88 377 PHE A C 1
ATOM 2855 O O . PHE A 1 377 ? -11.196 10.337 14.189 1.00 77.88 377 PHE A O 1
ATOM 2862 N N . ASN A 1 378 ? -11.207 8.206 14.940 1.00 61.59 378 ASN A N 1
ATOM 2863 C CA . ASN A 1 378 ? -10.086 7.623 14.190 1.00 61.59 378 ASN A CA 1
ATOM 2864 C C . ASN A 1 378 ? -8.924 8.617 13.933 1.00 61.59 378 ASN A C 1
ATOM 2866 O O . ASN A 1 378 ? -8.797 9.185 12.847 1.00 61.59 378 ASN A O 1
ATOM 2870 N N . LEU A 1 379 ? -8.039 8.778 14.930 1.00 50.12 379 LEU A N 1
ATOM 2871 C CA . LEU A 1 379 ? -6.855 9.660 14.906 1.00 50.12 379 LEU A CA 1
ATOM 2872 C C . LEU A 1 379 ? -7.174 11.165 14.793 1.00 50.12 379 LEU A C 1
ATOM 2874 O O . LEU A 1 379 ? -6.592 11.881 13.974 1.00 50.12 379 LEU A O 1
ATOM 2878 N N . MET A 1 380 ? -8.009 11.692 15.693 1.00 38.47 380 MET A N 1
ATOM 2879 C CA . MET A 1 380 ? -7.882 13.102 16.070 1.00 38.47 380 MET A CA 1
ATOM 2880 C C . MET A 1 380 ? -6.520 13.304 16.745 1.00 38.47 380 MET A C 1
ATOM 2882 O O . MET A 1 380 ? -6.324 12.950 17.904 1.00 38.47 380 MET A O 1
ATOM 2886 N N . ILE A 1 381 ? -5.556 13.881 16.025 1.00 34.06 381 ILE A N 1
ATOM 2887 C CA . ILE A 1 381 ? -4.483 14.619 16.694 1.00 34.06 381 ILE A CA 1
ATOM 2888 C C . ILE A 1 381 ? -5.175 15.860 17.280 1.00 34.06 381 ILE A C 1
ATOM 2890 O O . ILE A 1 381 ? -5.812 16.583 16.506 1.00 34.06 381 ILE A O 1
ATOM 2894 N N . PRO A 1 382 ? -5.110 16.110 18.602 1.00 32.56 382 PRO A N 1
ATOM 2895 C CA . PRO A 1 382 ? -5.659 17.327 19.186 1.00 32.56 382 PRO A CA 1
ATOM 2896 C C . PRO A 1 382 ? -5.085 18.530 18.439 1.00 32.56 382 PRO A C 1
ATOM 2898 O O . PRO A 1 382 ? -3.909 18.513 18.062 1.00 32.56 382 PRO A O 1
ATOM 2901 N N . ALA A 1 383 ? -5.912 19.546 18.196 1.00 31.41 383 ALA A N 1
ATOM 2902 C CA . ALA A 1 383 ? -5.485 20.793 17.572 1.00 31.41 383 ALA A CA 1
ATOM 2903 C C . ALA A 1 383 ? -4.131 21.258 18.150 1.00 31.41 383 ALA A C 1
ATOM 2905 O O . ALA A 1 383 ? -3.902 21.102 19.356 1.00 31.41 383 ALA A O 1
ATOM 2906 N N . PRO A 1 384 ? -3.216 21.806 17.326 1.00 31.31 384 PRO A N 1
ATOM 2907 C CA . PRO A 1 384 ? -1.996 22.384 17.861 1.00 31.31 384 PRO A CA 1
ATOM 2908 C C . PRO A 1 384 ? -2.389 23.434 18.899 1.00 31.31 384 PRO A C 1
ATOM 2910 O O . PRO A 1 384 ? -3.199 24.320 18.620 1.00 31.31 384 PRO A O 1
ATOM 2913 N N . GLN A 1 385 ? -1.819 23.312 20.097 1.00 31.52 385 GLN A N 1
ATOM 2914 C CA . GLN A 1 385 ? -1.812 24.403 21.060 1.00 31.52 385 GLN A CA 1
ATOM 2915 C C . GLN A 1 385 ? -1.297 25.634 20.312 1.00 31.52 385 GLN A C 1
ATOM 2917 O O . GLN A 1 385 ? -0.258 25.569 19.650 1.00 31.52 385 GLN A O 1
ATOM 2922 N N . ILE A 1 386 ? -2.073 26.714 20.334 1.00 33.12 386 ILE A N 1
ATOM 2923 C CA . ILE A 1 386 ? -1.721 27.973 19.683 1.00 33.12 386 ILE A CA 1
ATOM 2924 C C . ILE A 1 386 ? -0.503 28.530 20.426 1.00 33.12 386 ILE A C 1
ATOM 2926 O O . ILE A 1 386 ? -0.635 29.272 21.395 1.00 33.12 386 ILE A O 1
ATOM 2930 N N . GLU A 1 387 ? 0.698 28.150 19.999 1.00 30.47 387 GLU A N 1
ATOM 2931 C CA . GLU A 1 387 ? 1.929 28.790 20.440 1.00 30.47 387 GLU A CA 1
ATOM 2932 C C . GLU A 1 387 ? 2.271 29.935 19.480 1.00 30.47 387 GLU A C 1
ATOM 2934 O O . GLU A 1 387 ? 2.695 29.724 18.349 1.00 30.47 387 GLU A O 1
ATOM 2939 N N . ASN A 1 388 ? 2.073 31.150 19.997 1.00 28.23 388 ASN A N 1
ATOM 2940 C CA . ASN A 1 388 ? 2.677 32.438 19.640 1.00 28.23 388 ASN A CA 1
ATOM 2941 C C . ASN A 1 388 ? 2.589 32.953 18.173 1.00 28.23 388 ASN A C 1
ATOM 2943 O O . ASN A 1 388 ? 3.121 32.353 17.239 1.00 28.23 388 ASN A O 1
ATOM 2947 N N . PRO A 1 389 ? 2.027 34.163 17.951 1.00 29.67 389 PRO A N 1
ATOM 2948 C CA . PRO A 1 389 ? 1.814 34.743 16.625 1.00 29.67 389 PRO A CA 1
ATOM 2949 C C . PRO A 1 389 ? 3.066 35.458 16.082 1.00 29.67 389 PRO A C 1
ATOM 2951 O O . PRO A 1 389 ? 3.078 36.680 15.936 1.00 29.67 389 PRO A O 1
ATOM 2954 N N . SER A 1 390 ? 4.137 34.721 15.774 1.00 27.89 390 SER A N 1
ATOM 2955 C CA . SER A 1 390 ? 5.347 35.318 15.173 1.00 27.89 390 SER A CA 1
ATOM 2956 C C . SER A 1 390 ? 5.999 34.532 14.029 1.00 27.89 390 SER A C 1
ATOM 2958 O O . SER A 1 390 ? 7.050 34.949 13.542 1.00 27.89 390 SER A O 1
ATOM 2960 N N . HIS A 1 391 ? 5.366 33.476 13.502 1.00 30.39 391 HIS A N 1
ATOM 2961 C CA . HIS A 1 391 ? 5.862 32.769 12.313 1.00 30.39 391 HIS A CA 1
ATOM 2962 C C . HIS A 1 391 ? 4.829 32.723 11.171 1.00 30.39 391 HIS A C 1
ATOM 2964 O O . HIS A 1 391 ? 3.639 32.539 11.424 1.00 30.39 391 HIS A O 1
ATOM 2970 N N . PRO A 1 392 ? 5.256 32.926 9.906 1.00 27.89 392 PRO A N 1
ATOM 2971 C CA . PRO A 1 392 ? 4.349 33.023 8.768 1.00 27.89 392 PRO A CA 1
ATOM 2972 C C . PRO A 1 392 ? 3.640 31.689 8.504 1.00 27.89 392 PRO A C 1
ATOM 2974 O O . PRO A 1 392 ? 4.242 30.620 8.582 1.00 27.89 392 PRO A O 1
ATOM 2977 N N . ALA A 1 393 ? 2.349 31.798 8.189 1.00 29.31 393 ALA A N 1
ATOM 2978 C CA . ALA A 1 393 ? 1.372 30.722 8.085 1.00 29.31 393 ALA A CA 1
ATOM 2979 C C . ALA A 1 393 ? 1.864 29.494 7.297 1.00 29.31 393 ALA A C 1
ATOM 2981 O O . ALA A 1 393 ? 2.117 29.542 6.089 1.00 29.31 393 ALA A O 1
ATOM 2982 N N . VAL A 1 394 ? 1.936 28.369 8.008 1.00 31.00 394 VAL A N 1
ATOM 2983 C CA . VAL A 1 394 ? 2.083 27.025 7.449 1.00 31.00 394 VAL A CA 1
ATOM 2984 C C . VAL A 1 394 ? 0.852 26.733 6.593 1.00 31.00 394 VAL A C 1
ATOM 2986 O O . VAL A 1 394 ? -0.280 26.873 7.050 1.00 31.00 394 VAL A O 1
ATOM 2989 N N . LYS A 1 395 ? 1.076 26.335 5.336 1.00 31.33 395 LYS A N 1
ATOM 2990 C CA . LYS A 1 395 ? 0.027 25.855 4.432 1.00 31.33 395 LYS A CA 1
ATOM 2991 C C . LYS A 1 395 ? -0.755 24.742 5.132 1.00 31.33 395 LYS A C 1
ATOM 2993 O O . LYS A 1 395 ? -0.182 23.698 5.430 1.00 31.33 395 LYS A O 1
ATOM 2998 N N . SER A 1 396 ? -2.027 25.026 5.402 1.00 32.62 396 SER A N 1
ATOM 2999 C CA . SER A 1 396 ? -3.112 24.119 5.786 1.00 32.62 396 SER A CA 1
ATOM 3000 C C . SER A 1 396 ? -2.753 22.636 5.635 1.00 32.62 396 SER A C 1
ATOM 3002 O O . SER A 1 396 ? -2.815 22.080 4.535 1.00 32.62 396 SER A O 1
ATOM 3004 N N . ARG A 1 397 ? -2.375 21.996 6.752 1.00 36.84 397 ARG A N 1
ATOM 3005 C CA . ARG A 1 397 ? -2.441 20.536 6.889 1.00 36.84 397 ARG A CA 1
ATOM 3006 C C . ARG A 1 397 ? -3.893 20.161 6.598 1.00 36.84 397 ARG A C 1
ATOM 3008 O O . ARG A 1 397 ? -4.771 20.552 7.354 1.00 36.84 397 ARG A O 1
ATOM 3015 N N . GLN A 1 398 ? -4.151 19.468 5.492 1.00 36.19 398 GLN A N 1
ATOM 3016 C CA . GLN A 1 398 ? -5.468 18.889 5.244 1.00 36.19 398 GLN A CA 1
ATOM 3017 C C . GLN A 1 398 ? -5.722 17.860 6.347 1.00 36.19 398 GLN A C 1
ATOM 3019 O O . GLN A 1 398 ? -5.104 16.795 6.373 1.00 36.19 398 GLN A O 1
ATOM 3024 N N . PHE A 1 399 ? -6.562 18.222 7.311 1.00 36.12 399 PHE A N 1
ATOM 3025 C CA . PHE A 1 399 ? -6.982 17.322 8.367 1.00 36.12 399 PHE A CA 1
ATOM 3026 C C . PHE A 1 399 ? -7.964 16.312 7.775 1.00 36.12 399 PHE A C 1
ATOM 3028 O O . PHE A 1 399 ? -9.151 16.588 7.614 1.00 36.12 399 PHE A O 1
ATOM 3035 N N . GLN A 1 400 ? -7.468 15.137 7.400 1.00 39.66 400 GLN A N 1
ATOM 3036 C CA . GLN A 1 400 ? -8.325 14.062 6.918 1.00 39.66 400 GLN A CA 1
ATOM 3037 C C . GLN A 1 400 ? -8.857 13.277 8.125 1.00 39.66 400 GLN A C 1
ATOM 3039 O O . GLN A 1 400 ? -8.298 12.257 8.514 1.00 39.66 400 GLN A O 1
ATOM 3044 N N . PHE A 1 401 ? -9.914 13.792 8.759 1.00 49.06 401 PHE A N 1
ATOM 3045 C CA . PHE A 1 401 ? -10.632 13.083 9.821 1.00 49.06 401 PHE A CA 1
ATOM 3046 C C . PHE A 1 401 ? -11.552 12.019 9.208 1.00 49.06 401 PHE A C 1
ATOM 3048 O O . PHE A 1 401 ? -12.274 12.298 8.248 1.00 49.06 401 PHE A O 1
ATOM 3055 N N . THR A 1 402 ? -11.570 10.810 9.774 1.00 58.12 402 THR A N 1
ATOM 3056 C CA . THR A 1 402 ? -12.552 9.777 9.403 1.00 58.12 402 THR A CA 1
ATOM 3057 C C . THR A 1 402 ? -13.455 9.485 10.592 1.00 58.12 402 THR A C 1
ATOM 3059 O O . THR A 1 402 ? -12.991 9.076 11.647 1.00 58.12 402 THR A O 1
ATOM 3062 N N . LEU A 1 403 ? -14.753 9.727 10.419 1.00 72.81 403 LEU A N 1
ATOM 3063 C CA . LEU A 1 403 ? -15.772 9.504 11.439 1.00 72.81 403 LEU A CA 1
ATOM 3064 C C . LEU A 1 403 ? -16.461 8.159 11.199 1.00 72.81 403 LEU A C 1
ATOM 3066 O O . LEU A 1 403 ? -16.996 7.913 10.115 1.00 72.81 403 LEU A O 1
ATOM 3070 N N . ASN A 1 404 ? -16.535 7.330 12.235 1.00 81.00 404 ASN A N 1
ATOM 3071 C CA . ASN A 1 404 ? -17.358 6.129 12.229 1.00 81.00 404 ASN A CA 1
ATOM 3072 C C . ASN A 1 404 ? -18.773 6.444 12.740 1.00 81.00 404 ASN A C 1
ATOM 3074 O O . ASN A 1 404 ? -19.066 6.321 13.927 1.00 81.00 404 ASN A O 1
ATOM 3078 N N . GLU A 1 405 ? -19.661 6.844 11.827 1.00 81.88 405 GLU A N 1
ATOM 3079 C CA . GLU A 1 405 ? -21.039 7.262 12.143 1.00 81.88 405 GLU A CA 1
ATOM 3080 C C . GLU A 1 405 ? -21.835 6.190 12.905 1.00 81.88 405 GLU A C 1
ATOM 3082 O O . GLU A 1 405 ? -22.634 6.508 13.785 1.00 81.88 405 GLU A O 1
ATOM 3087 N N . ASN A 1 406 ? -21.603 4.910 12.597 1.00 86.00 406 ASN A N 1
ATOM 3088 C CA . ASN A 1 406 ? -22.298 3.811 13.264 1.00 86.00 406 ASN A CA 1
ATOM 3089 C C . ASN A 1 406 ? -21.788 3.611 14.695 1.00 86.00 406 ASN A C 1
ATOM 3091 O O . ASN A 1 406 ? -22.598 3.463 15.600 1.00 86.00 406 ASN A O 1
ATOM 3095 N N . ALA A 1 407 ? -20.470 3.661 14.921 1.00 88.62 407 ALA A N 1
ATOM 3096 C CA . ALA A 1 407 ? -19.913 3.600 16.273 1.00 88.62 407 ALA A CA 1
ATOM 3097 C C . ALA A 1 407 ? -20.340 4.813 17.117 1.00 88.62 407 ALA A C 1
ATOM 3099 O O . ALA A 1 407 ? -20.707 4.647 18.277 1.00 88.62 407 ALA A O 1
ATOM 3100 N N . PHE A 1 408 ? -20.383 6.010 16.518 1.00 86.81 408 PHE A N 1
ATOM 3101 C CA . PHE A 1 408 ? -20.897 7.210 17.178 1.00 86.81 408 PHE A CA 1
ATOM 3102 C C . PHE A 1 408 ? -22.334 7.003 17.661 1.00 86.81 408 PHE A C 1
ATOM 3104 O O . PHE A 1 408 ? -22.615 7.129 18.850 1.00 86.81 408 PHE A O 1
ATOM 3111 N N . ARG A 1 409 ? -23.233 6.615 16.751 1.00 85.75 409 ARG A N 1
ATOM 3112 C CA . ARG A 1 409 ? -24.650 6.411 17.063 1.00 85.75 409 ARG A CA 1
ATOM 3113 C C . ARG A 1 409 ? -24.876 5.263 18.049 1.00 85.75 409 ARG A C 1
ATOM 3115 O O . ARG A 1 409 ? -25.656 5.412 18.980 1.00 85.75 409 ARG A O 1
ATOM 3122 N N . ASP A 1 410 ? -24.236 4.119 17.825 1.00 89.19 410 ASP A N 1
ATOM 3123 C CA . ASP A 1 410 ? -24.584 2.872 18.511 1.00 89.19 410 ASP A CA 1
ATOM 3124 C C . ASP A 1 410 ? -23.767 2.635 19.803 1.00 89.19 410 ASP A C 1
ATOM 3126 O O . ASP A 1 410 ? -24.189 1.828 20.629 1.00 89.19 410 ASP A O 1
ATOM 3130 N N . LEU A 1 411 ? -22.620 3.311 19.999 1.00 91.50 411 LEU A N 1
ATOM 3131 C CA . LEU A 1 411 ? -21.792 3.207 21.217 1.00 91.50 411 LEU A CA 1
ATOM 3132 C C . LEU A 1 411 ? -21.739 4.515 22.020 1.00 91.50 411 LEU A C 1
ATOM 3134 O O . LEU A 1 411 ? -21.967 4.493 23.227 1.00 91.50 411 LEU A O 1
ATOM 3138 N N . LEU A 1 412 ? -21.427 5.653 21.386 1.00 87.81 412 LEU A N 1
ATOM 3139 C CA . LEU A 1 412 ? -21.280 6.925 22.113 1.00 87.81 412 LEU A CA 1
ATOM 3140 C C . LEU A 1 412 ? -22.635 7.552 22.463 1.00 87.81 412 LEU A C 1
ATOM 3142 O O . LEU A 1 412 ? -22.818 8.005 23.589 1.00 87.81 412 LEU A O 1
ATOM 3146 N N . CYS A 1 413 ? -23.598 7.558 21.536 1.00 84.69 413 CYS A N 1
ATOM 3147 C CA . CYS A 1 413 ? -24.930 8.116 21.794 1.00 84.69 413 CYS A CA 1
ATOM 3148 C C . CYS A 1 413 ? -25.829 7.199 22.637 1.00 84.69 413 CYS A C 1
ATOM 3150 O O . CYS A 1 413 ? -26.876 7.651 23.098 1.00 84.69 413 CYS A O 1
ATOM 3152 N N . ASP A 1 414 ? -25.456 5.940 22.879 1.00 86.69 414 ASP A N 1
ATOM 3153 C CA . ASP A 1 414 ? -26.157 5.088 23.842 1.00 86.69 414 ASP A CA 1
ATOM 3154 C C . ASP A 1 414 ? -25.737 5.465 25.271 1.00 86.69 414 ASP A C 1
ATOM 3156 O O . ASP A 1 414 ? -24.943 4.779 25.905 1.00 86.69 414 ASP A O 1
ATOM 3160 N N . LEU A 1 415 ? -26.258 6.576 25.801 1.00 83.19 415 LEU A N 1
ATOM 3161 C CA . LEU A 1 415 ? -25.916 7.039 27.154 1.00 83.19 415 LEU A CA 1
ATOM 3162 C C . LEU A 1 415 ? -26.254 5.999 28.234 1.00 83.19 415 LEU A C 1
ATOM 3164 O O . LEU A 1 415 ? -25.604 5.963 29.278 1.00 83.19 415 LEU A O 1
ATOM 3168 N N . GLN A 1 416 ? -27.217 5.108 27.967 1.00 81.88 416 GLN A N 1
ATOM 3169 C CA . GLN A 1 416 ? -27.576 4.041 28.897 1.00 81.88 416 GLN A CA 1
ATOM 3170 C C . GLN A 1 416 ? -26.468 3.000 29.073 1.00 81.88 416 GLN A C 1
ATOM 3172 O O . GLN A 1 416 ? -26.404 2.338 30.110 1.00 81.88 416 GLN A O 1
ATOM 3177 N N . LEU A 1 417 ? -25.587 2.856 28.080 1.00 86.69 417 LEU A N 1
ATOM 3178 C CA . LEU A 1 417 ? -24.409 1.999 28.159 1.00 86.69 417 LEU A CA 1
ATOM 3179 C C . LEU A 1 417 ? -23.458 2.426 29.285 1.00 86.69 417 LEU A C 1
ATOM 3181 O O . LEU A 1 417 ? -22.845 1.575 29.930 1.00 86.69 417 LEU A O 1
ATOM 3185 N N . TRP A 1 418 ? -23.346 3.733 29.510 1.00 88.94 418 TRP A N 1
ATOM 3186 C CA . TRP A 1 418 ? -22.313 4.334 30.350 1.00 88.94 418 TRP A CA 1
ATOM 3187 C C . TRP A 1 418 ? -22.747 4.543 31.804 1.00 88.94 418 TRP A C 1
ATOM 3189 O O . TRP A 1 418 ? -21.960 5.027 32.613 1.00 88.94 418 TRP A O 1
ATOM 3199 N N . PHE A 1 419 ? -23.960 4.130 32.177 1.00 82.88 419 PHE A N 1
ATOM 3200 C CA . PHE A 1 419 ? -24.362 4.076 33.581 1.00 82.88 419 PHE A CA 1
ATOM 3201 C C . PHE A 1 419 ? -23.577 3.017 34.328 1.00 82.88 419 PHE A C 1
ATOM 3203 O O . PHE A 1 419 ? -23.630 1.855 33.941 1.00 82.88 419 PHE A O 1
ATOM 3210 N N . ARG A 1 420 ? -22.954 3.354 35.456 1.00 70.75 420 ARG A N 1
ATOM 3211 C CA . ARG A 1 420 ? -22.463 2.327 36.380 1.00 70.75 420 ARG A CA 1
ATOM 3212 C C . ARG A 1 420 ? -23.600 1.857 37.284 1.00 70.75 420 ARG A C 1
ATOM 3214 O O . ARG A 1 420 ? -24.206 2.651 38.003 1.00 70.75 420 ARG A O 1
ATOM 3221 N N . LYS A 1 421 ? -23.899 0.555 37.241 1.00 63.47 421 LYS A N 1
ATOM 3222 C CA . LYS A 1 421 ? -24.806 -0.102 38.184 1.00 63.47 421 LYS A CA 1
ATOM 3223 C C . LYS A 1 421 ? -23.999 -0.580 39.393 1.00 63.47 421 LYS A C 1
ATOM 3225 O O . LYS A 1 421 ? -23.124 -1.431 39.221 1.00 63.47 421 LYS A O 1
ATOM 3230 N N . PRO A 1 422 ? -24.277 -0.088 40.610 1.00 55.84 422 PRO A N 1
ATOM 3231 C CA . PRO A 1 422 ? -23.659 -0.634 41.806 1.00 55.84 422 PRO A CA 1
ATOM 3232 C C . PRO A 1 422 ? -24.076 -2.099 41.982 1.00 55.84 422 PRO A C 1
ATOM 3234 O O . PRO A 1 422 ? -25.247 -2.459 41.887 1.00 55.84 422 PRO A O 1
ATOM 3237 N N . THR A 1 423 ? -23.094 -2.960 42.237 1.00 52.88 423 THR A N 1
ATOM 3238 C CA . THR A 1 423 ? -23.217 -4.428 42.236 1.00 52.88 423 THR A CA 1
ATOM 3239 C C . THR A 1 423 ? -24.082 -5.004 43.362 1.00 52.88 423 THR A C 1
ATOM 3241 O O . THR A 1 423 ? -24.355 -6.201 43.345 1.00 52.88 423 THR A O 1
ATOM 3244 N N . TYR A 1 424 ? -24.532 -4.188 44.324 1.00 53.41 424 TYR A N 1
ATOM 3245 C CA . TYR A 1 424 ? -25.156 -4.684 45.559 1.00 53.41 424 TYR A CA 1
ATOM 3246 C C . TYR A 1 424 ? -26.432 -3.968 46.032 1.00 53.41 424 TYR A C 1
ATOM 3248 O O . TYR A 1 424 ? -26.939 -4.333 47.088 1.00 53.41 424 TYR A O 1
ATOM 3256 N N . CYS A 1 425 ? -27.000 -3.001 45.301 1.00 50.50 425 CYS A N 1
ATOM 3257 C CA . CYS A 1 425 ? -28.281 -2.409 45.714 1.00 50.50 425 CYS A CA 1
ATOM 3258 C C . CYS A 1 425 ? -29.024 -1.779 44.532 1.00 50.50 425 CYS A C 1
ATOM 3260 O O . CYS A 1 425 ? -28.489 -0.867 43.906 1.00 50.50 425 CYS A O 1
ATOM 3262 N N . GLU A 1 426 ? -30.260 -2.214 44.264 1.00 53.97 426 GLU A N 1
ATOM 3263 C CA . GLU A 1 426 ? -31.147 -1.541 43.295 1.00 53.97 426 GLU A CA 1
ATOM 3264 C C . GLU A 1 426 ? -31.554 -0.124 43.755 1.00 53.97 426 GLU A C 1
ATOM 3266 O O . GLU A 1 426 ? -31.954 0.684 42.925 1.00 53.97 426 GLU A O 1
ATOM 3271 N N . ASP A 1 427 ? -31.364 0.202 45.042 1.00 55.16 427 ASP A N 1
ATOM 3272 C CA . ASP A 1 427 ? -31.736 1.484 45.664 1.00 55.16 427 ASP A CA 1
ATOM 3273 C C . ASP A 1 427 ? -30.598 2.530 45.723 1.00 55.16 427 ASP A C 1
ATOM 3275 O O . ASP A 1 427 ? -30.748 3.582 46.349 1.00 55.16 427 ASP A O 1
ATOM 3279 N N . GLN A 1 428 ? -29.426 2.262 45.135 1.00 56.31 428 GLN A N 1
ATOM 3280 C CA . GLN A 1 428 ? -28.340 3.252 45.077 1.00 56.31 428 GLN A CA 1
ATOM 3281 C C . GLN A 1 428 ? -28.488 4.170 43.851 1.00 56.31 428 GLN A C 1
ATOM 3283 O O . GLN A 1 428 ? -28.869 3.695 42.779 1.00 56.31 428 GLN A O 1
ATOM 3288 N N . PRO A 1 429 ? -28.162 5.472 43.981 1.00 60.09 429 PRO A N 1
ATOM 3289 C CA . PRO A 1 429 ? -28.252 6.416 42.873 1.00 60.09 429 PRO A CA 1
ATOM 3290 C C . PRO A 1 429 ? -27.357 5.964 41.715 1.00 60.09 429 PRO A C 1
ATOM 3292 O O . PRO A 1 429 ? -26.237 5.494 41.935 1.00 60.09 429 PRO A O 1
ATOM 3295 N N . LYS A 1 430 ? -27.849 6.112 40.479 1.00 64.88 430 LYS A N 1
ATOM 3296 C CA . LYS A 1 430 ? -27.063 5.840 39.268 1.00 64.88 430 LYS A CA 1
ATOM 3297 C C . LYS A 1 430 ? -25.757 6.643 39.314 1.00 64.88 430 LYS A C 1
ATOM 3299 O O . LYS A 1 430 ? -25.772 7.839 39.597 1.00 64.88 430 LYS A O 1
ATOM 3304 N N . ASP A 1 431 ? -24.633 5.988 39.031 1.00 75.19 431 ASP A N 1
ATOM 3305 C CA . ASP A 1 431 ? -23.336 6.656 38.902 1.00 75.19 431 ASP A CA 1
ATOM 3306 C C . ASP A 1 431 ? -23.174 7.173 37.461 1.00 75.19 431 ASP A C 1
ATOM 3308 O O . ASP A 1 431 ? -23.134 6.400 36.496 1.00 75.19 431 ASP A O 1
ATOM 3312 N N . TYR A 1 432 ? -23.125 8.504 37.346 1.00 80.12 432 TYR A N 1
ATOM 3313 C CA . TYR A 1 432 ? -23.042 9.265 36.098 1.00 80.12 432 TYR A CA 1
ATOM 3314 C C . TYR A 1 432 ? -21.599 9.639 35.715 1.00 80.12 432 TYR A C 1
ATOM 3316 O O . TYR A 1 432 ? -21.405 10.338 34.721 1.00 80.12 432 TYR A O 1
ATOM 3324 N N . ALA A 1 433 ? -20.576 9.195 36.457 1.00 84.75 433 ALA A N 1
ATOM 3325 C CA . ALA A 1 433 ? -19.192 9.635 36.255 1.00 84.75 433 ALA A CA 1
ATOM 3326 C C . ALA A 1 433 ? -18.678 9.394 34.824 1.00 84.75 433 ALA A C 1
ATOM 3328 O O . ALA A 1 433 ? -18.067 10.279 34.228 1.00 84.75 433 ALA A O 1
ATOM 3329 N N . LEU A 1 434 ? -18.980 8.233 34.231 1.00 86.12 434 LEU A N 1
ATOM 3330 C CA . LEU A 1 434 ? -18.566 7.923 32.855 1.00 86.12 434 LEU A CA 1
ATOM 3331 C C . LEU A 1 434 ? -19.310 8.767 31.811 1.00 86.12 434 LEU A C 1
ATOM 3333 O O . LEU A 1 434 ? -18.737 9.100 30.777 1.00 86.12 434 LEU A O 1
ATOM 3337 N N . ILE A 1 435 ? -20.564 9.137 32.086 1.00 84.25 435 ILE A N 1
ATOM 3338 C CA . ILE A 1 435 ? -21.352 10.027 31.223 1.00 84.25 435 ILE A CA 1
ATOM 3339 C C . ILE A 1 435 ? -20.769 11.440 31.274 1.00 84.25 435 ILE A C 1
ATOM 3341 O O . ILE A 1 435 ? -20.560 12.047 30.227 1.00 84.25 435 ILE A O 1
ATOM 3345 N N . ALA A 1 436 ? -20.441 11.936 32.470 1.00 83.62 436 ALA A N 1
ATOM 3346 C CA . ALA A 1 436 ? -19.776 13.225 32.640 1.00 83.62 436 ALA A CA 1
ATOM 3347 C C . ALA A 1 436 ? -18.422 13.256 31.911 1.00 83.62 436 ALA A C 1
ATOM 3349 O O . ALA A 1 436 ? -18.137 14.202 31.178 1.00 83.62 436 ALA A O 1
ATOM 3350 N N . HIS A 1 437 ? -17.612 12.199 32.053 1.00 86.62 437 HIS A N 1
ATOM 3351 C CA . HIS A 1 437 ? -16.339 12.055 31.337 1.00 86.62 437 HIS A CA 1
ATOM 3352 C C . HIS A 1 437 ? -16.529 12.081 29.817 1.00 86.62 437 HIS A C 1
ATOM 3354 O O . HIS A 1 437 ? -15.866 12.853 29.128 1.00 86.62 437 HIS A O 1
ATOM 3360 N N . LEU A 1 438 ? -17.488 11.307 29.297 1.00 85.25 438 LEU A N 1
ATOM 3361 C CA . LEU A 1 438 ? -17.828 11.281 27.874 1.00 85.25 438 LEU A CA 1
ATOM 3362 C C . LEU A 1 438 ? -18.237 12.668 27.360 1.00 85.25 438 LEU A C 1
ATOM 3364 O O . LEU A 1 438 ? -17.705 13.126 26.351 1.00 85.25 438 LEU A O 1
ATOM 3368 N N . ILE A 1 439 ? -19.161 13.348 28.045 1.00 81.56 439 ILE A N 1
ATOM 3369 C CA . ILE A 1 439 ? -19.650 14.672 27.639 1.00 81.56 439 ILE A CA 1
ATOM 3370 C C . ILE A 1 439 ? -18.514 15.695 27.665 1.00 81.56 439 ILE A C 1
ATOM 3372 O O . ILE A 1 439 ? -18.348 16.431 26.694 1.00 81.56 439 ILE A O 1
ATOM 3376 N N . ASN A 1 440 ? -17.691 15.705 28.716 1.00 81.56 440 ASN A N 1
ATOM 3377 C CA . ASN A 1 440 ? -16.535 16.597 28.814 1.00 81.56 440 ASN A CA 1
ATOM 3378 C C . ASN A 1 440 ? -15.527 16.348 27.687 1.00 81.56 440 ASN A C 1
ATOM 3380 O O . ASN A 1 440 ? -15.045 17.297 27.063 1.00 81.56 440 ASN A O 1
ATOM 3384 N N . HIS A 1 441 ? -15.241 15.081 27.380 1.00 79.50 441 HIS A N 1
ATOM 3385 C CA . HIS A 1 441 ? -14.335 14.724 26.295 1.00 79.50 441 HIS A CA 1
ATOM 3386 C C . HIS A 1 441 ? -14.907 15.170 24.940 1.00 79.50 441 HIS A C 1
ATOM 3388 O O . HIS A 1 441 ? -14.210 15.845 24.179 1.00 79.50 441 HIS A O 1
ATOM 3394 N N . LEU A 1 442 ? -16.184 14.890 24.657 1.00 75.06 442 LEU A N 1
ATOM 3395 C CA . LEU A 1 442 ? -16.853 15.342 23.432 1.00 75.06 442 LEU A CA 1
ATOM 3396 C C . LEU A 1 442 ? -16.872 16.874 23.330 1.00 75.06 442 LEU A C 1
ATOM 3398 O O . LEU A 1 442 ? -16.533 17.416 22.282 1.00 75.06 442 LEU A O 1
ATOM 3402 N N . ALA A 1 443 ? -17.194 17.587 24.410 1.00 72.56 443 ALA A N 1
ATOM 3403 C CA . ALA A 1 443 ? -17.181 19.048 24.444 1.00 72.56 443 ALA A CA 1
ATOM 3404 C C . ALA A 1 443 ? -15.782 19.611 24.148 1.00 72.56 443 ALA A C 1
ATOM 3406 O O . ALA A 1 443 ? -15.644 20.526 23.334 1.00 72.56 443 ALA A O 1
ATOM 3407 N N . SER A 1 444 ? -14.733 19.021 24.735 1.00 70.44 444 SER A N 1
ATOM 3408 C CA . SER A 1 444 ? -13.345 19.410 24.462 1.00 70.44 444 SER A CA 1
ATOM 3409 C C . SER A 1 444 ? -12.948 19.177 22.999 1.00 70.44 444 SER A C 1
ATOM 3411 O O . SER A 1 444 ? -12.277 20.015 22.396 1.00 70.44 444 SER A O 1
ATOM 3413 N N . GLN A 1 445 ? -13.416 18.079 22.395 1.00 65.44 445 GLN A N 1
ATOM 3414 C CA . GLN A 1 445 ? -13.128 17.741 21.005 1.00 65.44 445 GLN A CA 1
ATOM 3415 C C . GLN A 1 445 ? -13.993 18.490 19.997 1.00 65.44 445 GLN A C 1
ATOM 3417 O O . GLN A 1 445 ? -13.596 18.581 18.843 1.00 65.44 445 GLN A O 1
ATOM 3422 N N . PHE A 1 446 ? -15.132 19.055 20.397 1.00 65.44 446 PHE A N 1
ATOM 3423 C CA . PHE A 1 446 ? -16.032 19.799 19.514 1.00 65.44 446 PHE A CA 1
ATOM 3424 C C . PHE A 1 446 ? -15.986 21.316 19.698 1.00 65.44 446 PHE A C 1
ATOM 3426 O O . PHE A 1 446 ? -16.617 22.031 18.923 1.00 65.44 446 PHE A O 1
ATOM 3433 N N . ALA A 1 447 ? -15.188 21.836 20.634 1.00 61.88 447 ALA A N 1
ATOM 3434 C CA . ALA A 1 447 ? -15.004 23.277 20.813 1.00 61.88 447 ALA A CA 1
ATOM 3435 C C . ALA A 1 447 ? -14.585 24.005 19.514 1.00 61.88 447 ALA A C 1
ATOM 3437 O O . ALA A 1 447 ? -14.962 25.156 19.305 1.00 61.88 447 ALA A O 1
ATOM 3438 N N . TRP A 1 448 ? -13.868 23.327 18.606 1.00 60.28 448 TRP A N 1
ATOM 3439 C CA . TRP A 1 448 ? -13.485 23.879 17.300 1.00 60.28 448 TRP A CA 1
ATOM 3440 C C . TRP A 1 448 ? -14.642 23.928 16.288 1.00 60.28 448 TRP A C 1
ATOM 3442 O O . TRP A 1 448 ? -14.636 24.805 15.429 1.00 60.28 448 TRP A O 1
ATOM 3452 N N . ILE A 1 449 ? -15.651 23.048 16.384 1.00 54.62 449 ILE A N 1
ATOM 3453 C CA . ILE A 1 449 ? -16.803 23.016 15.458 1.00 54.62 449 ILE A CA 1
ATOM 3454 C C . ILE A 1 449 ? -17.552 24.350 15.482 1.00 54.62 449 ILE A C 1
ATOM 3456 O O . ILE A 1 449 ? -17.981 24.826 14.431 1.00 54.62 449 ILE A O 1
ATOM 3460 N N . CYS A 1 450 ? -17.652 24.969 16.660 1.00 53.06 450 CYS A N 1
ATOM 3461 C CA . CYS A 1 450 ? -18.339 26.240 16.885 1.00 53.06 450 CYS A CA 1
ATOM 3462 C C . CYS A 1 450 ? -17.527 27.485 16.468 1.00 53.06 450 CYS A C 1
ATOM 3464 O O . CYS A 1 450 ? -18.026 28.598 16.625 1.00 53.06 450 CYS A O 1
ATOM 3466 N N . GLY A 1 451 ? -16.289 27.324 15.983 1.00 58.31 451 GLY A N 1
ATOM 3467 C CA . GLY A 1 451 ? -15.446 28.420 15.494 1.00 58.31 451 GLY A CA 1
ATOM 3468 C C . GLY A 1 451 ? -15.696 28.782 14.024 1.00 58.31 451 GLY A C 1
ATOM 3469 O O . GLY A 1 451 ? -16.328 28.031 13.282 1.00 58.31 451 GLY A O 1
ATOM 3470 N N . ASP A 1 452 ? -15.169 29.930 13.587 1.00 51.84 452 ASP A N 1
ATOM 3471 C CA . ASP A 1 452 ? -15.177 30.322 12.172 1.00 51.84 452 ASP A CA 1
ATOM 3472 C C . ASP A 1 452 ? -14.184 29.463 11.368 1.00 51.84 452 ASP A C 1
ATOM 3474 O O . ASP A 1 452 ? -12.976 29.496 11.610 1.00 51.84 452 ASP A O 1
ATOM 3478 N N . HIS A 1 453 ? -14.694 28.705 10.389 1.00 59.12 453 HIS A N 1
ATOM 3479 C CA . HIS A 1 453 ? -13.893 27.802 9.550 1.00 59.12 453 HIS A CA 1
ATOM 3480 C C . HIS A 1 453 ? -13.399 28.508 8.276 1.00 59.12 453 HIS A C 1
ATOM 3482 O O . HIS A 1 453 ? -14.227 28.943 7.467 1.00 59.12 453 HIS A O 1
ATOM 3488 N N . PRO A 1 454 ? -12.076 28.624 8.052 1.00 50.69 454 PRO A N 1
ATOM 3489 C CA . PRO A 1 454 ? -11.518 29.354 6.913 1.00 50.69 454 PRO A CA 1
ATOM 3490 C C . PRO A 1 454 ? -11.636 28.612 5.570 1.00 50.69 454 PRO A C 1
ATOM 3492 O O . PRO A 1 454 ? -11.555 29.260 4.524 1.00 50.69 454 PRO A O 1
ATOM 3495 N N . SER A 1 455 ? -11.829 27.286 5.556 1.00 61.59 455 SER A N 1
ATOM 3496 C CA . SER A 1 455 ? -11.958 26.496 4.320 1.00 61.59 455 SER A CA 1
ATOM 3497 C C . SER A 1 455 ? -13.363 25.914 4.092 1.00 61.59 455 SER A C 1
ATOM 3499 O O . SER A 1 455 ? -14.114 25.620 5.022 1.00 61.59 455 SER A O 1
ATOM 3501 N N . ILE A 1 456 ? -13.725 25.716 2.815 1.00 62.66 456 ILE A N 1
ATOM 3502 C CA . ILE A 1 456 ? -15.013 25.116 2.413 1.00 62.66 456 ILE A CA 1
ATOM 3503 C C . ILE A 1 456 ? -15.122 23.664 2.908 1.00 62.66 456 ILE A C 1
ATOM 3505 O O . ILE A 1 456 ? -16.195 23.246 3.336 1.00 62.66 456 ILE A O 1
ATOM 3509 N N . GLU A 1 457 ? -14.021 22.908 2.884 1.00 56.72 457 GLU A N 1
ATOM 3510 C CA . GLU A 1 457 ? -13.976 21.521 3.365 1.00 56.72 457 GLU A CA 1
ATOM 3511 C C . GLU A 1 457 ? -14.245 21.442 4.875 1.00 56.72 457 GLU A C 1
ATOM 3513 O O . GLU A 1 457 ? -15.115 20.680 5.293 1.00 56.72 457 GLU A O 1
ATOM 3518 N N . GLU A 1 458 ? -13.590 22.279 5.689 1.00 58.62 458 GLU A N 1
ATOM 3519 C CA . GLU A 1 458 ? -13.825 22.345 7.143 1.00 58.62 458 GLU A CA 1
ATOM 3520 C C . GLU A 1 458 ? -15.272 22.723 7.471 1.00 58.62 458 GLU A C 1
ATOM 3522 O O . GLU A 1 458 ? -15.874 22.143 8.374 1.00 58.62 458 GLU A O 1
ATOM 3527 N N . ARG A 1 459 ? -15.874 23.634 6.696 1.00 64.06 459 ARG A N 1
ATOM 3528 C CA . ARG A 1 459 ? -17.271 24.043 6.885 1.00 64.06 459 ARG A CA 1
ATOM 3529 C C . ARG A 1 459 ? -18.263 22.920 6.573 1.00 64.06 459 ARG A C 1
ATOM 3531 O O . ARG A 1 459 ? -19.154 22.664 7.378 1.00 64.06 459 ARG A O 1
ATOM 3538 N N . VAL A 1 460 ? -18.097 22.217 5.450 1.00 64.69 460 VAL A N 1
ATOM 3539 C CA . VAL A 1 460 ? -18.944 21.060 5.092 1.00 64.69 460 VAL A CA 1
ATOM 3540 C C . VAL A 1 460 ? -18.807 19.941 6.130 1.00 64.69 460 VAL A C 1
ATOM 3542 O O . VAL A 1 460 ? -19.793 19.294 6.488 1.00 64.69 460 VAL A O 1
ATOM 3545 N N . MET A 1 461 ? -17.598 19.728 6.650 1.00 61.16 461 MET A N 1
ATOM 3546 C CA . MET A 1 461 ? -17.327 18.730 7.687 1.00 61.16 461 MET A CA 1
ATOM 3547 C C . MET A 1 461 ? -17.935 19.111 9.041 1.00 61.16 461 MET A C 1
ATOM 3549 O O . MET A 1 461 ? -18.573 18.267 9.672 1.00 61.16 461 MET A O 1
ATOM 3553 N N . SER A 1 462 ? -17.797 20.373 9.454 1.00 64.69 462 SER A N 1
ATOM 3554 C CA . SER A 1 462 ? -18.449 20.932 10.644 1.00 64.69 462 SER A CA 1
ATOM 3555 C C . SER A 1 462 ? -19.971 20.775 10.559 1.00 64.69 462 SER A C 1
ATOM 3557 O O . SER A 1 462 ? -20.589 20.249 11.481 1.00 64.69 462 SER A O 1
ATOM 3559 N N . GLU A 1 463 ? -20.580 21.092 9.411 1.00 67.31 463 GLU A N 1
ATOM 3560 C CA . GLU A 1 463 ? -22.018 20.900 9.185 1.00 67.31 463 GLU A CA 1
ATOM 3561 C C . GLU A 1 463 ? -22.442 19.424 9.241 1.00 67.31 463 GLU A C 1
ATOM 3563 O O . GLU A 1 463 ? -23.508 19.105 9.774 1.00 67.31 463 GLU A O 1
ATOM 3568 N N . LYS A 1 464 ? -21.626 18.505 8.706 1.00 66.12 464 LYS A N 1
ATOM 3569 C CA . LYS A 1 464 ? -21.906 17.063 8.748 1.00 66.12 464 LYS A CA 1
ATOM 3570 C C . LYS A 1 464 ? -21.848 16.521 10.180 1.00 66.12 464 LYS A C 1
ATOM 3572 O O . LYS A 1 464 ? -22.756 15.798 10.587 1.00 66.12 464 LYS A O 1
ATOM 3577 N N . LEU A 1 465 ? -20.818 16.894 10.942 1.00 65.75 465 LEU A N 1
ATOM 3578 C CA . LEU A 1 465 ? -20.688 16.542 12.358 1.00 65.75 465 LEU A CA 1
ATOM 3579 C C . LEU A 1 465 ? -21.823 17.147 13.185 1.00 65.75 465 LEU A C 1
ATOM 3581 O O . LEU A 1 465 ? -22.454 16.429 13.954 1.00 65.75 465 LEU A O 1
ATOM 3585 N N . ALA A 1 466 ? -22.151 18.422 12.974 1.00 67.69 466 ALA A N 1
ATOM 3586 C CA . ALA A 1 466 ? -23.250 19.090 13.662 1.00 67.69 466 ALA A CA 1
ATOM 3587 C C . ALA A 1 466 ? -24.598 18.398 13.406 1.00 67.69 466 ALA A C 1
ATOM 3589 O O . ALA A 1 466 ? -25.358 18.198 14.348 1.00 67.69 466 ALA A O 1
ATOM 3590 N N . LYS A 1 467 ? -24.877 17.972 12.164 1.00 70.56 467 LYS A N 1
ATOM 3591 C CA . LYS A 1 467 ? -26.084 17.195 11.820 1.00 70.56 467 LYS A CA 1
ATOM 3592 C C . LYS A 1 467 ? -26.124 15.816 12.469 1.00 70.56 467 LYS A C 1
ATOM 3594 O O . LYS A 1 467 ? -27.194 15.339 12.826 1.00 70.56 467 LYS A O 1
ATOM 3599 N N . LEU A 1 468 ? -24.979 15.153 12.584 1.00 67.69 468 LEU A N 1
ATOM 3600 C CA . LEU A 1 468 ? -24.896 13.844 13.222 1.00 67.69 468 LEU A CA 1
ATOM 3601 C C . LEU A 1 468 ? -25.118 13.962 14.734 1.00 67.69 468 LEU A C 1
ATOM 3603 O O . LEU A 1 468 ? -25.949 13.255 15.292 1.00 67.69 468 LEU A O 1
ATOM 3607 N N . VAL A 1 469 ? -24.424 14.903 15.381 1.00 68.25 469 VAL A N 1
ATOM 3608 C CA . VAL A 1 469 ? -24.597 15.210 16.805 1.00 68.25 469 VAL A CA 1
ATOM 3609 C C . VAL A 1 469 ? -26.050 15.613 17.073 1.00 68.25 469 VAL A C 1
ATOM 3611 O O . VAL A 1 469 ? -26.668 15.062 17.981 1.00 68.25 469 VAL A O 1
ATOM 3614 N N . SER A 1 470 ? -26.633 16.494 16.251 1.00 68.06 470 SER A N 1
ATOM 3615 C CA . SER A 1 470 ? -28.040 16.897 16.380 1.00 68.06 470 SER A CA 1
ATOM 3616 C C . SER A 1 470 ? -29.032 15.766 16.128 1.00 68.06 470 SER A C 1
ATOM 3618 O O . SER A 1 470 ? -30.069 15.728 16.778 1.00 68.06 470 SER A O 1
ATOM 3620 N N . GLY A 1 471 ? -28.720 14.836 15.226 1.00 66.31 471 GLY A N 1
ATOM 3621 C CA . GLY A 1 471 ? -29.614 13.739 14.864 1.00 66.31 471 GLY A CA 1
ATOM 3622 C C . GLY A 1 471 ? -29.566 12.522 15.788 1.00 66.31 471 GLY A C 1
ATOM 3623 O O . GLY A 1 471 ? -30.532 11.772 15.814 1.00 66.31 471 GLY A O 1
ATOM 3624 N N . SER A 1 472 ? -28.468 12.280 16.514 1.00 69.25 472 SER A N 1
ATOM 3625 C CA . SER A 1 472 ? -28.342 11.079 17.360 1.00 69.25 472 SER A CA 1
ATOM 3626 C C . SER A 1 472 ? -27.977 11.353 18.814 1.00 69.25 472 SER A C 1
ATOM 3628 O O . SER A 1 472 ? -28.438 10.629 19.691 1.00 69.25 472 SER A O 1
ATOM 3630 N N . LEU A 1 473 ? -27.172 12.380 19.102 1.00 68.81 473 LEU A N 1
ATOM 3631 C CA . LEU A 1 473 ? -26.793 12.699 20.481 1.00 68.81 473 LEU A CA 1
ATOM 3632 C C . LEU A 1 473 ? -27.909 13.470 21.190 1.00 68.81 473 LEU A C 1
ATOM 3634 O O . LEU A 1 473 ? -28.196 13.175 22.343 1.00 68.81 473 LEU A O 1
ATOM 3638 N N . PHE A 1 474 ? -28.550 14.431 20.514 1.00 68.38 474 PHE A N 1
ATOM 3639 C CA . PHE A 1 474 ? -29.606 15.248 21.124 1.00 68.38 474 PHE A CA 1
ATOM 3640 C C . PHE A 1 474 ? -30.836 14.430 21.508 1.00 68.38 474 PHE A C 1
ATOM 3642 O O . PHE A 1 474 ? -31.346 14.625 22.605 1.00 68.38 474 PHE A O 1
ATOM 3649 N N . ASP A 1 475 ? -31.278 13.486 20.676 1.00 67.50 475 ASP A N 1
ATOM 3650 C CA . ASP A 1 475 ? -32.400 12.610 21.031 1.00 67.50 475 ASP A CA 1
ATOM 3651 C C . ASP A 1 475 ? -32.065 11.771 22.271 1.00 67.50 475 ASP A C 1
ATOM 3653 O O . ASP A 1 475 ? -32.830 11.755 23.237 1.00 67.50 475 ASP A O 1
ATOM 3657 N N . SER A 1 476 ? -30.882 11.151 22.304 1.00 67.25 476 SER A N 1
ATOM 3658 C CA . SER A 1 476 ? -30.412 10.399 23.472 1.00 67.25 476 SER A CA 1
ATOM 3659 C C . SER A 1 476 ? -30.240 11.268 24.719 1.00 67.25 476 SER A C 1
ATOM 3661 O O . SER A 1 476 ? -30.608 10.833 25.806 1.00 67.25 476 SER A O 1
ATOM 3663 N N . LEU A 1 477 ? -29.725 12.494 24.578 1.00 66.81 477 LEU A N 1
ATOM 3664 C CA . LEU A 1 477 ? -29.613 13.479 25.659 1.00 66.81 477 LEU A CA 1
ATOM 3665 C C . LEU A 1 477 ? -30.990 13.905 26.168 1.00 66.81 477 LEU A C 1
ATOM 3667 O O . LEU A 1 477 ? -31.183 13.993 27.372 1.00 66.81 477 LEU A O 1
ATOM 3671 N N . ILE A 1 478 ? -31.965 14.133 25.287 1.00 65.50 478 ILE A N 1
ATOM 3672 C CA . ILE A 1 478 ? -33.337 14.482 25.673 1.00 65.50 478 ILE A CA 1
ATOM 3673 C C . ILE A 1 478 ? -33.973 13.322 26.437 1.00 65.50 478 ILE A C 1
ATOM 3675 O O . ILE A 1 478 ? -34.520 13.538 27.517 1.00 65.50 478 ILE A O 1
ATOM 3679 N N . PHE A 1 479 ? -33.876 12.090 25.929 1.00 66.12 479 PHE A N 1
ATOM 3680 C CA . PHE A 1 479 ? -34.370 10.913 26.646 1.00 66.12 479 PHE A CA 1
ATOM 3681 C C . PHE A 1 479 ? -33.668 10.732 27.994 1.00 66.12 479 PHE A C 1
ATOM 3683 O O . PHE A 1 479 ? -34.338 10.457 28.987 1.00 66.12 479 PHE A O 1
ATOM 3690 N N . PHE A 1 480 ? -32.351 10.940 28.045 1.00 64.75 480 PHE A N 1
ATOM 3691 C CA . PHE A 1 480 ? -31.558 10.906 29.271 1.00 64.75 480 PHE A CA 1
ATOM 3692 C C . PHE A 1 480 ? -32.018 11.956 30.288 1.00 64.75 480 PHE A C 1
ATOM 3694 O O . PHE A 1 480 ? -32.312 11.609 31.428 1.00 64.75 480 PHE A O 1
ATOM 3701 N N . LEU A 1 481 ? -32.148 13.219 29.874 1.00 64.38 481 LEU A N 1
ATOM 3702 C CA . LEU A 1 481 ? -32.603 14.315 30.728 1.00 64.38 481 LEU A CA 1
ATOM 3703 C C . LEU A 1 481 ? -34.026 14.061 31.234 1.00 64.38 481 LEU A C 1
ATOM 3705 O O . LEU A 1 481 ? -34.310 14.285 32.404 1.00 64.38 481 LEU A O 1
ATOM 3709 N N . VAL A 1 482 ? -34.921 13.549 30.384 1.00 63.62 482 VAL A N 1
ATOM 3710 C CA . VAL A 1 482 ? -36.294 13.199 30.778 1.00 63.62 482 VAL A CA 1
ATOM 3711 C C . VAL A 1 482 ? -36.318 12.040 31.780 1.00 63.62 482 VAL A C 1
ATOM 3713 O O . VAL A 1 482 ? -37.117 12.080 32.715 1.00 63.62 482 VAL A O 1
ATOM 3716 N N . ASP A 1 483 ? -35.477 11.018 31.609 1.00 62.78 483 ASP A N 1
ATOM 3717 C CA . ASP A 1 483 ? -35.399 9.873 32.526 1.00 62.78 483 ASP A CA 1
ATOM 3718 C C . ASP A 1 483 ? -34.808 10.281 33.883 1.00 62.78 483 ASP A C 1
ATOM 3720 O O . ASP A 1 483 ? -35.390 9.992 34.927 1.00 62.78 483 ASP A O 1
ATOM 3724 N N . ALA A 1 484 ? -33.729 11.065 33.873 1.00 59.56 484 ALA A N 1
ATOM 3725 C CA . ALA A 1 484 ? -33.119 11.596 35.086 1.00 59.56 484 ALA A CA 1
ATOM 3726 C C . ALA A 1 484 ? -34.044 12.578 35.830 1.00 59.56 484 ALA A C 1
ATOM 3728 O O . ALA A 1 484 ? -34.155 12.521 37.054 1.00 59.56 484 ALA A O 1
ATOM 3729 N N . LEU A 1 485 ? -34.790 13.430 35.112 1.00 57.84 485 LEU A N 1
ATOM 3730 C CA . LEU A 1 485 ? -35.799 14.307 35.717 1.00 57.84 485 LEU A CA 1
ATOM 3731 C C . LEU A 1 485 ? -36.945 13.513 36.351 1.00 57.84 485 LEU A C 1
ATOM 3733 O O . LEU A 1 485 ? -37.410 13.884 37.429 1.00 57.84 485 LEU A O 1
ATOM 3737 N N . LYS A 1 486 ? -37.403 12.423 35.722 1.00 59.53 486 LYS A N 1
ATOM 3738 C CA . LYS A 1 486 ? -38.410 11.525 36.315 1.00 59.53 486 LYS A CA 1
ATOM 3739 C C . LYS A 1 486 ? -37.883 10.844 37.575 1.00 59.53 486 LYS A C 1
ATOM 3741 O O . LYS A 1 486 ? -38.632 10.718 38.540 1.00 59.53 486 LYS A O 1
ATOM 3746 N N . GLU A 1 487 ? -36.610 10.459 37.583 1.00 57.34 487 GLU A N 1
ATOM 3747 C CA . GLU A 1 487 ? -35.950 9.842 38.733 1.00 57.34 487 GLU A CA 1
ATOM 3748 C C . GLU A 1 487 ? -35.873 10.822 39.915 1.00 57.34 487 GLU A C 1
ATOM 3750 O O . GLU A 1 487 ? -36.373 10.499 40.992 1.00 57.34 487 GLU A O 1
ATOM 3755 N N . ILE A 1 488 ? -35.431 12.068 39.684 1.00 57.06 488 ILE A N 1
ATOM 3756 C CA . ILE A 1 488 ? -35.428 13.160 40.683 1.00 57.06 488 ILE A CA 1
ATOM 3757 C C . ILE A 1 488 ? -36.825 13.402 41.276 1.00 57.06 488 ILE A C 1
ATOM 3759 O O . ILE A 1 488 ? -36.956 13.633 42.475 1.00 57.06 488 ILE A O 1
ATOM 3763 N N . HIS A 1 489 ? -37.883 13.328 40.462 1.00 52.72 489 HIS A N 1
ATOM 3764 C CA . HIS A 1 489 ? -39.261 13.489 40.943 1.00 52.72 489 HIS A CA 1
ATOM 3765 C C . HIS A 1 489 ? -39.788 12.264 41.713 1.00 52.72 489 HIS A C 1
ATOM 3767 O O . HIS A 1 489 ? -40.771 12.387 42.443 1.00 52.72 489 HIS A O 1
ATOM 3773 N N . SER A 1 490 ? -39.165 11.092 41.553 1.00 51.41 490 SER A N 1
ATOM 3774 C CA . SER A 1 490 ? -39.570 9.837 42.202 1.00 51.41 490 SER A CA 1
ATOM 3775 C C . SER A 1 490 ? -38.809 9.535 43.500 1.00 51.41 490 SER A C 1
ATOM 3777 O O . SER A 1 490 ? -39.363 8.901 44.398 1.00 51.41 490 SER A O 1
ATOM 3779 N N . SER A 1 491 ? -37.570 10.018 43.636 1.00 47.28 491 SER A N 1
ATOM 3780 C CA . SER A 1 491 ? -36.715 9.803 44.805 1.00 47.28 491 SER A CA 1
ATOM 3781 C C . SER A 1 491 ? -36.499 11.103 45.585 1.00 47.28 491 SER A C 1
ATOM 3783 O O . SER A 1 491 ? -35.882 12.036 45.081 1.00 47.28 491 SER A O 1
ATOM 3785 N N . ASN A 1 492 ? -36.936 11.148 46.850 1.00 46.81 492 ASN A N 1
ATOM 3786 C CA . ASN A 1 492 ? -36.609 12.209 47.820 1.00 46.81 492 ASN A CA 1
ATOM 3787 C C . ASN A 1 492 ? -35.122 12.150 48.252 1.00 46.81 492 ASN A C 1
ATOM 3789 O O . ASN A 1 492 ? -34.817 12.024 49.438 1.00 46.81 492 ASN A O 1
ATOM 3793 N N . ALA A 1 493 ? -34.181 12.201 47.309 1.00 41.44 493 ALA A N 1
ATOM 3794 C CA . ALA A 1 493 ? -32.752 12.122 47.598 1.00 41.44 493 ALA A CA 1
ATOM 3795 C C . ALA A 1 493 ? -32.007 13.334 47.012 1.00 41.44 493 ALA A C 1
ATOM 3797 O O . ALA A 1 493 ? -31.961 13.493 45.791 1.00 41.44 493 ALA A O 1
ATOM 3798 N N . PRO A 1 494 ? -31.375 14.179 47.849 1.00 50.06 494 PRO A N 1
ATOM 3799 C CA . PRO A 1 494 ? -30.462 15.200 47.370 1.00 50.06 494 PRO A CA 1
ATOM 3800 C C . PRO A 1 494 ? -29.154 14.494 47.009 1.00 50.06 494 PRO A C 1
ATOM 3802 O O . PRO A 1 494 ? -28.378 14.136 47.892 1.00 50.06 494 PRO A O 1
ATOM 3805 N N . THR A 1 495 ? -28.901 14.239 45.727 1.00 44.12 495 THR A N 1
ATOM 3806 C CA . THR A 1 495 ? -27.581 13.768 45.285 1.00 44.12 495 THR A CA 1
ATOM 3807 C C . THR A 1 495 ? -27.045 14.654 44.170 1.00 44.12 495 THR A C 1
ATOM 3809 O O . THR A 1 495 ? -27.722 14.994 43.207 1.00 44.12 495 THR A O 1
ATOM 3812 N N . VAL A 1 496 ? -25.817 15.106 44.399 1.00 42.03 496 VAL A N 1
ATOM 3813 C CA . VAL A 1 496 ? -25.227 16.366 43.929 1.00 42.03 496 VAL A CA 1
ATOM 3814 C C . VAL A 1 496 ? -24.650 16.279 42.505 1.00 42.03 496 VAL A C 1
ATOM 3816 O O . VAL A 1 496 ? -24.147 17.264 41.993 1.00 42.03 496 VAL A O 1
ATOM 3819 N N . HIS A 1 497 ? -24.769 15.153 41.801 1.00 44.91 497 HIS A N 1
ATOM 3820 C CA . HIS A 1 497 ? -24.066 14.968 40.521 1.00 44.91 497 HIS A CA 1
ATOM 3821 C C . HIS A 1 497 ? -24.838 15.371 39.257 1.00 44.91 497 HIS A C 1
ATOM 3823 O O . HIS A 1 497 ? -24.236 15.414 38.191 1.00 44.91 497 HIS A O 1
ATOM 3829 N N . PHE A 1 498 ? -26.133 15.689 39.349 1.00 41.69 498 PHE A N 1
ATOM 3830 C CA . PHE A 1 498 ? -26.919 16.108 38.177 1.00 41.69 498 PHE A CA 1
ATOM 3831 C C . PHE A 1 498 ? -26.878 17.621 37.921 1.00 41.69 498 PHE A C 1
ATOM 3833 O O . PHE A 1 498 ? -27.189 18.062 36.828 1.00 41.69 498 PHE A O 1
ATOM 3840 N N . TYR A 1 499 ? -26.525 18.432 38.923 1.00 40.41 499 TYR A N 1
ATOM 3841 C CA . TYR A 1 499 ? -26.549 19.895 38.788 1.00 40.41 499 TYR A CA 1
ATOM 3842 C C . TYR A 1 499 ? -25.328 20.450 38.027 1.00 40.41 499 TYR A C 1
ATOM 3844 O O . TYR A 1 499 ? -25.400 21.556 37.497 1.00 40.41 499 TYR A O 1
ATOM 3852 N N . ASP A 1 500 ? -24.233 19.682 37.978 1.00 40.12 500 ASP A N 1
ATOM 3853 C CA . ASP A 1 500 ? -22.976 20.029 37.293 1.00 40.12 500 ASP A CA 1
ATOM 3854 C C . ASP A 1 500 ? -22.881 19.460 35.858 1.00 40.12 500 ASP A C 1
ATOM 3856 O O . ASP A 1 500 ? -21.927 19.773 35.143 1.00 40.12 500 ASP A O 1
ATOM 3860 N N . LEU A 1 501 ? -23.834 18.610 35.455 1.00 37.41 501 LEU A N 1
ATOM 3861 C CA . LEU A 1 501 ? -23.890 17.882 34.177 1.00 37.41 501 LEU A CA 1
ATOM 3862 C C . LEU A 1 501 ? -24.902 18.552 33.242 1.00 37.41 501 LEU A C 1
ATOM 3864 O O . LEU A 1 501 ? -24.590 18.678 32.035 1.00 37.41 501 LEU A O 1
#

Foldseek 3Di:
DDDDDPDDDDDDPPQQDWWWAKWKWFDFPPDRWIKTQWTWTARLPQRKIKIFRDIDTDDPAAPPDPPPPRDDDVCQVVVVPLRMHIFRPPDPDRPDPPDDKDWDWFWADDPDPQKTWIWIDILLHTRDIDIHGGDDPDPGDDTPDMDMDRTDQRSRDDDDPDDDDDAKDWAFQDGADSVVSNLVSQLPRQDPDPQQFAQDPPQSPHTDHRSDALQRTQFIFGLVQKDKAFLVRCCVVPHVVVSVVVCSRQVHDSPDGPDIWIFGAGPSCVTDHDDHDRGDIDDDPDDPDRDRDDDPLNVLVVDPQSLVVLLVQCLPQPALVSNLVSLVVSLRNLVVHSNSVVSCVVVLSLLSSLVSLLVVLVSDDLSNLVSLVCSQFPDDPDDPDPPDDDDPDDPDPPPPTDGDLSSCQRPLLQLVSQWRDDPPDPPDDIDCVNVVSSVVVVCSRCVCLPDDDPDPVSVVVSVVVVCSCVVRNVVSVVVVVVVVVVVVVVDPDDDPPPVVD

Organism: Hymenolepis diminuta (NCBI:txid6216)

InterPro domains:
  IPR051944 BEACH domain-containing protein [PTHR46108] (11-422)

pLDDT: mean 76.75, std 19.0, range [24.22, 97.31]

Radius of gyration: 28.89 Å; chains: 1; bounding box: 76×63×77 Å